Protein AF-0000000079719557 (afdb_homodimer)

InterPro domains:
  IPR002931 Transglutaminase-like [PF01841] (116-217)
  IPR002931 Transglutaminase-like [SM00460] (159-219)
  IPR038765 Papain-like cysteine peptidase superfamily [SSF54001] (45-245)

Foldseek 3Di:
DKKKKKKKWKWAAAAFWKKKAQAAFDDDDFKDWPDKDKDKVPDWDWDWDADPQRFIMIITTAHHGMIMIMMMTIMDGDFFFDADAPQAADDPVRADPSLQVQLAADDQQRLVVCLVVLVVQQPPHHHFRRSLVSQLVVLLVQAAADPPPDPDRHHLVVCVVVRYDHQQNSQSVSSSSCSSSVWRKKKWKFAAPPDVVGDIGIWMWTQGNNDIGTDTSVDPGRGDRTGTRDIGSGCVRRPRMDIDDDDMGTPDMDMDMDDDPDPVD/DKKKKKKKWKWAAAAFWKKKAQAAFDDDDFKDWPDKDKDKVPDWDWDWDADPQRFIMIITTAHHGMIMIMMMTIMDGDFFFDADPPQAADDPVRADPSLQVQLAADDQQRLVVCLVVLCVQQPPHHHFRRSLVSQLQVLLVQAAADPPPDDDRHHLVVCVVVRYDHQQNSQSVSSSSCSSSVWRKKKWWFAAPPDVPGDIGIWMWTQGNNDIGTDTSVDPGRGDRTGTRDIGSGCVRRPRMDIDDDDMGTPDMDMDMDDDPDPVD

Organism: NCBI:txid616991

Sequence (530 aa):
MWLNASCLLEFQIPVPTPFLLKLRPRSGRNQWIAREEYILSPSAPVNEFTDNFGNLCQRLVAPAGNFSVRTSAYVETADSSDTAPNAPFVEVQQLPDDTLPFLHPSRYCESDRFTEMAASLVRGYSSGYDQCTAIVDYVRNTIQYTPGAGQQIISATELNQLSSGVCRDMAHLGIACCRALSIPARMVVGYLEGLVPMDLHAWFEVYVGNRWYTLDPTQADLKGGRIAIAYGRDAADVAIFTQFGNPVELLNMKVTVEQMSGPNCMWLNASCLLEFQIPVPTPFLLKLRPRSGRNQWIAREEYILSPSAPVNEFTDNFGNLCQRLVAPAGNFSVRTSAYVETADSSDTAPNAPFVEVQQLPDDTLPFLHPSRYCESDRFTEMAASLVRGYSSGYDQCTAIVDYVRNTIQYTPGAGQQIISATELNQLSSGVCRDMAHLGIACCRALSIPARMVVGYLEGLVPMDLHAWFEVYVGNRWYTLDPTQADLKGGRIAIAYGRDAADVAIFTQFGNPVELLNMKVTVEQMSGPNC

Secondary structure (DSSP, 8-state):
-EEEEEEEEEEEESS-EEEEEEEE----SSEEEEEEEEEEES---EEEEE-TT--EEEEEEEPSEEEEEEEEEEEEE-SB----TTPBPPPGGGS-GGGGGGGS--SS--GGG-HHHHHHHTTTSPTBHHHHHHHHHHHHHHSEE-TT-------HHHHHHH-EE-HHHHHHHHHHHHHHTT--EEEEEEEETT-SS---EEEEEEEETTEEEEE-TT-SS-BS-EEEEEEESSGGG--SEEE-SS--EEEEEEEEEEEES-TT-/-EEEEEEEEEEEESS-EEEEEEEE----SSEEEEEEEEEEES---EEEEE-TTS-EEEEEEEPSEEEEEEEEEEEEE-SB----TTPBPPPGGGS-GGGGGGGS--SS--GGG-HHHHHHHTTTSPTBHHHHHHHHHHHHHHSEE-TT---S---HHHHHHH-EE-HHHHHHHHHHHHHHTT--EEEEEEEETT-SS---EEEEEEEETTEEEEE-TT-SS-BS-EEEEEEESSGGG--SEEE-SS--EEEEEEEEEEEES-TT-

Nearest PDB structures (foldseek):
  3isr-assembly1_B  TM=8.912E-01  e=7.434E-29  Cytophaga hutchinsonii ATCC 33406
  9crn-assembly1_A  TM=6.119E-01  e=6.981E-05  Streptococcus pyogenes NZ131
  3kd4-assembly1_A  TM=4.249E-01  e=6.475E-06  Parabacteroides distasonis ATCC 8503
  4d6h-assembly1_A  TM=3.544E-01  e=6.841E+00  Streptococcus pneumoniae SP3-BS71
  4oi2-assembly1_A  TM=2.011E-01  e=3.884E+00  Caenorhabditis elegans

Radius of gyration: 23.8 Å; Cα contacts (8 Å, |Δi|>4): 1310; chains: 2; bounding box: 60×69×57 Å

Solvent-accessible surface area (backbone atoms only — not comparable to full-atom values): 27715 Å² total; per-residue (Å²): 73,34,35,40,36,37,41,36,40,31,33,43,27,83,52,72,30,41,36,40,33,40,78,45,59,64,65,55,97,66,28,43,68,77,43,75,47,79,45,56,41,66,79,60,75,70,51,72,48,66,50,99,68,66,28,46,31,38,35,35,55,45,58,54,39,69,32,35,43,38,33,34,38,35,31,43,25,50,62,58,48,69,80,52,84,71,26,35,57,55,56,75,88,71,49,62,74,89,45,53,72,25,38,49,48,30,57,30,18,48,10,82,78,26,41,68,59,35,54,62,66,30,63,93,46,56,64,31,36,41,28,50,51,40,45,33,50,50,49,44,74,60,36,44,79,37,75,98,49,79,89,72,88,58,30,19,68,55,35,72,72,66,35,49,37,32,48,56,38,53,28,25,37,46,35,14,32,36,16,37,70,63,30,28,21,34,29,35,31,30,43,44,54,84,47,81,78,65,48,76,40,40,28,27,33,35,49,29,59,89,38,79,36,74,47,48,54,84,45,91,62,71,60,32,46,57,45,62,29,34,45,27,68,31,66,74,62,45,45,55,61,46,77,50,84,75,83,66,42,78,74,43,76,49,47,48,58,41,82,44,98,50,90,91,104,72,35,35,41,36,36,40,37,40,30,32,43,27,82,52,71,30,42,34,40,35,40,78,45,59,65,64,56,97,67,28,42,66,77,43,73,46,79,47,56,40,68,77,60,75,68,53,74,46,69,50,99,69,66,28,46,32,40,34,35,55,45,57,54,39,71,32,34,44,38,34,36,37,35,31,42,24,49,62,59,49,68,80,52,86,72,26,34,56,56,55,74,88,71,50,61,76,90,46,54,72,25,38,49,49,29,58,30,19,48,10,84,78,24,42,67,60,36,54,62,66,30,64,94,46,56,65,32,37,41,28,49,52,42,45,33,50,49,49,44,75,61,36,45,78,36,76,97,47,76,87,70,90,57,29,19,69,56,37,73,71,66,34,48,37,31,48,58,37,52,28,25,37,44,35,12,31,35,17,36,69,62,29,27,21,32,29,34,32,30,44,46,54,84,47,81,78,66,47,78,40,40,29,27,32,36,50,29,58,91,38,77,38,73,48,48,52,85,44,93,63,73,60,31,46,56,45,63,31,34,44,27,69,32,66,74,60,44,46,54,61,45,77,49,83,75,82,65,44,78,74,44,77,48,48,51,57,41,80,46,97,48,89,90,106

pLDDT: mean 94.85, std 7.22, range [48.81, 98.94]

Structure (mmCIF, N/CA/C/O backbone):
data_AF-0000000079719557-model_v1
#
loop_
_entity.id
_entity.type
_entity.pdbx_description
1 polymer 'Transglutaminase-like putative cysteine protease'
#
loop_
_atom_site.group_PDB
_atom_site.id
_atom_site.type_symbol
_atom_site.label_atom_id
_atom_site.label_alt_id
_atom_site.label_comp_id
_atom_site.label_asym_id
_atom_site.label_entity_id
_atom_site.label_seq_id
_atom_site.pdbx_PDB_ins_code
_atom_site.Cartn_x
_atom_site.Cartn_y
_atom_site.Cartn_z
_atom_site.occupancy
_atom_site.B_iso_or_equiv
_atom_site.auth_seq_id
_atom_site.auth_comp_id
_atom_site.auth_asym_id
_atom_site.auth_atom_id
_atom_site.pdbx_PDB_model_num
ATOM 1 N N . MET A 1 1 ? 5.773 23.203 22.328 1 90.88 1 MET A N 1
ATOM 2 C CA . MET A 1 1 ? 4.586 24.062 22.422 1 90.88 1 MET A CA 1
ATOM 3 C C . MET A 1 1 ? 3.342 23.219 22.703 1 90.88 1 MET A C 1
ATOM 5 O O . MET A 1 1 ? 3.346 22 22.484 1 90.88 1 MET A O 1
ATOM 9 N N . TRP A 1 2 ? 2.396 23.875 23.266 1 93.19 2 TRP A N 1
ATOM 10 C CA . TRP A 1 2 ? 1.142 23.188 23.578 1 93.19 2 TRP A CA 1
ATOM 11 C C . TRP A 1 2 ? 0.046 23.594 22.594 1 93.19 2 TRP A C 1
ATOM 13 O O . TRP A 1 2 ? -0.148 24.781 22.328 1 93.19 2 TRP A O 1
ATOM 23 N N . LEU A 1 3 ? -0.595 22.547 22.016 1 95.75 3 LEU A N 1
ATOM 24 C CA . LEU A 1 3 ? -1.671 22.766 21.062 1 95.75 3 LEU A CA 1
ATOM 25 C C . LEU A 1 3 ? -2.945 22.062 21.5 1 95.75 3 LEU A C 1
ATOM 27 O O . LEU A 1 3 ? -2.889 20.969 22.062 1 95.75 3 LEU A O 1
ATOM 31 N N . ASN A 1 4 ? -4.051 22.734 21.344 1 97.06 4 ASN A N 1
ATOM 32 C CA . ASN A 1 4 ? -5.355 22.078 21.391 1 97.06 4 ASN A CA 1
ATOM 33 C C . ASN A 1 4 ? -5.977 21.984 20 1 97.06 4 ASN A C 1
ATOM 35 O O . ASN A 1 4 ? -6.246 23 19.359 1 97.06 4 ASN A O 1
ATOM 39 N N . ALA A 1 5 ? -6.125 20.781 19.516 1 98.06 5 ALA A N 1
ATOM 40 C CA . ALA A 1 5 ? -6.699 20.547 18.188 1 98.06 5 ALA A CA 1
ATOM 41 C C . ALA A 1 5 ? -8.008 19.766 18.281 1 98.06 5 ALA A C 1
ATOM 43 O O . ALA A 1 5 ? -8.141 18.859 19.109 1 98.06 5 ALA A O 1
ATOM 44 N N . SER A 1 6 ? -9 20.125 17.469 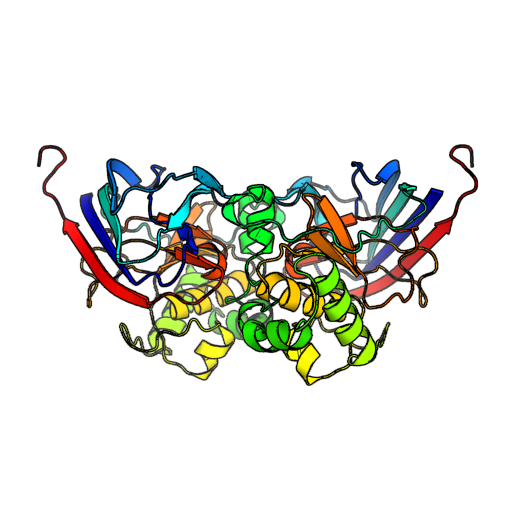1 98.25 6 SER A N 1
ATOM 45 C CA . SER A 1 6 ? -10.273 19.422 17.469 1 98.25 6 SER A CA 1
ATOM 46 C C . SER A 1 6 ? -10.773 19.203 16.047 1 98.25 6 SER A C 1
ATOM 48 O O . SER A 1 6 ? -10.391 19.938 15.125 1 98.25 6 SER A O 1
ATOM 50 N N . CYS A 1 7 ? -11.578 18.203 15.844 1 98.5 7 CYS A N 1
ATOM 51 C CA . CYS A 1 7 ? -12.234 17.875 14.586 1 98.5 7 CYS A CA 1
ATOM 52 C C . CYS A 1 7 ? -13.664 17.406 14.812 1 98.5 7 CYS A C 1
ATOM 54 O O . CYS A 1 7 ? -13.914 16.547 15.656 1 98.5 7 CYS A O 1
ATOM 56 N N . LEU A 1 8 ? -14.586 18 14.148 1 98.62 8 LEU A N 1
ATOM 57 C CA . LEU A 1 8 ? -15.984 17.609 14.141 1 98.62 8 LEU A CA 1
ATOM 58 C C . LEU A 1 8 ? -16.406 17.141 12.75 1 98.62 8 LEU A C 1
ATOM 60 O O . LEU A 1 8 ? -16.234 17.875 11.766 1 98.62 8 LEU A O 1
ATOM 64 N N . LEU A 1 9 ? -16.875 15.922 12.664 1 98.31 9 LEU A N 1
ATOM 65 C CA . LEU A 1 9 ? -17.469 15.383 11.445 1 98.31 9 LEU A CA 1
ATOM 66 C C . LEU A 1 9 ? -18.953 15.102 11.648 1 98.31 9 LEU A C 1
ATOM 68 O O . LEU A 1 9 ? -19.344 14.414 12.594 1 98.31 9 LEU A O 1
ATOM 72 N N . GLU A 1 10 ? -19.75 15.602 10.828 1 98.69 10 GLU A N 1
ATOM 73 C CA . GLU A 1 10 ? -21.188 15.344 10.852 1 98.69 10 GLU A CA 1
ATOM 74 C C . GLU A 1 10 ? -21.656 14.711 9.547 1 98.69 10 GLU A C 1
ATOM 76 O O . GLU A 1 10 ? -21.375 15.234 8.469 1 98.69 10 GLU A O 1
ATOM 81 N N . PHE A 1 11 ? -22.422 13.594 9.727 1 98.25 11 PHE A N 1
ATOM 82 C CA . PHE A 1 11 ? -22.859 12.828 8.562 1 98.25 11 PHE A CA 1
ATOM 83 C C . PHE A 1 11 ? -24.375 12.656 8.578 1 98.25 11 PHE A C 1
ATOM 85 O O . PHE A 1 11 ? -25 12.672 9.641 1 98.25 11 PHE A O 1
ATOM 92 N N . GLN A 1 12 ? -24.922 12.562 7.379 1 98.56 12 GLN A N 1
ATOM 93 C CA . GLN A 1 12 ? -26.219 11.922 7.188 1 98.56 12 GLN A CA 1
ATOM 94 C C . GLN A 1 12 ? -26.047 10.492 6.688 1 98.56 12 GLN A C 1
ATOM 96 O O . GLN A 1 12 ? -25.516 10.266 5.602 1 98.56 12 GLN A O 1
ATOM 101 N N . ILE A 1 13 ? -26.531 9.555 7.492 1 98.06 13 ILE A N 1
ATOM 102 C CA . ILE A 1 13 ? -26.359 8.133 7.234 1 98.06 13 ILE A CA 1
ATOM 103 C C . ILE A 1 13 ? -27.688 7.527 6.781 1 98.06 13 ILE A C 1
ATOM 105 O O . ILE A 1 13 ? -28.625 7.398 7.578 1 98.06 13 ILE A O 1
ATOM 109 N N . PRO A 1 14 ? -27.766 7.098 5.562 1 97.38 14 PRO A N 1
ATOM 110 C CA . PRO A 1 14 ? -29.047 6.574 5.074 1 97.38 14 PRO A CA 1
ATOM 111 C C . PRO A 1 14 ? -29.375 5.199 5.645 1 97.38 14 PRO A C 1
ATOM 113 O O . PRO A 1 14 ? -30.531 4.926 5.973 1 97.38 14 PRO A O 1
ATOM 116 N N . VAL A 1 15 ? -28.438 4.281 5.711 1 97.19 15 VAL A N 1
ATOM 117 C CA . VAL A 1 15 ? -28.547 2.949 6.301 1 97.19 15 VAL A CA 1
ATOM 118 C C . VAL A 1 15 ? -27.344 2.688 7.207 1 97.19 15 VAL A C 1
ATOM 120 O O . VAL A 1 15 ? -26.297 3.305 7.047 1 97.19 15 VAL A O 1
ATOM 123 N N . PRO A 1 16 ? -27.547 1.836 8.234 1 97.69 16 PRO A N 1
ATOM 124 C CA . PRO A 1 16 ? -26.359 1.539 9.047 1 97.69 16 PRO A CA 1
ATOM 125 C C . PRO A 1 16 ? -25.125 1.256 8.203 1 97.69 16 PRO A C 1
ATOM 127 O O . PRO A 1 16 ? -25.172 0.432 7.285 1 97.69 16 PRO A O 1
ATOM 130 N N . THR A 1 17 ? -24 2.018 8.445 1 98 17 THR A N 1
ATOM 131 C CA . THR A 1 17 ? -22.859 2.051 7.543 1 98 17 THR A CA 1
ATOM 132 C C . THR A 1 17 ? -21.562 1.796 8.305 1 98 17 THR A C 1
ATOM 134 O O . THR A 1 17 ? -21.266 2.473 9.289 1 98 17 THR A O 1
ATOM 137 N N . PRO A 1 18 ? -20.797 0.802 7.84 1 98 18 PRO A N 1
ATOM 138 C CA . PRO A 1 18 ? -19.484 0.572 8.461 1 98 18 PRO A CA 1
ATOM 139 C C . PRO A 1 18 ? -18.469 1.668 8.133 1 98 18 PRO A C 1
ATOM 141 O O . PRO A 1 18 ? -18.406 2.125 6.992 1 98 18 PRO A O 1
ATOM 144 N N . PHE A 1 19 ? -17.75 2.064 9.219 1 98 19 PHE A N 1
ATOM 145 C CA . PHE A 1 19 ? -16.703 3.072 9.086 1 98 19 PHE A CA 1
ATOM 146 C C . PHE A 1 19 ? -15.367 2.545 9.617 1 98 19 PHE A C 1
ATOM 148 O O . PHE A 1 19 ? -15.344 1.746 10.555 1 98 19 PHE A O 1
ATOM 155 N N . LEU A 1 20 ? -14.375 2.928 8.953 1 98 20 LEU A N 1
ATOM 156 C CA . LEU A 1 20 ? -13.031 2.955 9.523 1 98 20 LEU A CA 1
ATOM 157 C C . LEU A 1 20 ? -12.547 4.391 9.695 1 98 20 LEU A C 1
ATOM 159 O O . LEU A 1 20 ? -12.562 5.176 8.742 1 98 20 LEU A O 1
ATOM 163 N N . LEU A 1 21 ? -12.172 4.754 10.906 1 98.12 21 LEU A N 1
ATOM 164 C CA . LEU A 1 21 ? -11.75 6.117 11.211 1 98.12 21 LEU A CA 1
ATOM 165 C C . LEU A 1 21 ? -10.305 6.137 11.711 1 98.12 21 LEU A C 1
ATOM 167 O O . LEU A 1 21 ? -9.859 5.184 12.352 1 98.12 21 LEU A O 1
ATOM 171 N N . LYS A 1 22 ? -9.578 7.223 11.406 1 97.94 22 LYS A N 1
ATOM 172 C CA . LYS A 1 22 ? -8.266 7.566 11.953 1 97.94 22 LYS A CA 1
ATOM 173 C C . LYS A 1 22 ? -8.234 9.008 12.453 1 97.94 22 LYS A C 1
ATOM 175 O O . LYS A 1 22 ? -7.789 9.906 11.734 1 97.94 22 LYS A O 1
ATOM 180 N N . LEU A 1 23 ? -8.688 9.156 13.648 1 97.19 23 LEU A N 1
ATOM 181 C CA . LEU A 1 23 ? -8.836 10.508 14.18 1 97.19 23 LEU A CA 1
ATOM 182 C C . LEU A 1 23 ? -8.148 10.641 15.539 1 97.19 23 LEU A C 1
ATOM 184 O O . LEU A 1 23 ? -8.266 11.672 16.203 1 97.19 23 LEU A O 1
ATOM 188 N N . ARG A 1 24 ? -7.469 9.586 15.984 1 97.25 24 ARG A N 1
ATOM 189 C CA . ARG A 1 24 ? -6.832 9.586 17.297 1 97.25 24 ARG A CA 1
ATOM 190 C C . ARG A 1 24 ? -5.312 9.633 17.172 1 97.25 24 ARG A C 1
ATOM 192 O O . ARG A 1 24 ? -4.688 8.656 16.766 1 97.25 24 ARG A O 1
ATOM 199 N N . PRO A 1 25 ? -4.707 10.805 17.578 1 97.38 25 PRO A N 1
ATOM 200 C CA . PRO A 1 25 ? -3.242 10.844 17.578 1 97.38 25 PRO A CA 1
ATOM 201 C C . PRO A 1 25 ? -2.617 9.977 18.656 1 97.38 25 PRO A C 1
ATOM 203 O O . PRO A 1 25 ? -3.307 9.562 19.594 1 97.38 25 PRO A O 1
ATOM 206 N N . ARG A 1 26 ? -1.429 9.633 18.484 1 96.25 26 ARG A N 1
ATOM 207 C CA . ARG A 1 26 ? -0.713 8.82 19.469 1 96.25 26 ARG A CA 1
ATOM 208 C C . ARG A 1 26 ? 0.516 9.562 20 1 96.25 26 ARG A C 1
ATOM 210 O O . ARG A 1 26 ? 1.104 10.375 19.281 1 96.25 26 ARG A O 1
ATOM 217 N N . SER A 1 27 ? 0.872 9.219 21.234 1 95.31 27 SER A N 1
ATOM 218 C CA . SER A 1 27 ? 2.117 9.734 21.781 1 95.31 27 SER A CA 1
ATOM 219 C C . SER A 1 27 ? 3.33 9.086 21.125 1 95.31 27 SER A C 1
ATOM 221 O O . SER A 1 27 ? 3.254 7.941 20.672 1 95.31 27 SER A O 1
ATOM 223 N N . GLY A 1 28 ? 4.336 9.797 21.031 1 89.81 28 GLY A N 1
ATOM 224 C CA . GLY A 1 28 ? 5.598 9.328 20.484 1 89.81 28 GLY A CA 1
ATOM 225 C C . GLY A 1 28 ? 6.742 10.297 20.703 1 89.81 28 GLY A C 1
ATOM 226 O O . GLY A 1 28 ? 6.672 11.172 21.562 1 89.81 28 GLY A O 1
ATOM 227 N N . ARG A 1 29 ? 7.777 10.133 19.984 1 84.25 29 ARG A N 1
ATOM 228 C CA . ARG A 1 29 ? 9 10.898 20.156 1 84.25 29 ARG A CA 1
ATOM 229 C C . ARG A 1 29 ? 8.75 12.391 19.906 1 84.25 29 ARG A C 1
ATOM 231 O O . ARG A 1 29 ? 9.375 13.234 20.547 1 84.25 29 ARG A O 1
ATOM 238 N N . ASN A 1 30 ? 7.789 12.688 19.047 1 87.75 30 ASN A N 1
ATOM 239 C CA . ASN A 1 30 ? 7.668 14.07 18.609 1 87.75 30 ASN A CA 1
ATOM 240 C C . ASN A 1 30 ? 6.434 14.742 19.203 1 87.75 30 ASN A C 1
ATOM 242 O O . ASN A 1 30 ? 6.215 15.938 19 1 87.75 30 ASN A O 1
ATOM 246 N N . GLN A 1 31 ? 5.66 13.977 19.875 1 94.81 31 GLN A N 1
ATOM 247 C CA . GLN A 1 31 ? 4.461 14.555 20.469 1 94.81 31 GLN A CA 1
ATOM 248 C C . GLN A 1 31 ? 4.004 13.75 21.688 1 94.81 31 GLN A C 1
ATOM 250 O O . GLN A 1 31 ? 4.18 12.531 21.734 1 94.81 31 GLN A O 1
ATOM 255 N N . TRP A 1 32 ? 3.457 14.43 22.656 1 95.56 32 TRP A N 1
ATOM 256 C CA . TRP A 1 32 ? 2.889 13.836 23.859 1 95.56 32 TRP A CA 1
ATOM 257 C C . TRP A 1 32 ? 1.427 14.234 24.031 1 95.56 32 TRP A C 1
ATOM 259 O O . TRP A 1 32 ? 1.115 15.414 24.188 1 95.56 32 TRP A O 1
ATOM 269 N N . ILE A 1 33 ? 0.546 13.25 23.953 1 96.88 33 ILE A N 1
ATOM 270 C CA . ILE A 1 33 ? -0.882 13.5 24.109 1 96.88 33 ILE A CA 1
ATOM 271 C C . ILE A 1 33 ? -1.228 13.602 25.594 1 96.88 33 ILE A C 1
ATOM 273 O O . ILE A 1 33 ? -1.268 12.594 26.297 1 96.88 33 ILE A O 1
ATOM 277 N N . ALA A 1 34 ? -1.519 14.758 26.047 1 96.31 34 ALA A N 1
ATOM 278 C CA . ALA A 1 34 ? -1.791 14.984 27.469 1 96.31 34 ALA A CA 1
ATOM 279 C C . ALA A 1 34 ? -3.256 14.711 27.797 1 96.31 34 ALA A C 1
ATOM 281 O O . ALA A 1 34 ? -3.58 14.242 28.875 1 96.31 34 ALA A O 1
ATOM 282 N N . ARG A 1 35 ? -4.133 15.062 26.875 1 95.94 35 ARG A N 1
ATOM 283 C CA . ARG A 1 35 ? -5.57 14.867 27.016 1 95.94 35 ARG A CA 1
ATOM 284 C C . ARG A 1 35 ? -6.223 14.617 25.656 1 95.94 35 ARG A C 1
ATOM 286 O O . ARG A 1 35 ? -5.805 15.188 24.656 1 95.94 35 ARG A O 1
ATOM 293 N N . GLU A 1 36 ? -7.18 13.812 25.703 1 96.81 36 GLU A N 1
ATOM 294 C CA . GLU A 1 36 ? -7.902 13.531 24.469 1 96.81 36 GLU A CA 1
ATOM 295 C C . GLU A 1 36 ? -9.383 13.289 24.734 1 96.81 36 GLU A C 1
ATOM 297 O O . GLU A 1 36 ? -9.758 12.836 25.812 1 96.81 36 GLU A O 1
ATOM 302 N N . GLU A 1 37 ? -10.172 13.695 23.812 1 97.5 37 GLU A N 1
ATOM 303 C CA . GLU A 1 37 ? -11.602 13.391 23.781 1 97.5 37 GLU A CA 1
ATOM 304 C C . GLU A 1 37 ? -12 12.758 22.438 1 97.5 37 GLU A C 1
ATOM 306 O O . GLU A 1 37 ? -11.492 13.148 21.391 1 97.5 37 GLU A O 1
ATOM 311 N N . TYR A 1 38 ? -12.844 11.781 22.484 1 98 38 TYR A N 1
ATOM 312 C CA . TYR A 1 38 ? -13.406 11.086 21.328 1 98 38 TYR A CA 1
ATOM 313 C C . TYR A 1 38 ? -14.875 10.734 21.562 1 98 38 TYR A C 1
ATOM 315 O O . TYR A 1 38 ? -15.18 9.766 22.266 1 98 38 TYR A O 1
ATOM 323 N N . ILE A 1 39 ? -15.789 11.508 20.953 1 98.31 39 ILE A N 1
ATOM 324 C CA . ILE A 1 39 ? -17.219 11.375 21.266 1 98.31 39 ILE A CA 1
ATOM 325 C C . ILE A 1 39 ? -17.984 11.023 19.984 1 98.31 39 ILE A C 1
ATOM 327 O O . ILE A 1 39 ? -17.828 11.688 18.969 1 98.31 39 ILE A O 1
ATOM 331 N N . LEU A 1 40 ? -18.688 9.938 20.047 1 98.38 40 LEU A N 1
ATOM 332 C CA . LEU A 1 40 ? -19.609 9.555 18.984 1 98.38 40 LEU A CA 1
ATOM 333 C C . LEU A 1 40 ? -21.047 9.914 19.359 1 98.38 40 LEU A C 1
ATOM 335 O O . LEU A 1 40 ? -21.469 9.672 20.484 1 98.38 40 LEU A O 1
ATOM 339 N N . SER A 1 41 ? -21.781 10.492 18.453 1 98.38 41 SER A N 1
ATOM 340 C CA . SER A 1 41 ? -23.188 10.82 18.688 1 98.38 41 SER A CA 1
ATOM 341 C C . SER A 1 41 ? -24.047 10.453 17.469 1 98.38 41 SER A C 1
ATOM 343 O O . SER A 1 41 ? -23.875 11.023 16.391 1 98.38 41 SER A O 1
ATOM 345 N N . PRO A 1 42 ? -25.078 9.617 17.641 1 98.12 42 PRO A N 1
ATOM 346 C CA . PRO A 1 42 ? -25.297 8.812 18.844 1 98.12 42 PRO A CA 1
ATOM 347 C C . PRO A 1 42 ? -24.156 7.848 19.141 1 98.12 42 PRO A C 1
ATOM 349 O O . PRO A 1 42 ? -23.281 7.656 18.297 1 98.12 42 PRO A O 1
ATOM 352 N N . SER A 1 43 ? -24.219 7.336 20.344 1 96.94 43 SER A N 1
ATOM 353 C CA . SER A 1 43 ? -23.203 6.359 20.703 1 96.94 43 SER A CA 1
ATOM 354 C C . SER A 1 43 ? -23.312 5.105 19.844 1 96.94 43 SER A C 1
ATOM 356 O O . SER A 1 43 ? -24.406 4.734 19.406 1 96.94 43 SER A O 1
ATOM 358 N N . ALA A 1 44 ? -22.203 4.484 19.516 1 96.75 44 ALA A N 1
ATOM 359 C CA . ALA A 1 44 ? -22.078 3.225 18.797 1 96.75 44 ALA A CA 1
ATOM 360 C C . ALA A 1 44 ? -20.875 2.42 19.297 1 96.75 44 ALA A C 1
ATOM 362 O O . ALA A 1 44 ? -19.859 2.992 19.703 1 96.75 44 ALA A O 1
ATOM 363 N N . PRO A 1 45 ? -21.047 1.068 19.344 1 96.88 45 PRO A N 1
ATOM 364 C CA . PRO A 1 45 ? -19.875 0.267 19.703 1 96.88 45 PRO A CA 1
ATOM 365 C C . PRO A 1 45 ? -18.688 0.508 18.766 1 96.88 45 PRO A C 1
ATOM 367 O O . PRO A 1 45 ? -18.859 0.596 17.547 1 96.88 45 PRO A O 1
ATOM 370 N N . VAL A 1 46 ? -17.516 0.66 19.375 1 97.25 46 VAL A N 1
ATOM 371 C CA . VAL A 1 46 ? -16.297 0.912 18.609 1 97.25 46 VAL A CA 1
ATOM 372 C C . VAL A 1 46 ? -15.258 -0.15 18.938 1 97.25 46 VAL A C 1
ATOM 374 O O . VAL A 1 46 ? -15.062 -0.503 20.094 1 97.25 46 VAL A O 1
ATOM 377 N N . ASN A 1 47 ? -14.664 -0.708 17.906 1 97.12 47 ASN A N 1
ATOM 378 C CA . ASN A 1 47 ? -13.484 -1.547 18.062 1 97.12 47 ASN A CA 1
ATOM 379 C C . ASN A 1 47 ? -12.219 -0.808 17.641 1 97.12 47 ASN A C 1
ATOM 381 O O . ASN A 1 47 ? -12.047 -0.48 16.453 1 97.12 47 ASN A O 1
ATOM 385 N N . GLU A 1 48 ? -11.383 -0.518 18.578 1 97.12 48 GLU A N 1
ATOM 386 C CA . GLU A 1 48 ? -10.117 0.136 18.25 1 97.12 48 GLU A CA 1
ATOM 387 C C . GLU A 1 48 ? -8.992 -0.885 18.062 1 97.12 48 GLU A C 1
ATOM 389 O O . GLU A 1 48 ? -8.898 -1.849 18.828 1 97.12 48 GLU A O 1
ATOM 394 N N . PHE A 1 49 ? -8.195 -0.678 17.062 1 97.62 49 PHE A N 1
ATOM 395 C CA . PHE A 1 49 ? -7.035 -1.524 16.812 1 97.62 49 PHE A CA 1
ATOM 396 C C . PHE A 1 49 ? -5.887 -0.706 16.234 1 97.62 49 PHE A C 1
ATOM 398 O O . PHE A 1 49 ? -6.062 0.465 15.883 1 97.62 49 PHE A O 1
ATOM 405 N N . THR A 1 50 ? -4.711 -1.258 16.25 1 97.5 50 THR A N 1
ATOM 406 C CA . THR A 1 50 ? -3.529 -0.617 15.688 1 97.5 50 THR A CA 1
ATOM 407 C C . THR A 1 50 ? -3.166 -1.243 14.344 1 97.5 50 THR A C 1
ATOM 409 O O . THR A 1 50 ? -3.057 -2.465 14.227 1 97.5 50 THR A O 1
ATOM 412 N N . ASP A 1 51 ? -3.078 -0.405 13.312 1 96.88 51 ASP A N 1
ATOM 413 C CA . ASP A 1 51 ? -2.738 -0.962 12.008 1 96.88 51 ASP A CA 1
ATOM 414 C C . ASP A 1 51 ? -1.229 -1.143 11.867 1 96.88 51 ASP A C 1
ATOM 416 O O . ASP A 1 51 ? -0.48 -0.934 12.828 1 96.88 51 ASP A O 1
ATOM 420 N N . ASN A 1 52 ? -0.803 -1.551 10.68 1 94.62 52 ASN A N 1
ATOM 421 C CA . ASN A 1 52 ? 0.583 -1.938 10.438 1 94.62 52 ASN A CA 1
ATOM 422 C C . ASN A 1 52 ? 1.52 -0.735 10.5 1 94.62 52 ASN A C 1
ATOM 424 O O . ASN A 1 52 ? 2.74 -0.896 10.562 1 94.62 52 ASN A O 1
ATOM 428 N N . PHE A 1 53 ? 1 0.47 10.453 1 96.44 53 PHE A N 1
ATOM 429 C CA . PHE A 1 53 ? 1.812 1.679 10.523 1 96.44 53 PHE A CA 1
ATOM 430 C C . PHE A 1 53 ? 1.801 2.26 11.93 1 96.44 53 PHE A C 1
ATOM 432 O O . PHE A 1 53 ? 2.381 3.318 12.18 1 96.44 53 PHE A O 1
ATOM 439 N N . GLY A 1 54 ? 1.081 1.609 12.852 1 95.88 54 GLY A N 1
ATOM 440 C CA . GLY A 1 54 ? 1.015 2.029 14.242 1 95.88 54 GLY A CA 1
ATOM 441 C C . GLY A 1 54 ? -0.132 2.982 14.523 1 95.88 54 GLY A C 1
ATOM 442 O O . GLY A 1 54 ? -0.243 3.52 15.625 1 95.88 54 GLY A O 1
ATOM 443 N N . ASN A 1 55 ? -0.94 3.217 13.531 1 97.62 55 ASN A N 1
ATOM 444 C CA . ASN A 1 55 ? -2.053 4.145 13.711 1 97.62 55 ASN A CA 1
ATOM 445 C C . ASN A 1 55 ? -3.156 3.535 14.57 1 97.62 55 ASN A C 1
ATOM 447 O O . ASN A 1 55 ? -3.465 2.348 14.445 1 97.62 55 ASN A O 1
ATOM 451 N N . LEU A 1 56 ? -3.711 4.324 15.438 1 97.75 56 LEU A N 1
ATOM 452 C CA . LEU A 1 56 ? -4.906 3.92 16.172 1 97.75 56 LEU A CA 1
ATOM 453 C C . LEU A 1 56 ? -6.152 4.07 15.305 1 97.75 56 LEU A C 1
ATOM 455 O O . LEU A 1 56 ? -6.539 5.188 14.953 1 97.75 56 LEU A O 1
ATOM 459 N N . CYS A 1 57 ? -6.77 2.947 14.945 1 97.94 57 CYS A N 1
ATOM 460 C CA . CYS A 1 57 ? -7.918 2.922 14.047 1 97.94 57 CYS A CA 1
ATOM 461 C C . CYS A 1 57 ? -9.195 2.562 14.805 1 97.94 57 CYS A C 1
ATOM 463 O O . CYS A 1 57 ? -9.172 1.722 15.703 1 97.94 57 CYS A O 1
ATOM 465 N N . GLN A 1 58 ? -10.234 3.211 14.492 1 97.94 58 GLN A N 1
ATOM 466 C CA . GLN A 1 58 ? -11.547 2.914 15.07 1 97.94 58 GLN A CA 1
ATOM 467 C C . GLN A 1 58 ? -12.492 2.365 14.008 1 97.94 58 GLN A C 1
ATOM 469 O O . GLN A 1 58 ? -12.703 2.99 12.969 1 97.94 58 GLN A O 1
ATOM 474 N N . ARG A 1 59 ? -13 1.25 14.266 1 97.88 59 ARG A N 1
ATOM 475 C CA . ARG A 1 59 ? -14 0.627 13.398 1 97.88 59 ARG A CA 1
ATOM 476 C C . ARG A 1 59 ? -15.359 0.584 14.086 1 97.88 59 ARG A C 1
ATOM 478 O O . ARG A 1 59 ? -15.461 0.233 15.266 1 97.88 59 ARG A O 1
ATOM 485 N N . LEU A 1 60 ? -16.375 0.986 13.352 1 98 60 LEU A N 1
ATOM 486 C CA . LEU A 1 60 ? -17.734 1.009 13.906 1 98 60 LEU A CA 1
ATOM 487 C C . LEU A 1 60 ? -18.781 0.946 12.797 1 98 60 LEU A C 1
ATOM 489 O O . LEU A 1 60 ? -18.438 1.044 11.609 1 98 60 LEU A O 1
ATOM 493 N N . VAL A 1 61 ? -20.016 0.687 13.172 1 98.31 61 VAL A N 1
ATOM 494 C CA . VAL A 1 61 ? -21.156 0.845 12.289 1 98.31 61 VAL A CA 1
ATOM 495 C C . VAL A 1 61 ? -21.984 2.061 12.719 1 98.31 61 VAL A C 1
ATOM 497 O O . VAL A 1 61 ? -22.594 2.061 13.789 1 98.31 61 VAL A O 1
ATOM 500 N N . ALA A 1 62 ? -21.891 3.066 11.906 1 98.31 62 ALA A N 1
ATOM 501 C CA . ALA A 1 62 ? -22.703 4.246 12.195 1 98.31 62 ALA A CA 1
ATOM 502 C C . ALA A 1 62 ? -24.188 3.959 11.992 1 98.31 62 ALA A C 1
ATOM 504 O O . ALA A 1 62 ? -24.578 3.404 10.961 1 98.31 62 ALA A O 1
ATOM 505 N N . PRO A 1 63 ? -25.031 4.285 12.961 1 98 63 PRO A N 1
ATOM 506 C CA . PRO A 1 63 ? -26.469 4.078 12.781 1 98 63 PRO A CA 1
ATOM 507 C C . PRO A 1 63 ? -27.078 5.027 11.75 1 98 63 PRO A C 1
ATOM 509 O O . PRO A 1 63 ? -26.516 6.102 11.5 1 98 63 PRO A O 1
ATOM 512 N N . ALA A 1 64 ? -28.234 4.598 11.18 1 97.88 64 ALA A N 1
ATOM 513 C CA . ALA A 1 64 ? -28.953 5.465 10.25 1 97.88 64 ALA A CA 1
ATOM 514 C C . ALA A 1 64 ? -29.375 6.77 10.93 1 97.88 64 ALA A C 1
ATOM 516 O O . ALA A 1 64 ? -29.672 6.785 12.125 1 97.88 64 ALA A O 1
ATOM 517 N N . GLY A 1 65 ? -29.375 7.879 10.094 1 98.19 65 GLY A N 1
ATOM 518 C CA . GLY A 1 65 ? -29.703 9.195 10.617 1 98.19 65 GLY A CA 1
ATOM 519 C C . GLY A 1 65 ? -28.5 10.109 10.742 1 98.19 65 GLY A C 1
ATOM 520 O O . GLY A 1 65 ? -27.5 9.938 10.031 1 98.19 65 GLY A O 1
ATOM 521 N N . ASN A 1 66 ? -28.672 11.109 11.547 1 98.5 66 ASN A N 1
ATOM 522 C CA . ASN A 1 66 ? -27.531 12 11.82 1 98.5 66 ASN A CA 1
ATOM 523 C C . ASN A 1 66 ? -26.5 11.32 12.719 1 98.5 66 ASN A C 1
ATOM 525 O O . ASN A 1 66 ? -26.844 10.727 13.734 1 98.5 66 ASN A O 1
ATOM 529 N N . PHE A 1 67 ? -25.359 11.367 12.344 1 98.5 67 PHE A N 1
ATOM 530 C CA . PHE A 1 67 ? -24.234 10.781 13.07 1 98.5 67 PHE A CA 1
ATOM 531 C C . PHE A 1 67 ? -23.047 11.734 13.109 1 98.5 67 PHE A C 1
ATOM 533 O O . PHE A 1 67 ? -22.734 12.383 12.109 1 98.5 67 PHE A O 1
ATOM 540 N N . SER A 1 68 ? -22.391 11.898 14.281 1 98.69 68 SER A N 1
ATOM 541 C CA . SER A 1 68 ? -21.25 12.805 14.359 1 98.69 68 SER A CA 1
ATOM 542 C C . SER A 1 68 ? -20.109 12.18 15.156 1 98.69 68 SER A C 1
ATOM 544 O O . SER A 1 68 ? -20.344 11.328 16.016 1 98.69 68 SER A O 1
ATOM 546 N N . VAL A 1 69 ? -18.922 12.508 14.789 1 98.56 69 VAL A N 1
ATOM 547 C CA . VAL A 1 69 ? -17.688 12.195 15.492 1 98.56 69 VAL A CA 1
ATOM 548 C C . VAL A 1 69 ? -16.984 13.484 15.914 1 98.56 69 VAL A C 1
ATOM 550 O O . VAL A 1 69 ? -16.656 14.32 15.07 1 98.56 69 VAL A O 1
ATOM 553 N N . ARG A 1 70 ? -16.781 13.68 17.172 1 98.62 70 ARG A N 1
ATOM 554 C CA . ARG A 1 70 ? -16.062 14.836 17.703 1 98.62 70 ARG A CA 1
ATOM 555 C C . ARG A 1 70 ? -14.812 14.406 18.469 1 98.62 70 ARG A C 1
ATOM 557 O O . ARG A 1 70 ? -14.898 13.602 19.406 1 98.62 70 ARG A O 1
ATOM 564 N N . THR A 1 71 ? -13.742 14.898 18.016 1 98.38 71 THR A N 1
ATOM 565 C CA . THR A 1 71 ? -12.492 14.586 18.688 1 98.38 71 THR A CA 1
ATOM 566 C C . THR A 1 71 ? -11.773 15.859 19.109 1 98.38 71 THR A C 1
ATOM 568 O O . THR A 1 71 ? -11.961 16.922 18.516 1 98.38 71 THR A O 1
ATOM 571 N N . SER A 1 72 ? -11.008 15.805 20.172 1 97.81 72 SER A N 1
ATOM 572 C CA . SER A 1 72 ? -10.07 16.859 20.578 1 97.81 72 SER A CA 1
ATOM 573 C C . SER A 1 72 ? -8.836 16.266 21.234 1 97.81 72 SER A C 1
ATOM 575 O O . SER A 1 72 ? -8.898 15.188 21.844 1 97.81 72 SER A O 1
ATOM 577 N N . ALA A 1 73 ? -7.738 16.922 21.078 1 97.25 73 ALA A N 1
ATOM 578 C CA . ALA A 1 73 ? -6.477 16.5 21.688 1 97.25 73 ALA A CA 1
ATOM 579 C C . ALA A 1 73 ? -5.668 17.703 22.172 1 97.25 73 ALA A C 1
ATOM 581 O O . ALA A 1 73 ? -5.52 18.688 21.453 1 97.25 73 ALA A O 1
ATOM 582 N N . TYR A 1 74 ? -5.266 17.578 23.375 1 96.88 74 TYR A N 1
ATOM 583 C CA . TYR A 1 74 ? -4.293 18.5 23.969 1 96.88 74 TYR A CA 1
ATOM 584 C C . TYR A 1 74 ? -2.891 17.891 23.938 1 96.88 74 TYR A C 1
ATOM 586 O O . TYR A 1 74 ? -2.615 16.906 24.609 1 96.88 74 TYR A O 1
ATOM 594 N N . VAL A 1 75 ? -2.023 18.547 23.125 1 96.56 75 VAL A N 1
ATOM 595 C CA . VAL A 1 75 ? -0.798 17.859 22.734 1 96.56 75 VAL A CA 1
ATOM 596 C C . VAL A 1 75 ? 0.403 18.781 22.953 1 96.56 75 VAL A C 1
ATOM 598 O O . VAL A 1 75 ? 0.364 19.969 22.609 1 96.56 75 VAL A O 1
ATOM 601 N N . GLU A 1 76 ? 1.403 18.234 23.625 1 95 76 GLU A N 1
ATOM 602 C CA . GLU A 1 76 ? 2.713 18.875 23.625 1 95 76 GLU A CA 1
ATOM 603 C C . GLU A 1 76 ? 3.533 18.453 22.406 1 95 76 GLU A C 1
ATOM 605 O O . GLU A 1 76 ? 3.746 17.266 22.188 1 95 76 GLU A O 1
ATOM 610 N N . THR A 1 77 ? 3.859 19.406 21.609 1 91.69 77 THR A N 1
ATOM 611 C CA . THR A 1 77 ? 4.645 19.109 20.422 1 91.69 77 THR A CA 1
ATOM 612 C C . THR A 1 77 ? 5.863 20.016 20.328 1 91.69 77 THR A C 1
ATOM 614 O O . THR A 1 77 ? 6.027 20.922 21.156 1 91.69 77 THR A O 1
ATOM 617 N N . ALA A 1 78 ? 6.75 19.656 19.453 1 81.19 78 ALA A N 1
ATOM 618 C CA . ALA A 1 78 ? 7.945 20.469 19.266 1 81.19 78 ALA A CA 1
ATOM 619 C C . ALA A 1 78 ? 7.59 21.844 18.703 1 81.19 78 ALA A C 1
ATOM 621 O O . ALA A 1 78 ? 6.648 21.969 17.906 1 81.19 78 ALA A O 1
ATOM 622 N N . ASP A 1 79 ? 8.305 22.828 19.094 1 75.75 79 ASP A N 1
ATOM 623 C CA . ASP A 1 79 ? 8.062 24.188 18.656 1 75.75 79 ASP A CA 1
ATOM 624 C C . ASP A 1 79 ? 8.602 24.422 17.25 1 75.75 79 ASP A C 1
ATOM 626 O O . ASP A 1 79 ? 8.148 25.328 16.547 1 75.75 79 ASP A O 1
ATOM 630 N N . SER A 1 80 ? 9.625 23.75 16.938 1 73.5 80 SER A N 1
ATOM 631 C CA . SER A 1 80 ? 10.211 23.953 15.617 1 73.5 80 SER A CA 1
ATOM 632 C C . SER A 1 80 ? 10.422 22.625 14.898 1 73.5 80 SER A C 1
ATOM 634 O O . SER A 1 80 ? 10.539 21.578 15.547 1 73.5 80 SER A O 1
ATOM 636 N N . SER A 1 81 ? 10.188 22.859 13.57 1 70.56 81 SER A N 1
ATOM 637 C CA . SER A 1 81 ? 10.562 21.672 12.812 1 70.56 81 SER A CA 1
ATOM 638 C C . SER A 1 81 ? 12.078 21.531 12.711 1 70.56 81 SER A C 1
ATOM 640 O O . SER A 1 81 ? 12.797 22.531 12.68 1 70.56 81 SER A O 1
ATOM 642 N N . ASP A 1 82 ? 12.492 20.297 12.758 1 80.31 82 ASP A N 1
ATOM 643 C CA . ASP A 1 82 ? 13.906 19.953 12.68 1 80.31 82 ASP A CA 1
ATOM 644 C C . ASP A 1 82 ? 14.367 19.844 11.227 1 80.31 82 ASP A C 1
ATOM 646 O O . ASP A 1 82 ? 13.734 19.156 10.414 1 80.31 82 ASP A O 1
ATOM 650 N N . THR A 1 83 ? 15.18 20.812 10.734 1 86.88 83 THR A N 1
ATOM 651 C CA . THR A 1 83 ? 15.82 20.703 9.43 1 86.88 83 THR A CA 1
ATOM 652 C C . THR A 1 83 ? 17.203 20.078 9.562 1 86.88 83 THR A C 1
ATOM 654 O O . THR A 1 83 ? 17.797 20.094 10.641 1 86.88 83 THR A O 1
ATOM 657 N N . ALA A 1 84 ? 17.609 19.438 8.43 1 92 84 ALA A N 1
ATOM 658 C CA . ALA A 1 84 ? 18.906 18.781 8.477 1 92 84 ALA A CA 1
ATOM 659 C C . ALA A 1 84 ? 19.641 18.906 7.141 1 92 84 ALA A C 1
ATOM 661 O O . ALA A 1 84 ? 19.938 17.906 6.5 1 92 84 ALA A O 1
ATOM 662 N N . PRO A 1 85 ? 20 20.156 6.828 1 93.75 85 PRO A N 1
ATOM 663 C CA . PRO A 1 85 ? 20.828 20.281 5.625 1 93.75 85 PRO A CA 1
ATOM 664 C C . PRO A 1 85 ? 22.062 19.359 5.648 1 93.75 85 PRO A C 1
ATOM 666 O O . PRO A 1 85 ? 22.703 19.219 6.691 1 93.75 85 PRO A O 1
ATOM 669 N N . ASN A 1 86 ? 22.281 18.641 4.641 1 95.88 86 ASN A N 1
ATOM 670 C CA . ASN A 1 86 ? 23.438 17.766 4.414 1 95.88 86 ASN A CA 1
ATOM 671 C C . ASN A 1 86 ? 23.25 16.406 5.074 1 95.88 86 ASN A C 1
ATOM 673 O O . ASN A 1 86 ? 24.141 15.562 5.031 1 95.88 86 ASN A O 1
ATOM 677 N N . ALA A 1 87 ? 22.125 16.219 5.746 1 97.5 87 ALA A N 1
ATOM 678 C CA . ALA A 1 87 ? 21.891 14.867 6.215 1 97.5 87 ALA A CA 1
ATOM 679 C C . ALA A 1 87 ? 22.016 13.859 5.074 1 97.5 87 ALA A C 1
ATOM 681 O O . ALA A 1 87 ? 21.359 14.016 4.035 1 97.5 87 ALA A O 1
ATOM 682 N N . PRO A 1 88 ? 22.797 12.875 5.25 1 98.38 88 PRO A N 1
ATOM 683 C CA . PRO A 1 88 ? 23.172 12.016 4.121 1 98.38 88 PRO A CA 1
ATOM 684 C C . PRO A 1 88 ? 22.094 11.008 3.754 1 98.38 88 PRO A C 1
ATOM 686 O O . PRO A 1 88 ? 21.266 10.648 4.598 1 98.38 88 PRO A O 1
ATOM 689 N N . PHE A 1 89 ? 22.156 10.625 2.545 1 98.31 89 PHE A N 1
ATOM 690 C CA . PHE A 1 89 ? 21.438 9.445 2.061 1 98.31 89 PHE A CA 1
ATOM 691 C C . PHE A 1 89 ? 21.812 8.211 2.879 1 98.31 89 PHE A C 1
ATOM 693 O O . PHE A 1 89 ? 22.984 8.031 3.234 1 98.31 89 PHE A O 1
ATOM 700 N N . VAL A 1 90 ? 20.844 7.402 3.236 1 98.38 90 VAL A N 1
ATOM 701 C CA . VAL A 1 90 ? 21.109 6.125 3.895 1 98.38 90 VAL A CA 1
ATOM 702 C C . VAL A 1 90 ? 21.031 4.992 2.875 1 98.38 90 VAL A C 1
ATOM 704 O O . VAL A 1 90 ? 20.016 4.809 2.213 1 98.38 90 VAL A O 1
ATOM 707 N N . GLU A 1 91 ? 22.062 4.262 2.777 1 97 91 GLU A N 1
ATOM 708 C CA . GLU A 1 91 ? 22.094 3.139 1.845 1 97 91 GLU A CA 1
ATOM 709 C C . GLU A 1 91 ? 20.984 2.135 2.16 1 97 91 GLU A C 1
ATOM 711 O O . GLU A 1 91 ? 20.719 1.849 3.328 1 97 91 GLU A O 1
ATOM 716 N N . VAL A 1 92 ? 20.422 1.578 1.114 1 96.38 92 VAL A N 1
ATOM 717 C CA . VAL A 1 92 ? 19.234 0.74 1.249 1 96.38 92 VAL A CA 1
ATOM 718 C C . VAL A 1 92 ? 19.531 -0.434 2.178 1 96.38 92 VAL A C 1
ATOM 720 O O . VAL A 1 92 ? 18.688 -0.816 2.996 1 96.38 92 VAL A O 1
ATOM 723 N N . GLN A 1 93 ? 20.688 -0.999 2.072 1 94.94 93 GLN A N 1
ATOM 724 C CA . GLN A 1 93 ? 21.062 -2.156 2.881 1 94.94 93 GLN A CA 1
A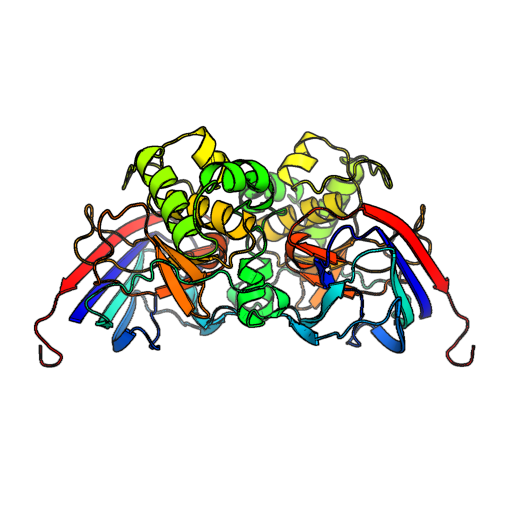TOM 725 C C . GLN A 1 93 ? 21.219 -1.775 4.352 1 94.94 93 GLN A C 1
ATOM 727 O O . GLN A 1 93 ? 21.281 -2.648 5.219 1 94.94 93 GLN A O 1
ATOM 732 N N . GLN A 1 94 ? 21.266 -0.562 4.66 1 96.69 94 GLN A N 1
ATOM 733 C CA . GLN A 1 94 ? 21.469 -0.101 6.031 1 96.69 94 GLN A CA 1
ATOM 734 C C . GLN A 1 94 ? 20.172 0.446 6.629 1 96.69 94 GLN A C 1
ATOM 736 O O . GLN A 1 94 ? 20.125 0.781 7.812 1 96.69 94 GLN A O 1
ATOM 741 N N . LEU A 1 95 ? 19.141 0.559 5.785 1 98.31 95 LEU A N 1
ATOM 742 C CA . LEU A 1 95 ? 17.875 1.09 6.258 1 98.31 95 LEU A CA 1
ATOM 743 C C . LEU A 1 95 ? 17.25 0.164 7.293 1 98.31 95 LEU A C 1
ATOM 745 O O . LEU A 1 95 ? 17.297 -1.061 7.152 1 98.31 95 LEU A O 1
ATOM 749 N N . PRO A 1 96 ? 16.656 0.736 8.367 1 97.94 96 PRO A N 1
ATOM 750 C CA . PRO A 1 96 ? 15.805 -0.129 9.195 1 97.94 96 PRO A CA 1
ATOM 751 C C . PRO A 1 96 ? 14.711 -0.818 8.391 1 97.94 96 PRO A C 1
ATOM 753 O O . PRO A 1 96 ? 14.141 -0.218 7.473 1 97.94 96 PRO A O 1
ATOM 756 N N . ASP A 1 97 ? 14.344 -2.039 8.773 1 96.88 97 ASP A N 1
ATOM 757 C CA . ASP A 1 97 ? 13.391 -2.846 8.016 1 96.88 97 ASP A CA 1
ATOM 758 C C . ASP A 1 97 ? 12.039 -2.141 7.906 1 96.88 97 ASP A C 1
ATOM 760 O O . ASP A 1 97 ? 11.375 -2.227 6.871 1 96.88 97 ASP A O 1
ATOM 764 N N . ASP A 1 98 ? 11.664 -1.43 8.922 1 96.5 98 ASP A N 1
ATOM 765 C CA . ASP A 1 98 ? 10.328 -0.846 8.984 1 96.5 98 ASP A CA 1
ATOM 766 C C . ASP A 1 98 ? 10.219 0.376 8.07 1 96.5 98 ASP A C 1
ATOM 768 O O . ASP A 1 98 ? 9.141 0.946 7.914 1 96.5 98 ASP A O 1
ATOM 772 N N . THR A 1 99 ? 11.367 0.801 7.375 1 98.06 99 THR A N 1
ATOM 773 C CA . THR A 1 99 ? 11.32 1.916 6.438 1 98.06 99 THR A CA 1
ATOM 774 C C . THR A 1 99 ? 11.125 1.414 5.008 1 98.06 99 THR A C 1
ATOM 776 O O . THR A 1 99 ? 10.789 2.189 4.113 1 98.06 99 THR A O 1
ATOM 779 N N . LEU A 1 100 ? 11.32 0.176 4.789 1 97.62 100 LEU A N 1
ATOM 780 C CA . LEU A 1 100 ? 11.414 -0.379 3.443 1 97.62 100 LEU A CA 1
ATOM 781 C C . LEU A 1 100 ? 10.086 -0.251 2.711 1 97.62 100 LEU A C 1
ATOM 783 O O . LEU A 1 100 ? 10.055 0.032 1.511 1 97.62 100 LEU A O 1
ATOM 787 N N . PRO A 1 101 ? 8.922 -0.38 3.455 1 97.38 101 PRO A N 1
ATOM 788 C CA . PRO A 1 101 ? 7.652 -0.208 2.752 1 97.38 101 PRO A CA 1
ATOM 789 C C . PRO A 1 101 ? 7.5 1.181 2.135 1 97.38 101 PRO A C 1
ATOM 791 O O . PRO A 1 101 ? 6.758 1.352 1.165 1 97.38 101 PRO A O 1
ATOM 794 N N . PHE A 1 102 ? 8.242 2.115 2.584 1 98.75 102 PHE A N 1
ATOM 795 C CA . PHE A 1 102 ? 8.109 3.5 2.146 1 98.75 102 PHE A CA 1
ATOM 796 C C . PHE A 1 102 ? 9.062 3.799 1 1 98.75 102 PHE A C 1
ATOM 798 O O . PHE A 1 102 ? 9.297 4.965 0.665 1 98.75 102 PHE A O 1
ATOM 805 N N . LEU A 1 103 ? 9.664 2.768 0.445 1 98.5 103 LEU A N 1
ATOM 806 C CA . LEU A 1 103 ? 10.445 2.873 -0.781 1 98.5 103 LEU A CA 1
ATOM 807 C C . LEU A 1 103 ? 9.586 2.57 -2.004 1 98.5 103 LEU A C 1
ATOM 809 O O . LEU A 1 103 ? 9.898 3.002 -3.113 1 98.5 103 LEU A O 1
ATOM 813 N N . HIS A 1 104 ? 8.484 1.799 -1.801 1 97.69 104 HIS A N 1
ATOM 814 C CA . HIS A 1 104 ? 7.727 1.238 -2.912 1 97.69 104 HIS A CA 1
ATOM 815 C C . HIS A 1 104 ? 6.711 2.244 -3.445 1 97.69 104 HIS A C 1
ATOM 817 O O . HIS A 1 104 ? 6.227 3.1 -2.701 1 97.69 104 HIS A O 1
ATOM 823 N N . PRO A 1 105 ? 6.426 2.121 -4.82 1 98.44 105 PRO A N 1
ATOM 824 C CA . PRO A 1 105 ? 5.277 2.902 -5.289 1 98.44 105 PRO A CA 1
ATOM 825 C C . PRO A 1 105 ? 3.971 2.49 -4.613 1 98.44 105 PRO A C 1
ATOM 827 O O . PRO A 1 105 ? 3.854 1.364 -4.125 1 98.44 105 PRO A O 1
ATOM 830 N N . SER A 1 106 ? 3.064 3.396 -4.531 1 98.69 106 SER A N 1
ATOM 831 C CA . SER A 1 106 ? 1.766 3.148 -3.914 1 98.69 106 SER A CA 1
ATOM 832 C C . SER A 1 106 ? 0.645 3.836 -4.688 1 98.69 106 SER A C 1
ATOM 834 O O . SER A 1 106 ? 0.892 4.469 -5.715 1 98.69 106 SER A O 1
ATOM 836 N N . ARG A 1 107 ? -0.572 3.752 -4.297 1 98.69 107 ARG A N 1
ATOM 837 C CA . ARG A 1 107 ? -1.767 4.094 -5.059 1 98.69 107 ARG A CA 1
ATOM 838 C C . ARG A 1 107 ? -1.665 5.504 -5.633 1 98.69 107 ARG A C 1
ATOM 840 O O . ARG A 1 107 ? -1.974 5.73 -6.805 1 98.69 107 ARG A O 1
ATOM 847 N N . TYR A 1 108 ? -1.262 6.465 -4.766 1 98.69 108 TYR A N 1
ATOM 848 C CA . TYR A 1 108 ? -1.272 7.859 -5.188 1 98.69 108 TYR A CA 1
ATOM 849 C C . TYR A 1 108 ? 0.147 8.391 -5.363 1 98.69 108 TYR A C 1
ATOM 851 O O . TYR A 1 108 ? 0.343 9.547 -5.738 1 98.69 108 TYR A O 1
ATOM 859 N N . CYS A 1 109 ? 1.097 7.559 -5.031 1 98.88 109 CYS A N 1
ATOM 860 C CA . CYS A 1 109 ? 2.508 7.902 -5.164 1 98.88 109 CYS A CA 1
ATOM 861 C C . CYS A 1 109 ? 3.219 6.934 -6.105 1 98.88 109 CYS A C 1
ATOM 863 O O . CYS A 1 109 ? 4.023 6.113 -5.664 1 98.88 109 CYS A O 1
ATOM 865 N N . GLU A 1 110 ? 3.039 7.16 -7.375 1 98.5 110 GLU A N 1
ATOM 866 C CA . GLU A 1 110 ? 3.588 6.273 -8.391 1 98.5 110 GLU A CA 1
ATOM 867 C C . GLU A 1 110 ? 5.062 6.57 -8.648 1 98.5 110 GLU A C 1
ATOM 869 O O . GLU A 1 110 ? 5.441 6.965 -9.75 1 98.5 110 GLU A O 1
ATOM 874 N N . SER A 1 111 ? 5.867 6.305 -7.711 1 98.5 111 SER A N 1
ATOM 875 C CA . SER A 1 111 ? 7.285 6.648 -7.777 1 98.5 111 SER A CA 1
ATOM 876 C C . SER A 1 111 ? 7.953 6 -8.984 1 98.5 111 SER A C 1
ATOM 878 O O . SER A 1 111 ? 8.922 6.535 -9.523 1 98.5 111 SER A O 1
ATOM 880 N N . ASP A 1 112 ? 7.395 4.832 -9.43 1 96.69 112 ASP A N 1
ATOM 881 C CA . ASP A 1 112 ? 7.941 4.105 -10.57 1 96.69 112 ASP A CA 1
ATOM 882 C C . ASP A 1 112 ? 7.785 4.91 -11.859 1 96.69 112 ASP A C 1
ATOM 884 O O . ASP A 1 112 ? 8.414 4.602 -12.867 1 96.69 112 ASP A O 1
ATOM 888 N N . ARG A 1 113 ? 7.027 5.922 -11.82 1 97.44 113 ARG A N 1
ATOM 889 C CA . ARG A 1 113 ? 6.812 6.754 -13 1 97.44 113 ARG A CA 1
ATOM 890 C C . ARG A 1 113 ? 7.621 8.047 -12.914 1 97.44 113 ARG A C 1
ATOM 892 O O . ARG A 1 113 ? 7.566 8.875 -13.82 1 97.44 113 ARG A O 1
ATOM 899 N N . PHE A 1 114 ? 8.414 8.258 -11.875 1 98.06 114 PHE A N 1
ATOM 900 C CA . PHE A 1 114 ? 9.055 9.547 -11.641 1 98.06 114 PHE A CA 1
ATOM 901 C C . PHE A 1 114 ? 10.57 9.406 -11.594 1 98.06 114 PHE A C 1
ATOM 903 O O . PHE A 1 114 ? 11.273 10.336 -11.195 1 98.06 114 PHE A O 1
ATOM 910 N N . THR A 1 115 ? 11.109 8.281 -11.969 1 96.75 115 THR A N 1
ATOM 911 C CA . THR A 1 115 ? 12.531 7.992 -11.82 1 96.75 115 THR A CA 1
ATOM 912 C C . THR A 1 115 ? 13.375 9.023 -12.57 1 96.75 115 THR A C 1
ATOM 914 O O . THR A 1 115 ? 14.266 9.641 -11.984 1 96.75 115 THR A O 1
ATOM 917 N N . GLU A 1 116 ? 13.078 9.273 -13.836 1 96.69 116 GLU A N 1
ATOM 918 C CA . GLU A 1 116 ? 13.852 10.195 -14.648 1 96.69 116 GLU A CA 1
ATOM 919 C C . GLU A 1 116 ? 13.672 11.633 -14.188 1 96.69 116 GLU A C 1
ATOM 921 O O . GLU A 1 116 ? 14.648 12.383 -14.062 1 96.69 116 GLU A O 1
ATOM 926 N N . MET A 1 117 ? 12.461 11.984 -13.961 1 97.38 117 MET A N 1
ATOM 927 C CA . MET A 1 117 ? 12.172 13.352 -13.531 1 97.38 117 MET A CA 1
ATOM 928 C C . MET A 1 117 ? 12.859 13.664 -12.211 1 97.38 117 MET A C 1
ATOM 930 O O . MET A 1 117 ? 13.5 14.711 -12.07 1 97.38 117 MET A O 1
ATOM 934 N N . ALA A 1 118 ? 12.734 12.766 -11.219 1 98.31 118 ALA A N 1
ATOM 935 C CA . ALA A 1 118 ? 13.328 12.992 -9.906 1 98.31 118 ALA A CA 1
ATOM 936 C C . ALA A 1 118 ? 14.844 13.148 -10.008 1 98.31 118 ALA A C 1
ATOM 938 O O . ALA A 1 118 ? 15.43 14.039 -9.391 1 98.31 118 ALA A O 1
ATOM 939 N N . ALA A 1 119 ? 15.445 12.336 -10.82 1 97.25 119 ALA A N 1
ATOM 940 C CA . ALA A 1 119 ? 16.891 12.406 -11.016 1 97.25 119 ALA A CA 1
ATOM 941 C C . ALA A 1 119 ? 17.297 13.75 -11.586 1 97.25 119 ALA A C 1
ATOM 943 O O . ALA A 1 119 ? 18.297 14.336 -11.156 1 97.25 119 ALA A O 1
ATOM 944 N N . SER A 1 120 ? 16.562 14.188 -12.547 1 97.94 120 SER A N 1
ATOM 945 C CA . SER A 1 120 ? 16.859 15.461 -13.188 1 97.94 120 SER A CA 1
ATOM 946 C C . SER A 1 120 ? 16.688 16.625 -12.219 1 97.94 120 SER A C 1
ATOM 948 O O . SER A 1 120 ? 17.484 17.562 -12.227 1 97.94 120 SER A O 1
ATOM 950 N N . LEU A 1 121 ? 15.719 16.578 -11.359 1 97.88 121 LEU A N 1
ATOM 951 C CA . LEU A 1 121 ? 15.383 17.656 -10.438 1 97.88 121 LEU A CA 1
ATOM 952 C C . LEU A 1 121 ? 16.5 17.875 -9.414 1 97.88 121 LEU A C 1
ATOM 954 O O . LEU A 1 121 ? 16.688 18.984 -8.922 1 97.88 121 LEU A O 1
ATOM 958 N N . VAL A 1 122 ? 17.219 16.797 -9.117 1 98.25 122 VAL A N 1
ATOM 959 C CA . VAL A 1 122 ? 18.078 16.875 -7.945 1 98.25 122 VAL A CA 1
ATOM 960 C C . VAL A 1 122 ? 19.547 16.922 -8.383 1 98.25 122 VAL A C 1
ATOM 962 O O . VAL A 1 122 ? 20.453 16.766 -7.555 1 98.25 122 VAL A O 1
ATOM 965 N N . ARG A 1 123 ? 19.797 17.047 -9.656 1 97.38 123 ARG A N 1
ATOM 966 C CA . ARG A 1 123 ? 21.156 17.172 -10.148 1 97.38 123 ARG A CA 1
ATOM 967 C C . ARG A 1 123 ? 21.906 18.297 -9.438 1 97.38 123 ARG A C 1
ATOM 969 O O . ARG A 1 123 ? 21.375 19.406 -9.305 1 97.38 123 ARG A O 1
ATOM 976 N N . GLY A 1 124 ? 23.078 18.016 -8.961 1 97.31 124 GLY A N 1
ATOM 977 C CA . GLY A 1 124 ? 23.906 19.031 -8.336 1 97.31 124 GLY A CA 1
ATOM 978 C C . GLY A 1 124 ? 23.688 19.125 -6.836 1 97.31 124 GLY A C 1
ATOM 979 O O . GLY A 1 124 ? 24.391 19.875 -6.152 1 97.31 124 GLY A O 1
ATOM 980 N N . TYR A 1 125 ? 22.734 18.438 -6.305 1 98.12 125 TYR A N 1
ATOM 981 C CA . TYR A 1 125 ? 22.484 18.469 -4.871 1 98.12 125 TYR A CA 1
ATOM 982 C C . TYR A 1 125 ? 23.156 17.281 -4.176 1 98.12 125 TYR A C 1
ATOM 984 O O . TYR A 1 125 ? 23.328 16.219 -4.773 1 98.12 125 TYR A O 1
ATOM 992 N N . SER A 1 126 ? 23.5 17.547 -2.953 1 97.62 126 SER A N 1
ATOM 993 C CA . SER A 1 126 ? 24.016 16.438 -2.154 1 97.62 126 SER A CA 1
ATOM 994 C C . SER A 1 126 ? 22.938 15.391 -1.897 1 97.62 126 SER A C 1
ATOM 996 O O . SER A 1 126 ? 21.781 15.734 -1.626 1 97.62 126 SER A O 1
ATOM 998 N N . SER A 1 127 ? 23.406 14.094 -1.938 1 97.62 127 SER A N 1
ATOM 999 C CA . SER A 1 127 ? 22.453 13.008 -1.753 1 97.62 127 SER A CA 1
ATOM 1000 C C . SER A 1 127 ? 21.859 13.023 -0.348 1 97.62 127 SER A C 1
ATOM 1002 O O . SER A 1 127 ? 22.578 13.164 0.636 1 97.62 127 SER A O 1
ATOM 1004 N N . GLY A 1 128 ? 20.578 12.812 -0.256 1 98.12 128 GLY A N 1
ATOM 1005 C CA . GLY A 1 128 ? 19.922 12.797 1.036 1 98.12 128 GLY A CA 1
ATOM 1006 C C . GLY A 1 128 ? 18.953 13.961 1.227 1 98.12 128 GLY A C 1
ATOM 1007 O O . GLY A 1 128 ? 18.062 14.164 0.414 1 98.12 128 GLY A O 1
ATOM 1008 N N . TYR A 1 129 ? 19.125 14.703 2.277 1 98.25 129 TYR A N 1
ATOM 1009 C CA . TYR A 1 129 ? 18.188 15.75 2.693 1 98.25 129 TYR A CA 1
ATOM 1010 C C . TYR A 1 129 ? 18.094 16.844 1.644 1 98.25 129 TYR A C 1
ATOM 1012 O O . TYR A 1 129 ? 17 17.344 1.347 1 98.25 129 TYR A O 1
ATOM 1020 N N . ASP A 1 130 ? 19.203 17.234 1.063 1 98.56 130 ASP A N 1
ATOM 1021 C CA . ASP A 1 130 ? 19.234 18.344 0.117 1 98.56 130 ASP A CA 1
ATOM 1022 C C . ASP A 1 130 ? 18.469 18 -1.156 1 98.56 130 ASP A C 1
ATOM 1024 O O . ASP A 1 130 ? 17.844 18.875 -1.76 1 98.56 130 ASP A O 1
ATOM 1028 N N . GLN A 1 131 ? 18.516 16.766 -1.571 1 98.69 131 GLN A N 1
ATOM 1029 C CA . GLN A 1 131 ? 17.703 16.328 -2.703 1 98.69 131 GLN A CA 1
ATOM 1030 C C . GLN A 1 131 ? 16.219 16.469 -2.391 1 98.69 131 GLN A C 1
ATOM 1032 O O . GLN A 1 131 ? 15.438 16.906 -3.238 1 98.69 131 GLN A O 1
ATOM 1037 N N . CYS A 1 132 ? 15.852 16.109 -1.174 1 98.38 132 CYS A N 1
ATOM 1038 C CA . CYS A 1 132 ? 14.453 16.172 -0.767 1 98.38 132 CYS A CA 1
ATOM 1039 C C . CYS A 1 132 ? 13.961 17.609 -0.749 1 98.38 132 CYS A C 1
ATOM 1041 O O . CYS A 1 132 ? 12.836 17.891 -1.163 1 98.38 132 CYS A O 1
ATOM 1043 N N . THR A 1 133 ? 14.805 18.516 -0.307 1 97 133 THR A N 1
ATOM 1044 C CA . THR A 1 133 ? 14.406 19.922 -0.273 1 97 133 THR A CA 1
ATOM 1045 C C . THR A 1 133 ? 14.289 20.484 -1.686 1 97 133 THR A C 1
ATOM 1047 O O . THR A 1 133 ? 13.438 21.328 -1.953 1 97 133 THR A O 1
ATOM 1050 N N . ALA A 1 134 ? 15.148 20.031 -2.58 1 98.25 134 ALA A N 1
ATOM 1051 C CA . ALA A 1 134 ? 15.031 20.422 -3.98 1 98.25 134 ALA A CA 1
ATOM 1052 C C . ALA A 1 134 ? 13.688 19.984 -4.562 1 98.25 134 ALA A C 1
ATOM 1054 O O . ALA A 1 134 ? 13.062 20.734 -5.316 1 98.25 134 ALA A O 1
ATOM 1055 N N . ILE A 1 135 ? 13.273 18.828 -4.207 1 98.44 135 ILE A N 1
ATOM 1056 C CA . ILE A 1 135 ? 11.992 18.312 -4.664 1 98.44 135 ILE A CA 1
ATOM 1057 C C . ILE A 1 135 ? 10.859 19.156 -4.105 1 98.44 135 ILE A C 1
ATOM 1059 O O . ILE A 1 135 ? 9.922 19.516 -4.828 1 98.44 135 ILE A O 1
ATOM 1063 N N . VAL A 1 136 ? 10.914 19.5 -2.848 1 97.69 136 VAL A N 1
ATOM 1064 C CA . VAL A 1 136 ? 9.891 20.328 -2.213 1 97.69 136 VAL A CA 1
ATOM 1065 C C . VAL A 1 136 ? 9.812 21.672 -2.918 1 97.69 136 VAL A C 1
ATOM 1067 O O . VAL A 1 136 ? 8.727 22.172 -3.195 1 97.69 136 VAL A O 1
ATOM 1070 N N . ASP A 1 137 ? 10.953 22.203 -3.215 1 96.75 137 ASP A N 1
ATOM 1071 C CA . ASP A 1 137 ? 11.008 23.484 -3.92 1 96.75 137 ASP A CA 1
ATOM 1072 C C . ASP A 1 137 ? 10.352 23.375 -5.297 1 96.75 137 ASP A C 1
ATOM 1074 O O . ASP A 1 137 ? 9.594 24.266 -5.699 1 96.75 137 ASP A O 1
ATOM 1078 N N . TYR A 1 138 ? 10.648 22.359 -5.988 1 97.62 138 TYR A N 1
ATOM 1079 C CA . TYR A 1 138 ? 10.039 22.125 -7.289 1 97.62 138 TYR A CA 1
ATOM 1080 C C . TYR A 1 138 ? 8.516 22.094 -7.176 1 97.62 138 TYR A C 1
ATOM 1082 O O . TYR A 1 138 ? 7.812 22.75 -7.941 1 97.62 138 TYR A O 1
ATOM 1090 N N . VAL A 1 139 ? 7.988 21.266 -6.207 1 98 139 VAL A N 1
ATOM 1091 C CA . VAL A 1 139 ? 6.547 21.094 -6.035 1 98 139 VAL A CA 1
ATOM 1092 C C . VAL A 1 139 ? 5.914 22.453 -5.703 1 98 139 VAL A C 1
ATOM 1094 O O . VAL A 1 139 ? 4.906 22.828 -6.301 1 98 139 VAL A O 1
ATOM 1097 N N . ARG A 1 140 ? 6.52 23.156 -4.797 1 96.19 140 ARG A N 1
ATOM 1098 C CA . ARG A 1 140 ? 6.012 24.438 -4.348 1 96.19 140 ARG A CA 1
ATOM 1099 C C . ARG A 1 140 ? 5.953 25.438 -5.504 1 96.19 140 ARG A C 1
ATOM 1101 O O . ARG A 1 140 ? 4.996 26.203 -5.625 1 96.19 140 ARG A O 1
ATOM 1108 N N . ASN A 1 141 ? 6.906 25.375 -6.387 1 96 141 ASN A N 1
ATOM 1109 C CA . ASN A 1 141 ? 7.031 26.359 -7.449 1 96 141 ASN A CA 1
ATOM 1110 C C . ASN A 1 141 ? 6.195 25.984 -8.672 1 96 141 ASN A C 1
ATOM 1112 O O . ASN A 1 141 ? 5.891 26.844 -9.508 1 96 141 ASN A O 1
ATOM 1116 N N . THR A 1 142 ? 5.824 24.766 -8.812 1 96.38 142 THR A N 1
ATOM 1117 C CA . THR A 1 142 ? 5.188 24.312 -10.047 1 96.38 142 THR A CA 1
ATOM 1118 C C . THR A 1 142 ? 3.699 24.062 -9.828 1 96.38 142 THR A C 1
ATOM 1120 O O . THR A 1 142 ? 2.902 24.172 -10.766 1 96.38 142 THR A O 1
ATOM 1123 N N . ILE A 1 143 ? 3.318 23.719 -8.586 1 96.69 143 ILE A N 1
ATOM 1124 C CA . ILE A 1 143 ? 1.93 23.359 -8.312 1 96.69 143 ILE A CA 1
ATOM 1125 C C . ILE A 1 143 ? 1.212 24.547 -7.668 1 96.69 143 ILE A C 1
ATOM 1127 O O . ILE A 1 143 ? 1.677 25.094 -6.664 1 96.69 143 ILE A O 1
ATOM 1131 N N . GLN A 1 144 ? 0.157 24.922 -8.289 1 95.88 144 GLN A N 1
ATOM 1132 C CA . GLN A 1 144 ? -0.715 25.891 -7.637 1 95.88 144 GLN A CA 1
ATOM 1133 C C . GLN A 1 144 ? -1.49 25.25 -6.488 1 95.88 144 GLN A C 1
ATOM 1135 O O . GLN A 1 144 ? -2.271 24.328 -6.699 1 95.88 144 GLN A O 1
ATOM 1140 N N . TYR A 1 145 ? -1.18 25.766 -5.312 1 94.62 145 TYR A N 1
ATOM 1141 C CA . TYR A 1 145 ? -1.871 25.281 -4.121 1 94.62 145 TYR A CA 1
ATOM 1142 C C . TYR A 1 145 ? -3.277 25.859 -4.039 1 94.62 145 TYR A C 1
ATOM 1144 O O . TYR A 1 145 ? -3.449 27.078 -3.932 1 94.62 145 TYR A O 1
ATOM 1152 N N . THR A 1 146 ? -4.328 24.969 -4.102 1 93 146 THR A N 1
ATOM 1153 C CA . THR A 1 146 ? -5.723 25.406 -4.145 1 93 146 THR A CA 1
ATOM 1154 C C . THR A 1 146 ? -6.52 24.766 -3.008 1 93 146 THR A C 1
ATOM 1156 O O . THR A 1 146 ? -7.402 23.938 -3.25 1 93 146 THR A O 1
ATOM 1159 N N . PRO A 1 147 ? -6.227 25.203 -1.771 1 89 147 PRO A N 1
ATOM 1160 C CA . PRO A 1 147 ? -6.953 24.625 -0.641 1 89 147 PRO A CA 1
ATOM 1161 C C . PRO A 1 147 ? -8.461 24.844 -0.739 1 89 147 PRO A C 1
ATOM 1163 O O . PRO A 1 147 ? -8.914 25.891 -1.184 1 89 147 PRO A O 1
ATOM 1166 N N . GLY A 1 148 ? -9.219 23.844 -0.335 1 78.12 148 GLY A N 1
ATOM 1167 C CA . GLY A 1 148 ? -10.672 23.938 -0.365 1 78.12 148 GLY A CA 1
ATOM 1168 C C . GLY A 1 148 ? -11.266 23.625 -1.728 1 78.12 148 GLY A C 1
ATOM 1169 O O . GLY A 1 148 ? -12.477 23.453 -1.858 1 78.12 148 GLY A O 1
ATOM 1170 N N . ALA A 1 149 ? -10.336 23.656 -2.703 1 68.19 149 ALA A N 1
ATOM 1171 C CA . ALA A 1 149 ? -10.789 23.391 -4.066 1 68.19 149 ALA A CA 1
ATOM 1172 C C . ALA A 1 149 ? -10.562 21.922 -4.438 1 68.19 149 ALA A C 1
ATOM 1174 O O . ALA A 1 149 ? -9.547 21.344 -4.066 1 68.19 149 ALA A O 1
ATOM 1175 N N . GLY A 1 150 ? -11.602 21.281 -5.121 1 60.78 150 GLY A N 1
ATOM 1176 C CA . GLY A 1 150 ? -11.414 20 -5.766 1 60.78 150 GLY A CA 1
ATOM 1177 C C . GLY A 1 150 ? -11.328 18.844 -4.781 1 60.78 150 GLY A C 1
ATOM 1178 O O . GLY A 1 150 ? -10.391 18.75 -3.992 1 60.78 150 GLY A O 1
ATOM 1179 N N . GLN A 1 151 ? -12.25 18.094 -4.57 1 65.88 151 GLN A N 1
ATOM 1180 C CA . GLN A 1 151 ? -12.492 17.109 -3.529 1 65.88 151 GLN A CA 1
ATOM 1181 C C . GLN A 1 151 ? -11.977 15.734 -3.945 1 65.88 151 GLN A C 1
ATOM 1183 O O . GLN A 1 151 ? -11.742 14.867 -3.098 1 65.88 151 GLN A O 1
ATOM 1188 N N . GLN A 1 152 ? -11.445 15.688 -5.16 1 83.88 152 GLN A N 1
ATOM 1189 C CA . GLN A 1 152 ? -11.086 14.328 -5.555 1 83.88 152 GLN A CA 1
ATOM 1190 C C . GLN A 1 152 ? -9.625 14.031 -5.223 1 83.88 152 GLN A C 1
ATOM 1192 O O . GLN A 1 152 ? -8.758 14.883 -5.398 1 83.88 152 GLN A O 1
ATOM 1197 N N . ILE A 1 153 ? -9.414 12.93 -4.637 1 91.44 153 ILE A N 1
ATOM 1198 C CA . ILE A 1 153 ? -8.055 12.469 -4.387 1 91.44 153 ILE A CA 1
ATOM 1199 C C . ILE A 1 153 ? -7.402 12.055 -5.707 1 91.44 153 ILE A C 1
ATOM 1201 O O . ILE A 1 153 ? -7.949 11.227 -6.441 1 91.44 153 ILE A O 1
ATOM 1205 N N . ILE A 1 154 ? -6.246 12.688 -6.027 1 94.44 154 ILE A N 1
ATOM 1206 C CA . ILE A 1 154 ? -5.59 12.391 -7.297 1 94.44 154 ILE A CA 1
ATOM 1207 C C . ILE A 1 154 ? -4.168 11.891 -7.031 1 94.44 154 ILE A C 1
ATOM 1209 O O . ILE A 1 154 ? -3.604 12.141 -5.965 1 94.44 154 ILE A O 1
ATOM 1213 N N . SER A 1 155 ? -3.656 11.195 -7.988 1 97.44 155 SER A N 1
ATOM 1214 C CA . SER A 1 155 ? -2.316 10.625 -7.883 1 97.44 155 SER A CA 1
ATOM 1215 C C . SER A 1 155 ? -1.249 11.672 -8.195 1 97.44 155 SER A C 1
ATOM 1217 O O . SER A 1 155 ? -1.549 12.719 -8.758 1 97.44 155 SER A O 1
ATOM 1219 N N . ALA A 1 156 ? -0.023 11.352 -7.848 1 98.44 156 ALA A N 1
ATOM 1220 C CA . ALA A 1 156 ? 1.116 12.211 -8.164 1 98.44 156 ALA A CA 1
ATOM 1221 C C . ALA A 1 156 ? 1.217 12.453 -9.672 1 98.44 156 ALA A C 1
ATOM 1223 O O . ALA A 1 156 ? 1.493 13.57 -10.109 1 98.44 156 ALA A O 1
ATOM 1224 N N . THR A 1 157 ? 1.016 11.391 -10.484 1 97.88 157 THR A N 1
ATOM 1225 C CA . THR A 1 157 ? 1.061 11.516 -11.938 1 97.88 157 THR A CA 1
ATOM 1226 C C . THR A 1 157 ? -0.008 12.484 -12.43 1 97.88 157 THR A C 1
ATOM 1228 O O . THR A 1 157 ? 0.267 13.352 -13.266 1 97.88 157 THR A O 1
ATOM 1231 N N . GLU A 1 158 ? -1.223 12.328 -11.891 1 96.94 158 GLU A N 1
ATOM 1232 C CA . GLU A 1 158 ? -2.311 13.219 -12.281 1 96.94 158 GLU A CA 1
ATOM 1233 C C . GLU A 1 158 ? -2.014 14.656 -11.867 1 96.94 158 GLU A C 1
ATOM 1235 O O . GLU A 1 158 ? -2.271 15.594 -12.633 1 96.94 158 GLU A O 1
ATOM 1240 N N . LEU A 1 159 ? -1.506 14.867 -10.672 1 96.94 159 LEU A N 1
ATOM 1241 C CA . LEU A 1 159 ? -1.163 16.203 -10.203 1 96.94 159 LEU A CA 1
ATOM 1242 C C . LEU A 1 159 ? -0.105 16.844 -11.094 1 96.94 159 LEU A C 1
ATOM 1244 O O . LEU A 1 159 ? -0.185 18.031 -11.414 1 96.94 159 LEU A O 1
ATOM 1248 N N . ASN A 1 160 ? 0.905 16.047 -11.406 1 95.38 160 ASN A N 1
ATOM 1249 C CA . ASN A 1 160 ? 1.996 16.547 -12.242 1 95.38 160 ASN A CA 1
ATOM 1250 C C . ASN A 1 160 ? 1.489 17.031 -13.594 1 95.38 160 ASN A C 1
ATOM 1252 O O . ASN A 1 160 ? 2.094 17.922 -14.211 1 95.38 160 ASN A O 1
ATOM 1256 N N . GLN A 1 161 ? 0.378 16.531 -14.031 1 94.5 161 GLN A N 1
ATOM 1257 C CA . GLN A 1 161 ? -0.243 16.938 -15.289 1 94.5 161 GLN A CA 1
ATOM 1258 C C . GLN A 1 161 ? -1.147 18.156 -15.078 1 94.5 161 GLN A C 1
ATOM 1260 O O . GLN A 1 161 ? -1.175 19.062 -15.914 1 94.5 161 GLN A O 1
ATOM 1265 N N . LEU A 1 162 ? -1.879 18.234 -14.008 1 91.94 162 LEU A N 1
ATOM 1266 C CA . LEU A 1 162 ? -2.867 19.281 -13.734 1 91.94 162 LEU A CA 1
ATOM 1267 C C . LEU A 1 162 ? -2.191 20.547 -13.227 1 91.94 162 LEU A C 1
ATOM 1269 O O . LEU A 1 162 ? -2.709 21.656 -13.422 1 91.94 162 LEU A O 1
ATOM 1273 N N . SER A 1 163 ? -1.177 20.453 -12.406 1 93 163 SER A N 1
ATOM 1274 C CA . SER A 1 163 ? -0.352 21.516 -11.836 1 93 163 SER A CA 1
ATOM 1275 C C . SER A 1 163 ? -1.137 22.344 -10.828 1 93 163 SER A C 1
ATOM 1277 O O . SER A 1 163 ? -0.875 23.547 -10.656 1 93 163 SER A O 1
ATOM 1279 N N . SER A 1 164 ? -2.199 21.859 -10.367 1 95.44 164 SER A N 1
ATOM 1280 C CA . SER A 1 164 ? -2.93 22.438 -9.242 1 95.44 164 SER A CA 1
ATOM 1281 C C . SER A 1 164 ? -3.492 21.359 -8.328 1 95.44 164 SER A C 1
ATOM 1283 O O . SER A 1 164 ? -3.949 20.312 -8.797 1 95.44 164 SER A O 1
ATOM 1285 N N . GLY A 1 165 ? -3.451 21.578 -7.074 1 95.5 165 GLY A N 1
ATOM 1286 C CA . GLY A 1 165 ? -3.934 20.609 -6.105 1 95.5 165 GLY A CA 1
ATOM 1287 C C . GLY A 1 165 ? -3.85 21.109 -4.676 1 95.5 165 GLY A C 1
ATOM 1288 O O . GLY A 1 165 ? -3.502 22.266 -4.43 1 95.5 165 GLY A O 1
ATOM 1289 N N . VAL A 1 166 ? -4.242 20.281 -3.73 1 96.12 166 VAL A N 1
ATOM 1290 C CA . VAL A 1 166 ? -4.266 20.625 -2.314 1 96.12 166 VAL A CA 1
ATOM 1291 C C . VAL A 1 166 ? -3.072 19.984 -1.605 1 96.12 166 VAL A C 1
ATOM 1293 O O . VAL A 1 166 ? -2.213 19.391 -2.248 1 96.12 166 VAL A O 1
ATOM 1296 N N . CYS A 1 167 ? -2.965 20.125 -0.264 1 96.62 167 CYS A N 1
ATOM 1297 C CA . CYS A 1 167 ? -1.834 19.672 0.532 1 96.62 167 CYS A CA 1
ATOM 1298 C C . CYS A 1 167 ? -1.578 18.188 0.305 1 96.62 167 CYS A C 1
ATOM 1300 O O . CYS A 1 167 ? -0.433 17.766 0.122 1 96.62 167 CYS A O 1
ATOM 1302 N N . ARG A 1 168 ? -2.664 17.422 0.295 1 96.81 168 ARG A N 1
ATOM 1303 C CA . ARG A 1 168 ? -2.574 15.977 0.071 1 96.81 168 ARG A CA 1
ATOM 1304 C C . ARG A 1 168 ? -1.89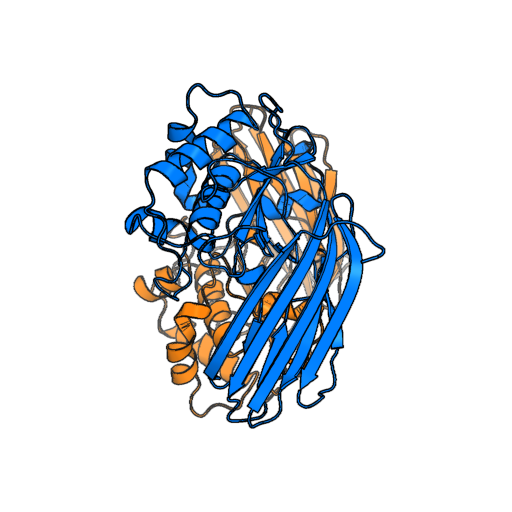7 15.672 -1.26 1 96.81 168 ARG A C 1
ATOM 1306 O O . ARG A 1 168 ? -0.998 14.836 -1.326 1 96.81 168 ARG A O 1
ATOM 1313 N N . ASP A 1 169 ? -2.279 16.312 -2.307 1 97.62 169 ASP A N 1
ATOM 1314 C CA . ASP A 1 169 ? -1.766 16.078 -3.652 1 97.62 169 ASP A CA 1
ATOM 1315 C C . ASP A 1 169 ? -0.297 16.484 -3.76 1 97.62 169 ASP A C 1
ATOM 1317 O O . ASP A 1 169 ? 0.511 15.766 -4.348 1 97.62 169 ASP A O 1
ATOM 1321 N N . MET A 1 170 ? 0.02 17.578 -3.186 1 97.75 170 MET A N 1
ATOM 1322 C CA . MET A 1 170 ? 1.398 18.062 -3.213 1 97.75 170 MET A CA 1
ATOM 1323 C C . MET A 1 170 ? 2.316 17.125 -2.43 1 97.75 170 MET A C 1
ATOM 1325 O O . MET A 1 170 ? 3.451 16.875 -2.84 1 97.75 170 MET A O 1
ATOM 1329 N N . ALA A 1 171 ? 1.798 16.625 -1.29 1 98.19 171 ALA A N 1
ATOM 1330 C CA . ALA A 1 171 ? 2.559 15.633 -0.539 1 98.19 171 ALA A CA 1
ATOM 1331 C C . ALA A 1 171 ? 2.803 14.383 -1.377 1 98.19 171 ALA A C 1
ATOM 1333 O O . ALA A 1 171 ? 3.906 13.828 -1.376 1 98.19 171 ALA A O 1
ATOM 1334 N N . HIS A 1 172 ? 1.788 13.938 -2.098 1 98.75 172 HIS A N 1
ATOM 1335 C CA . HIS A 1 172 ? 1.919 12.758 -2.951 1 98.75 172 HIS A CA 1
ATOM 1336 C C . HIS A 1 172 ? 3.059 12.93 -3.949 1 98.75 172 HIS A C 1
ATOM 1338 O O . HIS A 1 172 ? 3.869 12.016 -4.133 1 98.75 172 HIS A O 1
ATOM 1344 N N . LEU A 1 173 ? 3.1 14.047 -4.598 1 98.75 173 LEU A N 1
ATOM 1345 C CA . LEU A 1 173 ? 4.129 14.281 -5.605 1 98.75 173 LEU A CA 1
ATOM 1346 C C . LEU A 1 173 ? 5.516 14.297 -4.969 1 98.75 173 LEU A C 1
ATOM 1348 O O . LEU A 1 173 ? 6.457 13.703 -5.5 1 98.75 173 LEU A O 1
ATOM 1352 N N . GLY A 1 174 ? 5.672 14.969 -3.816 1 98.81 174 GLY A N 1
ATOM 1353 C CA . GLY A 1 174 ? 6.93 14.945 -3.09 1 98.81 174 GLY A CA 1
ATOM 1354 C C . GLY A 1 174 ? 7.371 13.539 -2.715 1 98.81 174 GLY A C 1
ATOM 1355 O O . GLY A 1 174 ? 8.531 13.172 -2.934 1 98.81 174 GLY A O 1
ATOM 1356 N N . ILE A 1 175 ? 6.449 12.789 -2.176 1 98.94 175 ILE A N 1
ATOM 1357 C CA . ILE A 1 175 ? 6.715 11.414 -1.761 1 98.94 175 ILE A CA 1
ATOM 1358 C C . ILE A 1 175 ? 7.156 10.586 -2.965 1 98.94 175 ILE A C 1
ATOM 1360 O O . ILE A 1 175 ? 8.164 9.875 -2.902 1 98.94 175 ILE A O 1
ATOM 1364 N N . ALA A 1 176 ? 6.391 10.672 -4.043 1 98.94 176 ALA A N 1
ATOM 1365 C CA . ALA A 1 176 ? 6.703 9.891 -5.238 1 98.94 176 ALA A CA 1
ATOM 1366 C C . ALA A 1 176 ? 8.117 10.18 -5.73 1 98.94 176 ALA A C 1
ATOM 1368 O O . ALA A 1 176 ? 8.867 9.258 -6.059 1 98.94 176 ALA A O 1
ATOM 1369 N N . CYS A 1 177 ? 8.5 11.422 -5.758 1 98.88 177 CYS A N 1
ATOM 1370 C CA . CYS A 1 177 ? 9.82 11.812 -6.246 1 98.88 177 CYS A CA 1
ATOM 1371 C C . CYS A 1 177 ? 10.914 11.336 -5.297 1 98.88 177 CYS A C 1
ATOM 1373 O O . CYS A 1 177 ? 11.961 10.859 -5.738 1 98.88 177 CYS A O 1
ATOM 1375 N N . CYS A 1 178 ? 10.711 11.461 -3.998 1 98.94 178 CYS A N 1
ATOM 1376 C CA . CYS A 1 178 ? 11.703 11.008 -3.033 1 98.94 178 CYS A CA 1
ATOM 1377 C C . CYS A 1 178 ? 11.914 9.508 -3.129 1 98.94 178 CYS A C 1
ATOM 1379 O O . CYS A 1 178 ? 13.055 9.031 -3.152 1 98.94 178 CYS A O 1
ATOM 1381 N N . ARG A 1 179 ? 10.82 8.742 -3.188 1 98.81 179 ARG A N 1
ATOM 1382 C CA . ARG A 1 179 ? 10.922 7.289 -3.303 1 98.81 179 ARG A CA 1
ATOM 1383 C C . ARG A 1 179 ? 11.625 6.891 -4.594 1 98.81 179 ARG A C 1
ATOM 1385 O O . ARG A 1 179 ? 12.352 5.895 -4.629 1 98.81 179 ARG A O 1
ATOM 1392 N N . ALA A 1 180 ? 11.406 7.699 -5.668 1 98.5 180 ALA A N 1
ATOM 1393 C CA . ALA A 1 180 ? 12.07 7.438 -6.941 1 98.5 180 ALA A CA 1
ATOM 1394 C C . ALA A 1 180 ? 13.586 7.535 -6.801 1 98.5 180 ALA A C 1
ATOM 1396 O O . ALA A 1 180 ? 14.328 6.996 -7.621 1 98.5 180 ALA A O 1
ATOM 1397 N N . LEU A 1 181 ? 14.055 8.219 -5.789 1 98.38 181 LEU A N 1
ATOM 1398 C CA . LEU A 1 181 ? 15.477 8.367 -5.5 1 98.38 181 LEU A CA 1
ATOM 1399 C C . LEU A 1 181 ? 15.93 7.359 -4.445 1 98.38 181 LEU A C 1
ATOM 1401 O O . LEU A 1 181 ? 17.016 7.484 -3.883 1 98.38 181 LEU A O 1
ATOM 1405 N N . SER A 1 182 ? 15.094 6.398 -4.102 1 98.25 182 SER A N 1
ATOM 1406 C CA . SER A 1 182 ? 15.359 5.379 -3.094 1 98.25 182 SER A CA 1
ATOM 1407 C C . SER A 1 182 ? 15.492 5.992 -1.703 1 98.25 182 SER A C 1
ATOM 1409 O O . SER A 1 182 ? 16.266 5.516 -0.878 1 98.25 182 SER A O 1
ATOM 1411 N N . ILE A 1 183 ? 14.844 7.066 -1.46 1 98.81 183 ILE A N 1
ATO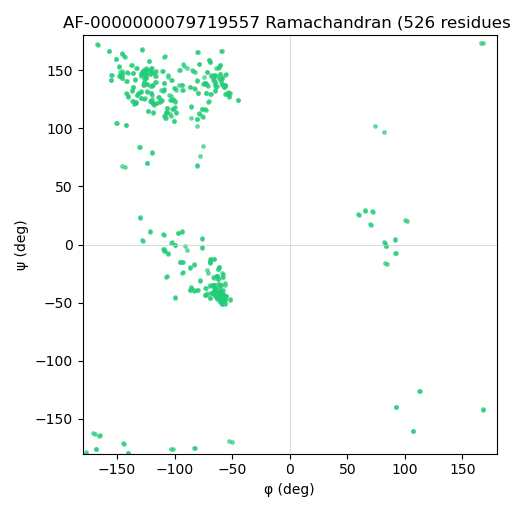M 1412 C CA . ILE A 1 183 ? 14.727 7.66 -0.132 1 98.81 183 ILE A CA 1
ATOM 1413 C C . ILE A 1 183 ? 13.359 7.328 0.46 1 98.81 183 ILE A C 1
ATOM 1415 O O . ILE A 1 183 ? 12.328 7.73 -0.085 1 98.81 183 ILE A O 1
ATOM 1419 N N . PRO A 1 184 ? 13.336 6.574 1.584 1 98.88 184 PRO A N 1
ATOM 1420 C CA . PRO A 1 184 ? 12.023 6.297 2.178 1 98.88 184 PRO A CA 1
ATOM 1421 C C . PRO A 1 184 ? 11.242 7.566 2.494 1 98.88 184 PRO A C 1
ATOM 1423 O O . PRO A 1 184 ? 11.773 8.492 3.109 1 98.88 184 PRO A O 1
ATOM 1426 N N . ALA A 1 185 ? 10 7.586 2.031 1 98.94 185 ALA A N 1
ATOM 1427 C CA . ALA A 1 185 ? 9.117 8.727 2.27 1 98.94 185 ALA A CA 1
ATOM 1428 C C . ALA A 1 185 ? 7.711 8.258 2.645 1 98.94 185 ALA A C 1
ATOM 1430 O O . ALA A 1 185 ? 7.137 7.398 1.97 1 98.94 185 ALA A O 1
ATOM 1431 N N . ARG A 1 186 ? 7.133 8.836 3.713 1 98.88 186 ARG A N 1
ATOM 1432 C CA . ARG A 1 186 ? 5.812 8.43 4.176 1 98.88 186 ARG A CA 1
ATOM 1433 C C . ARG A 1 186 ? 4.891 9.641 4.328 1 98.88 186 ARG A C 1
ATOM 1435 O O . ARG A 1 186 ? 5.355 10.742 4.613 1 98.88 186 ARG A O 1
ATOM 1442 N N . MET A 1 187 ? 3.635 9.383 4.098 1 98.75 187 MET A N 1
ATOM 1443 C CA . MET A 1 187 ? 2.613 10.414 4.266 1 98.75 187 MET A CA 1
ATOM 1444 C C . MET A 1 187 ? 2.23 10.57 5.734 1 98.75 187 MET A C 1
ATOM 1446 O O . MET A 1 187 ? 2.109 9.578 6.457 1 98.75 187 MET A O 1
ATOM 1450 N N . VAL A 1 188 ? 2.023 11.766 6.133 1 97.88 188 VAL A N 1
ATOM 1451 C CA . VAL A 1 188 ? 1.53 12.094 7.469 1 97.88 188 VAL A CA 1
ATOM 1452 C C . VAL A 1 188 ? 0.297 12.984 7.359 1 97.88 188 VAL A C 1
ATOM 1454 O O . VAL A 1 188 ? 0.25 13.891 6.527 1 97.88 188 VAL A O 1
ATOM 1457 N N . VAL A 1 189 ? -0.675 12.695 8.148 1 98.25 189 VAL A N 1
ATOM 1458 C CA . VAL A 1 189 ? -1.854 13.555 8.195 1 98.25 189 VAL A CA 1
ATOM 1459 C C . VAL A 1 189 ? -2.135 13.969 9.641 1 98.25 189 VAL A C 1
ATOM 1461 O O . VAL A 1 189 ? -1.822 13.227 10.578 1 98.25 189 VAL A O 1
ATOM 1464 N N . GLY A 1 190 ? -2.703 15.156 9.766 1 97.81 190 GLY A N 1
ATOM 1465 C CA . GLY A 1 190 ? -3.035 15.656 11.094 1 97.81 190 GLY A CA 1
ATOM 1466 C C . GLY A 1 190 ? -3.408 17.125 11.094 1 97.81 190 GLY A C 1
ATOM 1467 O O . GLY A 1 190 ? -4.184 17.578 10.25 1 97.81 190 GLY A O 1
ATOM 1468 N N . TYR A 1 191 ? -2.961 17.781 12.156 1 97.19 191 TYR A N 1
ATOM 1469 C CA . TYR A 1 191 ? -3.299 19.188 12.367 1 97.19 191 TYR A CA 1
ATOM 1470 C C . TYR A 1 191 ? -2.076 20.078 12.172 1 97.19 191 TYR A C 1
ATOM 1472 O O . TYR A 1 191 ? -0.947 19.656 12.43 1 97.19 191 TYR A O 1
ATOM 1480 N N . LEU A 1 192 ? -2.299 21.25 11.727 1 95.19 192 LEU A N 1
ATOM 1481 C CA . LEU A 1 192 ? -1.275 22.281 11.625 1 95.19 192 LEU A CA 1
ATOM 1482 C C . LEU A 1 192 ? -1.795 23.625 12.148 1 95.19 192 LEU A C 1
ATOM 1484 O O . LEU A 1 192 ? -2.795 24.141 11.648 1 95.19 192 LEU A O 1
ATOM 1488 N N . GLU A 1 193 ? -1.125 24.094 13.094 1 93.94 193 GLU A N 1
ATOM 1489 C CA . GLU A 1 193 ? -1.491 25.391 13.641 1 93.94 193 GLU A CA 1
ATOM 1490 C C . GLU A 1 193 ? -1.335 26.5 12.602 1 93.94 193 GLU A C 1
ATOM 1492 O O . GLU A 1 193 ? -0.347 26.516 11.859 1 93.94 193 GLU A O 1
ATOM 1497 N N . GLY A 1 194 ? -2.316 27.406 12.531 1 91.31 194 GLY A N 1
ATOM 1498 C CA . GLY A 1 194 ? -2.221 28.594 11.688 1 91.31 194 GLY A CA 1
ATOM 1499 C C . GLY A 1 194 ? -2.582 28.312 10.234 1 91.31 194 GLY A C 1
ATOM 1500 O O . GLY A 1 194 ? -2.459 29.203 9.383 1 91.31 194 GLY A O 1
ATOM 1501 N N . LEU A 1 195 ? -2.953 27.094 9.953 1 93 195 LEU A N 1
ATOM 1502 C CA . LEU A 1 195 ? -3.346 26.766 8.586 1 93 195 LEU A CA 1
ATOM 1503 C C . LEU A 1 195 ? -4.52 27.625 8.133 1 93 195 LEU A C 1
ATOM 1505 O O . LEU A 1 195 ? -5.473 27.828 8.883 1 93 195 LEU A O 1
ATOM 1509 N N . VAL A 1 196 ? -4.461 28.141 6.836 1 91.25 196 VAL A N 1
ATOM 1510 C CA . VAL A 1 196 ? -5.527 28.953 6.258 1 91.25 196 VAL A CA 1
ATOM 1511 C C . VAL A 1 196 ? -5.867 28.438 4.859 1 91.25 196 VAL A C 1
ATOM 1513 O O . VAL A 1 196 ? -5.027 28.469 3.957 1 91.25 196 VAL A O 1
ATOM 1516 N N . PRO A 1 197 ? -7.09 28.172 4.535 1 94.12 197 PRO A N 1
ATOM 1517 C CA . PRO A 1 197 ? -8.148 27.984 5.531 1 94.12 197 PRO A CA 1
ATOM 1518 C C . PRO A 1 197 ? -7.875 26.828 6.488 1 94.12 197 PRO A C 1
ATOM 1520 O O . PRO A 1 197 ? -7.086 25.938 6.168 1 94.12 197 PRO A O 1
ATOM 1523 N N . MET A 1 198 ? -8.484 26.938 7.684 1 95.25 198 MET A N 1
ATOM 1524 C CA . MET A 1 198 ? -8.312 25.859 8.656 1 95.25 198 MET A CA 1
ATOM 1525 C C . MET A 1 198 ? -8.945 24.562 8.148 1 95.25 198 MET A C 1
ATOM 1527 O O . MET A 1 198 ? -10.086 24.578 7.672 1 95.25 198 MET A O 1
ATOM 1531 N N . ASP A 1 199 ? -8.172 23.484 8.266 1 95.38 199 ASP A N 1
ATOM 1532 C CA . ASP A 1 199 ? -8.555 22.141 7.848 1 95.38 199 ASP A CA 1
ATOM 1533 C C . ASP A 1 199 ? -7.59 21.094 8.406 1 95.38 199 ASP A C 1
ATOM 1535 O O . ASP A 1 199 ? -6.598 21.453 9.047 1 95.38 199 ASP A O 1
ATOM 1539 N N . LEU A 1 200 ? -7.949 19.875 8.211 1 96.38 200 LEU A N 1
ATOM 1540 C CA . LEU A 1 200 ? -6.906 18.875 8.375 1 96.38 200 LEU A CA 1
ATOM 1541 C C . LEU A 1 200 ? -5.801 19.062 7.336 1 96.38 200 LEU A C 1
ATOM 1543 O O . LEU A 1 200 ? -6.039 19.625 6.27 1 96.38 200 LEU A O 1
ATOM 1547 N N . HIS A 1 201 ? -4.625 18.656 7.688 1 96.12 201 HIS A N 1
ATOM 1548 C CA . HIS A 1 201 ? -3.475 18.906 6.828 1 96.12 201 HIS A CA 1
ATOM 1549 C C . HIS A 1 201 ? -2.727 17.609 6.512 1 96.12 201 HIS A C 1
ATOM 1551 O O . HIS A 1 201 ? -2.789 16.656 7.277 1 96.12 201 HIS A O 1
ATOM 1557 N N . ALA A 1 202 ? -2.188 17.547 5.371 1 97.06 202 ALA A N 1
ATOM 1558 C CA . ALA A 1 202 ? -1.311 16.469 4.953 1 97.06 202 ALA A CA 1
ATOM 1559 C C . ALA A 1 202 ? 0.082 16.984 4.605 1 97.06 202 ALA A C 1
ATOM 1561 O O . ALA A 1 202 ? 0.222 18.031 3.986 1 97.06 202 ALA A O 1
ATOM 1562 N N . TRP A 1 203 ? 1.094 16.312 5.02 1 96.94 203 TRP A N 1
ATOM 1563 C CA . TRP A 1 203 ? 2.496 16.516 4.68 1 96.94 203 TRP A CA 1
ATOM 1564 C C . TRP A 1 203 ? 3.238 15.195 4.578 1 96.94 203 TRP A C 1
ATOM 1566 O O . TRP A 1 203 ? 2.617 14.141 4.406 1 96.94 203 TRP A O 1
ATOM 1576 N N . PHE A 1 204 ? 4.582 15.273 4.445 1 97.94 204 PHE A N 1
ATOM 1577 C CA . PHE A 1 204 ? 5.273 13.992 4.383 1 97.94 204 PHE A CA 1
ATOM 1578 C C . PHE A 1 204 ? 6.613 14.062 5.113 1 97.94 204 PHE A C 1
ATOM 1580 O O . PHE A 1 204 ? 7.043 15.141 5.52 1 97.94 204 PHE A O 1
ATOM 1587 N N . GLU A 1 205 ? 7.086 12.867 5.426 1 97.44 205 GLU A N 1
ATOM 1588 C CA . GLU A 1 205 ? 8.391 12.727 6.059 1 97.44 205 GLU A CA 1
ATOM 1589 C C . GLU A 1 205 ? 9.32 11.859 5.223 1 97.44 205 GLU A C 1
ATOM 1591 O O . GLU A 1 205 ? 8.867 10.969 4.5 1 97.44 205 GLU A O 1
ATOM 1596 N N . VAL A 1 206 ? 10.617 12.172 5.359 1 98.5 206 VAL A N 1
ATOM 1597 C CA . VAL A 1 206 ? 11.633 11.414 4.645 1 98.5 206 VAL A CA 1
ATOM 1598 C C . VAL A 1 206 ? 12.664 10.875 5.637 1 98.5 206 VAL A C 1
ATOM 1600 O O . VAL A 1 206 ? 12.922 11.5 6.668 1 98.5 206 VAL A O 1
ATOM 1603 N N . TYR A 1 207 ? 13.188 9.719 5.316 1 98.75 207 TYR A N 1
ATOM 1604 C CA . TYR A 1 207 ? 14.211 9.109 6.16 1 98.75 207 TYR A CA 1
ATOM 1605 C C . TYR A 1 207 ? 15.602 9.328 5.582 1 98.75 207 TYR A C 1
ATOM 1607 O O . TYR A 1 207 ? 15.977 8.695 4.594 1 98.75 207 TYR A O 1
ATOM 1615 N N . VAL A 1 208 ? 16.344 10.203 6.199 1 98.5 208 VAL A N 1
ATOM 1616 C CA . VAL A 1 208 ? 17.719 10.531 5.84 1 98.5 208 VAL A CA 1
ATOM 1617 C C . VAL A 1 208 ? 18.547 10.742 7.109 1 98.5 208 VAL A C 1
ATOM 1619 O O . VAL A 1 208 ? 18.016 11.078 8.164 1 98.5 208 VAL A O 1
ATOM 1622 N N . GLY A 1 209 ? 19.828 10.406 7.035 1 97.88 209 GLY A N 1
ATOM 1623 C CA . GLY A 1 209 ? 20.672 10.555 8.219 1 97.88 209 GLY A CA 1
ATOM 1624 C C . GLY A 1 209 ? 20.172 9.75 9.398 1 97.88 209 GLY A C 1
ATOM 1625 O O . GLY A 1 209 ? 20.25 10.203 10.547 1 97.88 209 GLY A O 1
ATOM 1626 N N . ASN A 1 210 ? 19.484 8.711 9.117 1 97.44 210 ASN A N 1
ATOM 1627 C CA . ASN A 1 210 ? 19.031 7.719 10.086 1 97.44 210 ASN A CA 1
ATOM 1628 C C . ASN A 1 210 ? 17.922 8.273 10.977 1 97.44 210 ASN A C 1
ATOM 1630 O O . ASN A 1 210 ? 17.781 7.871 12.133 1 97.44 210 ASN A O 1
ATOM 1634 N N . ARG A 1 211 ? 17.219 9.203 10.359 1 95.25 211 ARG A N 1
ATOM 1635 C CA . ARG A 1 211 ? 16.078 9.766 11.062 1 95.25 211 ARG A CA 1
ATOM 1636 C C . ARG A 1 211 ? 15.008 10.234 10.078 1 95.25 211 ARG A C 1
ATOM 1638 O O . ARG A 1 211 ? 15.289 10.461 8.898 1 95.25 211 ARG A O 1
ATOM 1645 N N . TRP A 1 212 ? 13.773 10.367 10.625 1 96.19 212 TRP A N 1
ATOM 1646 C CA . TRP A 1 212 ? 12.688 10.953 9.844 1 96.19 212 TRP A CA 1
ATOM 1647 C C . TRP A 1 212 ? 12.688 12.477 9.977 1 96.19 212 TRP A C 1
ATOM 1649 O O . TRP A 1 212 ? 12.805 13.016 11.078 1 96.19 212 TRP A O 1
ATOM 1659 N N . TYR A 1 213 ? 12.516 13.148 8.844 1 95.06 213 TYR A N 1
ATOM 1660 C CA . TYR A 1 213 ? 12.383 14.602 8.836 1 95.06 213 TYR A CA 1
ATOM 1661 C C . TYR A 1 213 ? 11.109 15.023 8.117 1 95.06 213 TYR A C 1
ATOM 1663 O O . TYR A 1 213 ? 10.758 14.461 7.082 1 95.06 213 TYR A O 1
ATOM 1671 N N . THR A 1 214 ? 10.453 16.062 8.602 1 95.44 214 THR A N 1
ATOM 1672 C CA . THR A 1 214 ? 9.211 16.578 8.055 1 95.44 214 THR A CA 1
ATOM 1673 C C . THR A 1 214 ? 9.484 17.5 6.871 1 95.44 214 THR A C 1
ATOM 1675 O O . THR A 1 214 ? 10.367 18.359 6.938 1 95.44 214 THR A O 1
ATOM 1678 N N . LEU A 1 215 ? 8.766 17.328 5.824 1 96 215 LEU A N 1
ATOM 1679 C CA . LEU A 1 215 ? 8.719 18.234 4.68 1 96 215 LEU A CA 1
ATOM 1680 C C . LEU A 1 215 ? 7.277 18.594 4.332 1 96 215 LEU A C 1
ATOM 1682 O O . LEU A 1 215 ? 6.367 17.781 4.508 1 96 215 LEU A O 1
ATOM 1686 N N . ASP A 1 216 ? 7.082 19.812 3.854 1 95.88 216 ASP A N 1
ATOM 1687 C CA . ASP A 1 216 ? 5.75 20.312 3.531 1 95.88 216 ASP A CA 1
ATOM 1688 C C . ASP A 1 216 ? 5.805 21.344 2.406 1 95.88 216 ASP A C 1
ATOM 1690 O O . ASP A 1 216 ? 6.117 22.516 2.643 1 95.88 216 ASP A O 1
ATOM 1694 N N . PRO A 1 217 ? 5.41 20.922 1.229 1 95.81 217 PRO A N 1
ATOM 1695 C CA . PRO A 1 217 ? 5.508 21.859 0.1 1 95.81 217 PRO A CA 1
ATOM 1696 C C . PRO A 1 217 ? 4.52 23.016 0.196 1 95.81 217 PRO A C 1
ATOM 1698 O O . PRO A 1 217 ? 4.641 24 -0.534 1 95.81 217 PRO A O 1
ATOM 1701 N N . THR A 1 218 ? 3.553 22.891 1.03 1 94.25 218 THR A N 1
ATOM 1702 C CA . THR A 1 218 ? 2.545 23.938 1.129 1 94.25 218 THR A CA 1
ATOM 1703 C C . THR A 1 218 ? 3.02 25.062 2.047 1 94.25 218 THR A C 1
ATOM 1705 O O . THR A 1 218 ? 2.432 26.141 2.068 1 94.25 218 THR A O 1
ATOM 1708 N N . GLN A 1 219 ? 4.02 24.734 2.836 1 90.38 219 GLN A N 1
ATOM 1709 C CA . GLN A 1 219 ? 4.48 25.688 3.838 1 90.38 219 GLN A CA 1
ATOM 1710 C C . GLN A 1 219 ? 5.852 26.25 3.473 1 90.38 219 GLN A C 1
ATOM 1712 O O . GLN A 1 219 ? 6.77 25.5 3.141 1 90.38 219 GLN A O 1
ATOM 1717 N N . ALA A 1 220 ? 6.043 27.5 3.557 1 81.06 220 ALA A N 1
ATOM 1718 C CA . ALA A 1 220 ? 7.32 28.156 3.266 1 81.06 220 ALA A CA 1
ATOM 1719 C C . ALA A 1 220 ? 8.344 27.859 4.367 1 81.06 220 ALA A C 1
ATOM 1721 O O . ALA A 1 220 ? 9.523 27.672 4.086 1 81.06 220 ALA A O 1
ATOM 1722 N N . ASP A 1 221 ? 7.793 27.953 5.562 1 75.19 221 ASP A N 1
ATOM 1723 C CA . ASP A 1 221 ? 8.656 27.656 6.703 1 75.19 221 ASP A CA 1
ATOM 1724 C C . ASP A 1 221 ? 8.125 26.484 7.512 1 75.19 221 ASP A C 1
ATOM 1726 O O . ASP A 1 221 ? 6.914 26.297 7.641 1 75.19 221 ASP A O 1
ATOM 1730 N N . LEU A 1 222 ? 9.117 25.594 7.668 1 69.69 222 LEU A N 1
ATOM 1731 C CA . LEU A 1 222 ? 8.719 24.453 8.5 1 69.69 222 LEU A CA 1
ATOM 1732 C C . LEU A 1 222 ? 8.734 24.844 9.977 1 69.69 222 LEU A C 1
ATOM 1734 O O . LEU A 1 222 ? 9.742 24.641 10.664 1 69.69 222 LEU A O 1
ATOM 1738 N N . LYS A 1 223 ? 7.668 25.594 10.273 1 73.88 223 LYS A N 1
ATOM 1739 C CA . LYS A 1 223 ? 7.504 25.891 11.688 1 73.88 223 LYS A CA 1
ATOM 1740 C C . LYS A 1 223 ? 6.82 24.75 12.422 1 73.88 223 LYS A C 1
ATOM 1742 O O . LYS A 1 223 ? 6.176 23.906 11.805 1 73.88 223 LYS A O 1
ATOM 1747 N N . GLY A 1 224 ? 7.129 24.547 13.672 1 80.06 224 GLY A N 1
ATOM 1748 C CA . GLY A 1 224 ? 6.402 23.594 14.492 1 80.06 224 GLY A CA 1
ATOM 1749 C C . GLY A 1 224 ? 4.895 23.781 14.422 1 80.06 224 GLY A C 1
ATOM 1750 O O . GLY A 1 224 ? 4.367 24.25 13.414 1 80.06 224 GLY A O 1
ATOM 1751 N N . GLY A 1 225 ? 4.172 23.125 15.266 1 90.38 225 GLY A N 1
ATOM 1752 C CA . GLY A 1 225 ? 2.734 23.297 15.383 1 90.38 225 GLY A CA 1
ATOM 1753 C C . GLY A 1 225 ? 1.945 22.188 14.711 1 90.38 225 GLY A C 1
ATOM 1754 O O . GLY A 1 225 ? 0.824 22.406 14.25 1 90.38 225 GLY A O 1
ATOM 1755 N N . ARG A 1 226 ? 2.605 21.125 14.531 1 94.12 226 ARG A N 1
ATOM 1756 C CA . ARG A 1 226 ? 1.939 19.984 13.898 1 94.12 226 ARG A CA 1
ATOM 1757 C C . ARG A 1 226 ? 1.554 18.938 14.93 1 94.12 226 ARG A C 1
ATOM 1759 O O . ARG A 1 226 ? 2.303 18.672 15.875 1 94.12 226 ARG A O 1
ATOM 1766 N N . ILE A 1 227 ? 0.459 18.359 14.781 1 96.19 227 ILE A N 1
ATOM 1767 C CA . ILE A 1 227 ? 0.048 17.141 15.484 1 96.19 227 ILE A CA 1
ATOM 1768 C C . ILE A 1 227 ? -0.215 16.031 14.477 1 96.19 227 ILE A C 1
ATOM 1770 O O . ILE A 1 227 ? -1.142 16.125 13.664 1 96.19 227 ILE A O 1
ATOM 1774 N N . ALA A 1 228 ? 0.596 15 14.508 1 96.75 228 ALA A N 1
ATOM 1775 C CA . ALA A 1 228 ? 0.395 13.867 13.609 1 96.75 228 ALA A CA 1
ATOM 1776 C C . ALA A 1 228 ? -0.698 12.938 14.133 1 96.75 228 ALA A C 1
ATOM 1778 O O . ALA A 1 228 ? -0.676 12.539 15.297 1 96.75 228 ALA A O 1
ATOM 1779 N N . ILE A 1 229 ? -1.599 12.625 13.273 1 98.12 229 ILE A N 1
ATOM 1780 C CA . ILE A 1 229 ? -2.652 11.672 13.617 1 98.12 229 ILE A CA 1
ATOM 1781 C C . ILE A 1 229 ? -2.305 10.297 13.062 1 98.12 229 ILE A C 1
ATOM 1783 O O . ILE A 1 229 ? -2.441 9.289 13.75 1 98.12 229 ILE A O 1
ATOM 1787 N N . ALA A 1 230 ? -1.871 10.227 11.812 1 98.44 230 ALA A N 1
ATOM 1788 C CA . ALA A 1 230 ? -1.644 8.93 11.172 1 98.44 230 ALA A CA 1
ATOM 1789 C C . ALA A 1 230 ? -0.496 9.016 10.172 1 98.44 230 ALA A C 1
ATOM 1791 O O . ALA A 1 230 ? -0.228 10.078 9.609 1 98.44 230 ALA A O 1
ATOM 1792 N N . TYR A 1 231 ? 0.147 7.891 9.953 1 98.31 231 TYR A N 1
ATOM 1793 C CA . TYR A 1 231 ? 1.206 7.68 8.969 1 98.31 231 TYR A CA 1
ATOM 1794 C C . TYR A 1 231 ? 0.829 6.574 7.992 1 98.31 231 TYR A C 1
ATOM 1796 O O . TYR A 1 231 ? 0.167 5.605 8.367 1 98.31 231 TYR A O 1
ATOM 1804 N N . GLY A 1 232 ? 1.221 6.656 6.824 1 98.56 232 GLY A N 1
ATOM 1805 C CA . GLY A 1 232 ? 1.006 5.617 5.832 1 98.56 232 GLY A CA 1
ATOM 1806 C C . GLY A 1 232 ? 1.817 5.82 4.57 1 98.56 232 GLY A C 1
ATOM 1807 O O . GLY A 1 232 ? 2.668 6.711 4.508 1 98.56 232 GLY A O 1
ATOM 1808 N N . ARG A 1 233 ? 1.644 4.98 3.578 1 98.75 233 ARG A N 1
ATOM 1809 C CA . ARG A 1 233 ? 2.357 5.078 2.311 1 98.75 233 ARG A CA 1
ATOM 1810 C C . ARG A 1 233 ? 1.834 6.246 1.477 1 98.75 233 ARG A C 1
ATOM 1812 O O . ARG A 1 233 ? 2.588 6.863 0.722 1 98.75 233 ARG A O 1
ATOM 1819 N N . ASP A 1 234 ? 0.56 6.453 1.545 1 98.75 234 ASP A N 1
ATOM 1820 C CA . ASP A 1 234 ? -0.13 7.551 0.873 1 98.75 234 ASP A CA 1
ATOM 1821 C C . ASP A 1 234 ? -1.541 7.734 1.427 1 98.75 234 ASP A C 1
ATOM 1823 O O . ASP A 1 234 ? -1.862 7.227 2.504 1 98.75 234 ASP A O 1
ATOM 1827 N N . ALA A 1 235 ? -2.385 8.477 0.697 1 98.06 235 ALA A N 1
ATOM 1828 C CA . ALA A 1 235 ? -3.707 8.844 1.193 1 98.06 235 ALA A CA 1
ATOM 1829 C C . ALA A 1 235 ? -4.578 7.613 1.412 1 98.06 235 ALA A C 1
ATOM 1831 O O . ALA A 1 235 ? -5.473 7.617 2.262 1 98.06 235 ALA A O 1
ATOM 1832 N N . ALA A 1 236 ? -4.352 6.516 0.687 1 97.94 236 ALA A N 1
ATOM 1833 C CA . ALA A 1 236 ? -5.145 5.301 0.843 1 97.94 236 ALA A CA 1
ATOM 1834 C C . ALA A 1 236 ? -4.98 4.715 2.244 1 97.94 236 ALA A C 1
ATOM 1836 O O . ALA A 1 236 ? -5.902 4.086 2.77 1 97.94 236 ALA A O 1
ATOM 1837 N N . ASP A 1 237 ? -3.855 4.969 2.871 1 98.19 237 ASP A N 1
ATOM 1838 C CA . ASP A 1 237 ? -3.543 4.363 4.164 1 98.19 237 ASP A CA 1
ATOM 1839 C C . ASP A 1 237 ? -3.975 5.27 5.312 1 98.19 237 ASP A C 1
ATOM 1841 O O . ASP A 1 237 ? -4.043 4.828 6.465 1 98.19 237 ASP A O 1
ATOM 1845 N N . VAL A 1 238 ? -4.258 6.566 5.016 1 98.06 238 VAL A N 1
ATOM 1846 C CA . VAL A 1 238 ? -4.367 7.48 6.148 1 98.06 238 VAL A CA 1
ATOM 1847 C C . VAL A 1 238 ? -5.66 8.289 6.035 1 98.06 238 VAL A C 1
ATOM 1849 O O . VAL A 1 238 ? -5.762 9.391 6.59 1 98.06 238 VAL A O 1
ATOM 1852 N N . ALA A 1 239 ? -6.641 7.812 5.34 1 95.94 239 ALA A N 1
ATOM 1853 C CA . ALA A 1 239 ? -7.926 8.5 5.27 1 95.94 239 ALA A CA 1
ATOM 1854 C C . ALA A 1 239 ? -8.508 8.727 6.66 1 95.94 239 ALA A C 1
ATOM 1856 O O . ALA A 1 239 ? -8.5 7.82 7.496 1 95.94 239 ALA A O 1
ATOM 1857 N N . ILE A 1 240 ? -9.031 9.891 6.914 1 94.69 240 ILE A N 1
ATOM 1858 C CA . ILE A 1 240 ? -9.594 10.227 8.219 1 94.69 240 ILE A CA 1
ATOM 1859 C C . ILE A 1 240 ? -10.812 9.352 8.492 1 94.69 240 ILE A C 1
ATOM 1861 O O . ILE A 1 240 ? -11.094 9.008 9.648 1 94.69 240 ILE A O 1
ATOM 1865 N N . PHE A 1 241 ? -11.555 9.102 7.43 1 95.94 241 PHE A N 1
ATOM 1866 C CA . PHE A 1 241 ? -12.578 8.07 7.516 1 95.94 241 PHE A CA 1
ATOM 1867 C C . PHE A 1 241 ? -12.758 7.367 6.176 1 95.94 241 PHE A C 1
ATOM 1869 O O . PHE A 1 241 ? -12.57 7.977 5.121 1 95.94 241 PHE A O 1
ATOM 1876 N N . THR A 1 242 ? -13.031 6.133 6.215 1 96.56 242 THR A N 1
ATOM 1877 C CA . THR A 1 242 ? -13.477 5.305 5.102 1 96.56 242 THR A CA 1
ATOM 1878 C C . THR A 1 242 ? -14.844 4.699 5.395 1 96.56 242 THR A C 1
ATOM 1880 O O . THR A 1 242 ? -15.062 4.109 6.453 1 96.56 242 THR A O 1
ATOM 1883 N N . GLN A 1 243 ? -15.719 4.992 4.523 1 96.06 243 GLN A N 1
ATOM 1884 C CA . GLN A 1 243 ? -17.047 4.383 4.66 1 96.06 243 GLN A CA 1
ATOM 1885 C C . GLN A 1 243 ? -17.25 3.277 3.627 1 96.06 243 GLN A C 1
ATOM 1887 O O . GLN A 1 243 ? -16.766 3.387 2.494 1 96.06 243 GLN A O 1
ATOM 1892 N N . PHE A 1 244 ? -17.938 2.225 3.982 1 95.88 244 PHE A N 1
ATOM 1893 C CA . PHE A 1 244 ? -18.188 1.079 3.117 1 95.88 244 PHE A CA 1
ATOM 1894 C C . PHE A 1 244 ? -19.688 0.931 2.838 1 95.88 244 PHE A C 1
ATOM 1896 O O . PHE A 1 244 ? -20.516 1.164 3.721 1 95.88 244 PHE A O 1
ATOM 1903 N N . GLY A 1 245 ? -20.031 0.482 1.618 1 90.75 245 GLY A N 1
ATOM 1904 C CA . GLY A 1 245 ? -21.422 0.326 1.245 1 90.75 245 GLY A CA 1
ATOM 1905 C C . GLY A 1 245 ? -22 1.554 0.566 1 90.75 245 GLY A C 1
ATOM 1906 O O . GLY A 1 245 ? -21.344 2.178 -0.267 1 90.75 245 GLY A O 1
ATOM 1907 N N . ASN A 1 246 ? -23.172 1.883 0.873 1 88.19 246 ASN A N 1
ATOM 1908 C CA . ASN A 1 246 ? -23.859 3.012 0.257 1 88.19 246 ASN A CA 1
ATOM 1909 C C . ASN A 1 246 ? -23.234 4.34 0.655 1 88.19 246 ASN A C 1
ATOM 1911 O O . ASN A 1 246 ? -22.797 4.512 1.798 1 88.19 246 ASN A O 1
ATOM 1915 N N . PRO A 1 247 ? -23.234 5.238 -0.234 1 90.88 247 PRO A N 1
ATOM 1916 C CA . PRO A 1 247 ? -22.641 6.539 0.068 1 90.88 247 PRO A CA 1
ATOM 1917 C C . PRO A 1 247 ? -23.328 7.258 1.225 1 90.88 247 PRO A C 1
ATOM 1919 O O . PRO A 1 247 ? -24.547 7.156 1.377 1 90.88 247 PRO A O 1
ATOM 1922 N N . VAL A 1 248 ? -22.578 7.895 1.983 1 95.62 248 VAL A N 1
ATOM 1923 C CA . VAL A 1 248 ? -23.078 8.766 3.045 1 95.62 248 VAL A CA 1
ATOM 1924 C C . VAL A 1 248 ? -22.844 10.227 2.672 1 95.62 248 VAL A C 1
ATOM 1926 O O . VAL A 1 248 ? -22.094 10.516 1.734 1 95.62 248 VAL A O 1
ATOM 1929 N N . GLU A 1 249 ? -23.547 11.094 3.33 1 96.5 249 GLU A N 1
ATOM 1930 C CA . GLU A 1 249 ? -23.359 12.516 3.086 1 96.5 249 GLU A CA 1
ATOM 1931 C C . GLU A 1 249 ? -22.609 13.18 4.242 1 96.5 249 GLU A C 1
ATOM 1933 O O . GLU A 1 249 ? -23.062 13.141 5.387 1 96.5 249 GLU A O 1
ATOM 1938 N N . LEU A 1 250 ? -21.469 13.711 4.016 1 96.19 250 LEU A N 1
ATOM 1939 C CA . LEU A 1 250 ? -20.781 14.555 4.988 1 96.19 250 LEU A CA 1
ATOM 1940 C C . LEU A 1 250 ? -21.422 15.938 5.047 1 96.19 250 LEU A C 1
ATOM 1942 O O . LEU A 1 250 ? -21.297 16.719 4.102 1 96.19 250 LEU A O 1
ATOM 1946 N N . LEU A 1 251 ? -22.047 16.219 6.07 1 97.56 251 LEU A N 1
ATOM 1947 C CA . LEU A 1 251 ? -22.797 17.469 6.227 1 97.56 251 LEU A CA 1
ATOM 1948 C C . LEU A 1 251 ? -21.875 18.609 6.656 1 97.56 251 LEU A C 1
ATOM 1950 O O . LEU A 1 251 ? -22.078 19.75 6.25 1 97.56 251 LEU A O 1
ATOM 1954 N N . ASN A 1 252 ? -20.969 18.281 7.512 1 96.75 252 ASN A N 1
ATOM 1955 C CA . ASN A 1 252 ? -20.109 19.312 8.078 1 96.75 252 ASN A CA 1
ATOM 1956 C C . ASN A 1 252 ? -18.781 18.719 8.562 1 96.75 252 ASN A C 1
ATOM 1958 O O . ASN A 1 252 ? -18.75 17.594 9.055 1 96.75 252 ASN A O 1
ATOM 1962 N N . MET A 1 253 ? -17.766 19.484 8.336 1 96.5 253 MET A N 1
ATOM 1963 C CA . MET A 1 253 ? -16.453 19.234 8.93 1 96.5 253 MET A CA 1
ATOM 1964 C C . MET A 1 253 ? -15.859 20.516 9.492 1 96.5 253 MET A C 1
ATOM 1966 O O . MET A 1 253 ? -15.727 21.516 8.781 1 96.5 253 MET A O 1
ATOM 1970 N N . LYS A 1 254 ? -15.562 20.516 10.742 1 97.88 254 LYS A N 1
ATOM 1971 C CA . LYS A 1 254 ? -14.961 21.672 11.398 1 97.88 254 LYS A CA 1
ATOM 1972 C C . LYS A 1 254 ? -13.68 21.281 12.125 1 97.88 254 LYS A C 1
ATOM 1974 O O . LYS A 1 254 ? -13.672 20.359 12.938 1 97.88 254 LYS A O 1
ATOM 1979 N N . VAL A 1 255 ? -12.625 21.953 11.805 1 98.12 255 VAL A N 1
ATOM 1980 C CA . VAL A 1 255 ? -11.32 21.719 12.406 1 98.12 255 VAL A CA 1
ATOM 1981 C C . VAL A 1 255 ? -10.836 22.984 13.102 1 98.12 255 VAL A C 1
ATOM 1983 O O . VAL A 1 255 ? -11 24.094 12.578 1 98.12 255 VAL A O 1
ATOM 1986 N N . THR A 1 256 ? -10.289 22.844 14.281 1 98.06 256 THR A N 1
ATOM 1987 C CA . THR A 1 256 ? -9.672 23.969 14.984 1 98.06 256 THR A CA 1
ATOM 1988 C C . THR A 1 256 ? -8.32 23.578 15.562 1 98.06 256 THR A C 1
ATOM 1990 O O . THR A 1 256 ? -8.133 22.422 15.984 1 98.06 256 THR A O 1
ATOM 1993 N N . VAL A 1 257 ? -7.406 24.406 15.523 1 97.62 257 VAL A N 1
ATOM 1994 C CA . VAL A 1 257 ? -6.109 24.281 16.172 1 97.62 257 VAL A CA 1
ATOM 1995 C C . VAL A 1 257 ? -5.758 25.578 16.906 1 97.62 257 VAL A C 1
ATOM 1997 O O . VAL A 1 257 ? -5.699 26.641 16.297 1 97.62 257 VAL A O 1
ATOM 2000 N N . GLU A 1 258 ? -5.531 25.453 18.172 1 95.5 258 GLU A N 1
ATOM 2001 C CA . GLU A 1 258 ? -5.219 26.625 19 1 95.5 258 GLU A CA 1
ATOM 2002 C C . GLU A 1 258 ? -3.959 26.391 19.828 1 95.5 258 GLU A C 1
ATOM 2004 O O . GLU A 1 258 ? -3.791 25.328 20.422 1 95.5 258 GLU A O 1
ATOM 2009 N N . GLN A 1 259 ? -3.107 27.328 19.781 1 93.31 259 GLN A N 1
ATOM 2010 C CA . GLN A 1 259 ? -1.966 27.281 20.688 1 93.31 259 GLN A CA 1
ATOM 2011 C C . GLN A 1 259 ? -2.387 27.609 22.109 1 93.31 259 GLN A C 1
ATOM 2013 O O . GLN A 1 259 ? -3.184 28.531 22.328 1 93.31 259 GLN A O 1
ATOM 2018 N N . MET A 1 260 ? -1.806 26.812 22.953 1 90.12 260 MET A N 1
ATOM 2019 C CA . MET A 1 260 ? -2.17 26.984 24.359 1 90.12 260 MET A CA 1
ATOM 2020 C C . MET A 1 260 ? -0.966 27.422 25.188 1 90.12 260 MET A C 1
ATOM 2022 O O . MET A 1 260 ? 0.179 27.188 24.797 1 90.12 260 MET A O 1
ATOM 2026 N N . SER A 1 261 ? -1.069 28.234 26.344 1 82.75 261 SER A N 1
ATOM 2027 C CA . SER A 1 261 ? 0.003 28.75 27.188 1 82.75 261 SER A CA 1
ATOM 2028 C C . SER A 1 261 ? 0.642 27.641 28.016 1 82.75 261 SER A C 1
ATOM 2030 O O . SER A 1 261 ? 1.816 27.734 28.375 1 82.75 261 SER A O 1
ATOM 2032 N N . GLY A 1 262 ? 0.106 26.547 28.312 1 74.69 262 GLY A N 1
ATOM 2033 C CA . GLY A 1 262 ? 0.665 25.484 29.141 1 74.69 262 GLY A CA 1
ATOM 2034 C C . GLY A 1 262 ? -0.366 24.453 29.562 1 74.69 262 GLY A C 1
ATOM 2035 O O . GLY A 1 262 ? -1.506 24.484 29.094 1 74.69 262 GLY A O 1
ATOM 2036 N N . PRO A 1 263 ? 0.133 23.297 30.25 1 66.44 263 PRO A N 1
ATOM 2037 C CA . PRO A 1 263 ? -0.756 22.203 30.641 1 66.44 263 PRO A CA 1
ATOM 2038 C C . PRO A 1 263 ? -1.918 22.672 31.516 1 66.44 263 PRO A C 1
ATOM 2040 O O . PRO A 1 263 ? -2.92 21.969 31.656 1 66.44 263 PRO A O 1
ATOM 2043 N N . ASN A 1 264 ? -1.689 23.641 32.312 1 60.72 264 ASN A N 1
ATOM 2044 C CA . ASN A 1 264 ? -2.668 24.047 33.344 1 60.72 264 ASN A CA 1
ATOM 2045 C C . ASN A 1 264 ? -3.822 24.828 32.719 1 60.72 264 ASN A C 1
ATOM 2047 O O . ASN A 1 264 ? -4.621 25.438 33.438 1 60.72 264 ASN A O 1
ATOM 2051 N N . CYS A 1 2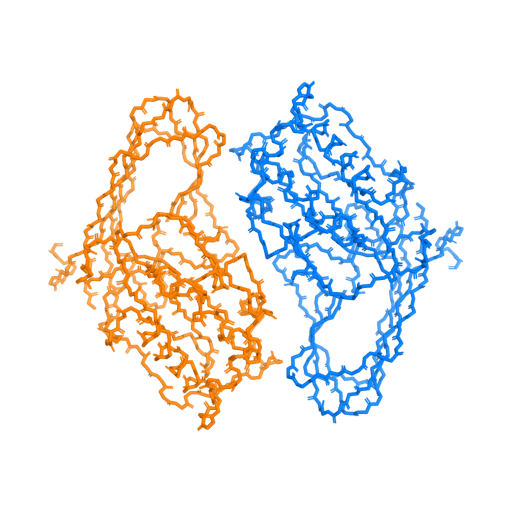65 ? -3.777 24.891 31.438 1 48.81 265 CYS A N 1
ATOM 2052 C CA . CYS A 1 265 ? -4.875 25.719 30.953 1 48.81 265 CYS A CA 1
ATOM 2053 C C . CYS A 1 265 ? -5.996 24.859 30.391 1 48.81 265 CYS A C 1
ATOM 2055 O O . CYS A 1 265 ? -5.742 23.797 29.812 1 48.81 265 CYS A O 1
ATOM 2057 N N . MET B 1 1 ? -0.297 -33.031 -2.4 1 90.69 1 MET B N 1
ATOM 2058 C CA . MET B 1 1 ? 0.659 -33.469 -3.422 1 90.69 1 MET B CA 1
ATOM 2059 C C . MET B 1 1 ? 2.043 -32.875 -3.139 1 90.69 1 MET B C 1
ATOM 2061 O O . MET B 1 1 ? 2.178 -31.922 -2.373 1 90.69 1 MET B O 1
ATOM 2065 N N . TRP B 1 2 ? 3.008 -33.562 -3.654 1 93.06 2 TRP B N 1
ATOM 2066 C CA . TRP B 1 2 ? 4.387 -33.125 -3.469 1 93.06 2 TRP B CA 1
ATOM 2067 C C . TRP B 1 2 ? 4.93 -32.469 -4.738 1 93.06 2 TRP B C 1
ATOM 2069 O O . TRP B 1 2 ? 4.785 -33.031 -5.832 1 93.06 2 TRP B O 1
ATOM 2079 N N . LEU B 1 3 ? 5.488 -31.234 -4.551 1 95.69 3 LEU B N 1
ATOM 2080 C CA . LEU B 1 3 ? 6.055 -30.5 -5.668 1 95.69 3 LEU B CA 1
ATOM 2081 C C . LEU B 1 3 ? 7.508 -30.125 -5.395 1 95.69 3 LEU B C 1
ATOM 2083 O O . LEU B 1 3 ? 7.871 -29.828 -4.254 1 95.69 3 LEU B O 1
ATOM 2087 N N . ASN B 1 4 ? 8.336 -30.266 -6.398 1 97.06 4 ASN B N 1
ATOM 2088 C CA . ASN B 1 4 ? 9.648 -29.625 -6.402 1 97.06 4 ASN B CA 1
ATOM 2089 C C . ASN B 1 4 ? 9.703 -28.438 -7.352 1 97.06 4 ASN B C 1
ATOM 2091 O O . ASN B 1 4 ? 9.516 -28.594 -8.562 1 97.06 4 ASN B O 1
ATOM 2095 N N . ALA B 1 5 ? 9.867 -27.266 -6.805 1 98.06 5 ALA B N 1
ATOM 2096 C CA . ALA B 1 5 ? 9.914 -26.047 -7.605 1 98.06 5 ALA B CA 1
ATOM 2097 C C . ALA B 1 5 ? 11.281 -25.375 -7.484 1 98.06 5 ALA B C 1
ATOM 2099 O O . ALA B 1 5 ? 11.875 -25.359 -6.406 1 98.06 5 ALA B O 1
ATOM 2100 N N . SER B 1 6 ? 11.805 -24.844 -8.586 1 98.25 6 SER B N 1
ATOM 2101 C CA . SER B 1 6 ? 13.086 -24.141 -8.57 1 98.25 6 SER B CA 1
ATOM 2102 C C . SER B 1 6 ? 13.031 -22.859 -9.414 1 98.25 6 SER B C 1
ATOM 2104 O O . SER B 1 6 ? 12.203 -22.75 -10.32 1 98.25 6 SER B O 1
ATOM 2106 N N . CYS B 1 7 ? 13.859 -21.922 -9.094 1 98.5 7 CYS B N 1
ATOM 2107 C CA . CYS B 1 7 ? 14.023 -20.672 -9.82 1 98.5 7 CYS B CA 1
ATOM 2108 C C . CYS B 1 7 ? 15.492 -20.266 -9.906 1 98.5 7 CYS B C 1
ATOM 2110 O O . CYS B 1 7 ? 16.203 -20.266 -8.891 1 98.5 7 CYS B O 1
ATOM 2112 N N . LEU B 1 8 ? 15.969 -20 -11.055 1 98.62 8 LEU B N 1
ATOM 2113 C CA . LEU B 1 8 ? 17.312 -19.484 -11.312 1 98.62 8 LEU B CA 1
ATOM 2114 C C . LEU B 1 8 ? 17.234 -18.094 -11.922 1 98.62 8 LEU B C 1
ATOM 2116 O O . LEU B 1 8 ? 16.578 -17.891 -12.938 1 98.62 8 LEU B O 1
ATOM 2120 N N . LEU B 1 9 ? 17.844 -17.141 -11.266 1 98.31 9 LEU B N 1
ATOM 2121 C CA . LEU B 1 9 ? 18.016 -15.789 -11.789 1 98.31 9 LEU B CA 1
ATOM 2122 C C . LEU B 1 9 ? 19.484 -15.484 -12.039 1 98.31 9 LEU B C 1
ATOM 2124 O O . LEU B 1 9 ? 20.328 -15.656 -11.141 1 98.31 9 LEU B O 1
ATOM 2128 N N . GLU B 1 10 ? 19.812 -15.07 -13.164 1 98.69 10 GLU B N 1
ATOM 2129 C CA . GLU B 1 10 ? 21.172 -14.656 -13.516 1 98.69 10 GLU B CA 1
ATOM 2130 C C . GLU B 1 10 ? 21.203 -13.195 -13.969 1 98.69 10 GLU B C 1
ATOM 2132 O O . GLU B 1 10 ? 20.438 -12.797 -14.852 1 98.69 10 GLU B O 1
ATOM 2137 N N . PHE B 1 11 ? 22.156 -12.461 -13.344 1 98.25 11 PHE B N 1
ATOM 2138 C CA . PHE B 1 11 ? 22.25 -11.031 -13.609 1 98.25 11 PHE B CA 1
ATOM 2139 C C . PHE B 1 11 ? 23.656 -10.656 -14.062 1 98.25 11 PHE B C 1
ATOM 2141 O O . PHE B 1 11 ? 24.625 -11.328 -13.711 1 98.25 11 PHE B O 1
ATOM 2148 N N . GLN B 1 12 ? 23.703 -9.617 -14.867 1 98.56 12 GLN B N 1
ATOM 2149 C CA . GLN B 1 12 ? 24.922 -8.828 -15.008 1 98.56 12 GLN B CA 1
ATOM 2150 C C . GLN B 1 12 ? 24.844 -7.543 -14.18 1 98.56 12 GLN B C 1
ATOM 2152 O O . GLN B 1 12 ? 23.984 -6.695 -14.422 1 98.56 12 GLN B O 1
ATOM 2157 N N . ILE B 1 13 ? 25.75 -7.434 -13.219 1 98.06 13 ILE B N 1
ATOM 2158 C CA . ILE B 1 13 ? 25.75 -6.332 -12.266 1 98.06 13 ILE B CA 1
ATOM 2159 C C . ILE B 1 13 ? 26.891 -5.363 -12.586 1 98.06 13 ILE B C 1
ATOM 2161 O O . ILE B 1 13 ? 28.062 -5.691 -12.406 1 98.06 13 ILE B O 1
ATOM 2165 N N . PRO B 1 14 ? 26.547 -4.164 -12.984 1 97.38 14 PRO B N 1
ATOM 2166 C CA . PRO B 1 14 ? 27.609 -3.232 -13.367 1 97.38 14 PRO B CA 1
ATOM 2167 C C . PRO B 1 14 ? 28.391 -2.688 -12.172 1 97.38 14 PRO B C 1
ATOM 2169 O O . PRO B 1 14 ? 29.609 -2.537 -12.234 1 97.38 14 PRO B O 1
ATOM 2172 N N . VAL B 1 15 ? 27.75 -2.307 -11.094 1 97.19 15 VAL B N 1
ATOM 2173 C CA . VAL B 1 15 ? 28.312 -1.843 -9.828 1 97.19 15 VAL B CA 1
ATOM 2174 C C . VAL B 1 15 ? 27.609 -2.551 -8.664 1 97.19 15 VAL B C 1
ATOM 2176 O O . VAL B 1 15 ? 26.484 -3.023 -8.805 1 97.19 15 VAL B O 1
ATOM 2179 N N . PRO B 1 16 ? 28.344 -2.697 -7.547 1 97.69 16 PRO B N 1
ATOM 2180 C CA . PRO B 1 16 ? 27.641 -3.305 -6.418 1 97.69 16 PRO B CA 1
ATOM 2181 C C . PRO B 1 16 ? 26.25 -2.721 -6.211 1 97.69 16 PRO B C 1
ATOM 2183 O O . PRO B 1 16 ? 26.078 -1.499 -6.148 1 97.69 16 PRO B O 1
ATOM 2186 N N . THR B 1 17 ? 25.172 -3.604 -6.199 1 98 17 THR B N 1
ATOM 2187 C CA . THR B 1 17 ? 23.781 -3.166 -6.297 1 98 17 THR B CA 1
ATOM 2188 C C . THR B 1 17 ? 22.953 -3.787 -5.184 1 98 17 THR B C 1
ATOM 2190 O O . THR B 1 17 ? 22.938 -5.008 -5.008 1 98 17 THR B O 1
ATOM 2193 N N . PRO B 1 18 ? 22.25 -2.932 -4.426 1 98 18 PRO B N 1
ATOM 2194 C CA . PRO B 1 18 ? 21.359 -3.469 -3.406 1 98 18 PRO B CA 1
ATOM 2195 C C . PRO B 1 18 ? 20.109 -4.133 -4.008 1 98 18 PRO B C 1
ATOM 2197 O O . PRO B 1 18 ? 19.531 -3.611 -4.957 1 98 18 PRO B O 1
ATOM 2200 N N . PHE B 1 19 ? 19.797 -5.309 -3.406 1 98 19 PHE B N 1
ATOM 2201 C CA . PHE B 1 19 ? 18.625 -6.066 -3.816 1 98 19 PHE B CA 1
ATOM 2202 C C . PHE B 1 19 ? 17.719 -6.344 -2.623 1 98 19 PHE B C 1
ATOM 2204 O O . PHE B 1 19 ? 18.188 -6.512 -1.499 1 98 19 PHE B O 1
ATOM 2211 N N . LEU B 1 20 ? 16.5 -6.293 -2.896 1 98 20 LEU B N 1
ATOM 2212 C CA . LEU B 1 20 ? 15.492 -6.969 -2.086 1 98 20 LEU B CA 1
ATOM 2213 C C . LEU B 1 20 ? 14.867 -8.133 -2.852 1 98 20 LEU B C 1
ATOM 2215 O O . LEU B 1 20 ? 14.375 -7.953 -3.969 1 98 20 LEU B O 1
ATOM 2219 N N . LEU B 1 21 ? 14.922 -9.312 -2.285 1 98.12 21 LEU B N 1
ATOM 2220 C CA . LEU B 1 21 ? 14.414 -10.508 -2.945 1 98.12 21 LEU B CA 1
ATOM 2221 C C . LEU B 1 21 ? 13.297 -11.148 -2.123 1 98.12 21 LEU B C 1
ATOM 2223 O O . LEU B 1 21 ? 13.305 -11.078 -0.892 1 98.12 21 LEU B O 1
ATOM 2227 N N . LYS B 1 22 ? 12.328 -11.781 -2.812 1 97.94 22 LYS B N 1
ATOM 2228 C CA . LYS B 1 22 ? 11.281 -12.633 -2.25 1 97.94 22 LYS B CA 1
ATOM 2229 C C . LYS B 1 22 ? 11.18 -13.953 -3.008 1 97.94 22 LYS B C 1
ATOM 2231 O O . LYS B 1 22 ? 10.336 -14.109 -3.891 1 97.94 22 LYS B O 1
ATOM 2236 N N . LEU B 1 23 ? 12.031 -14.844 -2.607 1 97.12 23 LEU B N 1
ATOM 2237 C CA . LEU B 1 23 ? 12.117 -16.094 -3.352 1 97.12 23 LEU B CA 1
ATOM 2238 C C . LEU B 1 23 ? 11.984 -17.297 -2.416 1 97.12 23 LEU B C 1
ATOM 2240 O O . LEU B 1 23 ? 12.125 -18.438 -2.848 1 97.12 23 LEU B O 1
ATOM 2244 N N . ARG B 1 24 ? 11.758 -17.047 -1.134 1 97.25 24 ARG B N 1
ATOM 2245 C CA . ARG B 1 24 ? 11.68 -18.125 -0.147 1 97.25 24 ARG B CA 1
ATOM 2246 C C . ARG B 1 24 ? 10.25 -18.328 0.327 1 97.25 24 ARG B C 1
ATOM 2248 O O . ARG B 1 24 ? 9.695 -17.5 1.047 1 97.25 24 ARG B O 1
ATOM 2255 N N . PRO B 1 25 ? 9.633 -19.516 -0.065 1 97.31 25 PRO B N 1
ATOM 2256 C CA . PRO B 1 25 ? 8.297 -19.797 0.458 1 97.31 25 PRO B CA 1
ATOM 2257 C C . PRO B 1 25 ? 8.305 -20.125 1.949 1 97.31 25 PRO B C 1
ATOM 2259 O O . PRO B 1 25 ? 9.359 -20.391 2.523 1 97.31 25 PRO B O 1
ATOM 2262 N N . ARG B 1 26 ? 7.227 -19.984 2.562 1 96.19 26 ARG B N 1
ATOM 2263 C CA . ARG B 1 26 ? 7.098 -20.297 3.984 1 96.19 26 ARG B CA 1
ATOM 2264 C C . ARG B 1 26 ? 6.055 -21.375 4.219 1 96.19 26 ARG B C 1
ATOM 2266 O O . ARG B 1 26 ? 5.102 -21.516 3.445 1 96.19 26 ARG B O 1
ATOM 2273 N N . SER B 1 27 ? 6.262 -22.125 5.305 1 95.25 27 SER B N 1
ATOM 2274 C CA . SER B 1 27 ? 5.25 -23.094 5.719 1 95.25 27 SER B CA 1
ATOM 2275 C C . SER B 1 27 ? 4.023 -22.391 6.293 1 95.25 27 SER B C 1
ATOM 2277 O O . SER B 1 27 ? 4.125 -21.297 6.844 1 95.25 27 SER B O 1
ATOM 2279 N N . GLY B 1 28 ? 2.943 -22.984 6.113 1 89.75 28 GLY B N 1
ATOM 2280 C CA . GLY B 1 28 ? 1.677 -22.5 6.633 1 89.75 28 GLY B CA 1
ATOM 2281 C C . GLY B 1 28 ? 0.542 -23.484 6.48 1 89.75 28 GLY B C 1
ATOM 2282 O O . GLY B 1 28 ? 0.778 -24.688 6.332 1 89.75 28 GLY B O 1
ATOM 2283 N N . ARG B 1 29 ? -0.635 -23.047 6.582 1 84.12 29 ARG B N 1
ATOM 2284 C CA . ARG B 1 29 ? -1.826 -23.891 6.582 1 84.12 29 ARG B CA 1
ATOM 2285 C C . ARG B 1 29 ? -1.959 -24.641 5.27 1 84.12 29 ARG B C 1
ATOM 2287 O O . ARG B 1 29 ? -2.436 -25.781 5.25 1 84.12 29 ARG B O 1
ATOM 2294 N N . ASN B 1 30 ? -1.465 -24.062 4.188 1 87.69 30 ASN B N 1
ATOM 2295 C CA . ASN B 1 30 ? -1.771 -24.625 2.879 1 87.69 30 ASN B CA 1
ATOM 2296 C C . ASN B 1 30 ? -0.545 -25.281 2.254 1 87.69 30 ASN B C 1
ATOM 2298 O O . ASN B 1 30 ? -0.64 -25.891 1.188 1 87.69 30 ASN B O 1
ATOM 2302 N N . GLN B 1 31 ? 0.551 -25.141 2.91 1 94.75 31 GLN B N 1
ATOM 2303 C CA . GLN B 1 31 ? 1.76 -25.734 2.357 1 94.75 31 GLN B CA 1
ATOM 2304 C C . GLN B 1 31 ? 2.785 -26.016 3.453 1 94.75 31 GLN B C 1
ATOM 2306 O O . GLN B 1 31 ? 2.867 -25.281 4.438 1 94.75 31 GLN B O 1
ATOM 2311 N N . TRP B 1 32 ? 3.521 -27.062 3.297 1 95.5 32 TRP B N 1
ATOM 2312 C CA . TRP B 1 32 ? 4.605 -27.453 4.195 1 95.5 32 TRP B CA 1
ATOM 2313 C C . TRP B 1 32 ? 5.922 -27.578 3.434 1 95.5 32 TRP B C 1
ATOM 2315 O O . TRP B 1 32 ? 6.051 -28.422 2.537 1 95.5 32 TRP B O 1
ATOM 2325 N N . ILE B 1 33 ? 6.867 -26.719 3.771 1 96.88 33 ILE B N 1
ATOM 2326 C CA . ILE B 1 33 ? 8.18 -26.734 3.129 1 96.88 33 ILE B CA 1
ATOM 2327 C C . ILE B 1 33 ? 9.039 -27.828 3.764 1 96.88 33 ILE B C 1
ATOM 2329 O O . ILE B 1 33 ? 9.531 -27.672 4.887 1 96.88 33 ILE B O 1
ATOM 2333 N N . ALA B 1 34 ? 9.273 -28.875 3.072 1 96.25 34 ALA B N 1
ATOM 2334 C CA . ALA B 1 34 ? 10.023 -30 3.609 1 96.25 34 ALA B CA 1
ATOM 2335 C C . ALA B 1 34 ? 11.523 -29.797 3.424 1 96.25 34 ALA B C 1
ATOM 2337 O O . ALA B 1 34 ? 12.328 -30.234 4.258 1 96.25 34 ALA B O 1
ATOM 2338 N N . ARG B 1 35 ? 11.906 -29.219 2.311 1 96 35 ARG B N 1
ATOM 2339 C CA . ARG B 1 35 ? 13.297 -28.938 1.977 1 96 35 ARG B CA 1
ATOM 2340 C C . ARG B 1 35 ? 13.406 -27.656 1.141 1 96 35 ARG B C 1
ATOM 2342 O O . ARG B 1 35 ? 12.539 -27.375 0.312 1 96 35 ARG B O 1
ATOM 2349 N N . GLU B 1 36 ? 14.43 -26.984 1.385 1 96.81 36 GLU B N 1
ATOM 2350 C CA . GLU B 1 36 ? 14.664 -25.781 0.61 1 96.81 36 GLU B CA 1
ATOM 2351 C C . GLU B 1 36 ? 16.156 -25.562 0.363 1 96.81 36 GLU B C 1
ATOM 2353 O O . GLU B 1 36 ? 16.984 -25.984 1.165 1 96.81 36 GLU B O 1
ATOM 2358 N N . GLU B 1 37 ? 16.438 -25 -0.765 1 97.5 37 GLU B N 1
ATOM 2359 C CA . GLU B 1 37 ? 17.781 -24.531 -1.109 1 97.5 37 GLU B CA 1
ATOM 2360 C C . GLU B 1 37 ? 17.734 -23.062 -1.553 1 97.5 37 GLU B C 1
ATOM 2362 O O . GLU B 1 37 ? 16.797 -22.641 -2.236 1 97.5 37 GLU B O 1
ATOM 2367 N N . TYR B 1 38 ? 18.703 -22.297 -1.139 1 98 38 TYR B N 1
ATOM 2368 C CA . TYR B 1 38 ? 18.891 -20.906 -1.5 1 98 38 TYR B CA 1
ATOM 2369 C C . TYR B 1 38 ? 20.375 -20.578 -1.673 1 98 38 TYR B C 1
ATOM 2371 O O . TYR B 1 38 ? 21.094 -20.406 -0.689 1 98 38 TYR B O 1
ATOM 2379 N N . ILE B 1 39 ? 20.844 -20.484 -2.93 1 98.31 39 ILE B N 1
ATOM 2380 C CA . ILE B 1 39 ? 22.266 -20.359 -3.209 1 98.31 39 ILE B CA 1
ATOM 2381 C C . ILE B 1 39 ? 22.531 -19.062 -3.963 1 98.31 39 ILE B C 1
ATOM 2383 O O . ILE B 1 39 ? 21.891 -18.781 -4.973 1 98.31 39 ILE B O 1
ATOM 2387 N N . LEU B 1 40 ? 23.391 -18.266 -3.406 1 98.38 40 LEU B N 1
ATOM 2388 C CA . LEU B 1 40 ? 23.891 -17.078 -4.074 1 98.38 40 LEU B CA 1
ATOM 2389 C C . LEU B 1 40 ? 25.266 -17.328 -4.68 1 98.38 40 LEU B C 1
ATOM 2391 O O . LEU B 1 40 ? 26.125 -17.922 -4.035 1 98.38 40 LEU B O 1
ATOM 2395 N N . SER B 1 41 ? 25.484 -16.906 -5.891 1 98.38 41 SER B N 1
ATOM 2396 C CA . SER B 1 41 ? 26.781 -17.031 -6.539 1 98.38 41 SER B CA 1
ATOM 2397 C C . SER B 1 41 ? 27.156 -15.758 -7.285 1 98.38 41 SER B C 1
ATOM 2399 O O . SER B 1 41 ? 26.484 -15.375 -8.242 1 98.38 41 SER B O 1
ATOM 2401 N N . PRO B 1 42 ? 28.328 -15.148 -6.977 1 98.12 42 PRO B N 1
ATOM 2402 C CA . PRO B 1 42 ? 29.141 -15.453 -5.797 1 98.12 42 PRO B CA 1
ATOM 2403 C C . PRO B 1 42 ? 28.375 -15.234 -4.488 1 98.12 42 PRO B C 1
ATOM 2405 O O . PRO B 1 42 ? 27.297 -14.648 -4.492 1 98.12 42 PRO B O 1
ATOM 2408 N N . SER B 1 43 ? 28.984 -15.773 -3.457 1 97 43 SER B N 1
ATOM 2409 C CA . SER B 1 43 ? 28.359 -15.578 -2.15 1 97 43 SER B CA 1
ATOM 2410 C C . SER B 1 43 ? 28.359 -14.109 -1.754 1 97 43 SER B C 1
ATOM 2412 O O . SER B 1 43 ? 29.25 -13.352 -2.15 1 97 43 SER B O 1
ATOM 2414 N N . ALA B 1 44 ? 27.344 -13.648 -1.055 1 96.81 44 ALA B N 1
ATOM 2415 C CA . ALA B 1 44 ? 27.188 -12.312 -0.495 1 96.81 44 ALA B CA 1
ATOM 2416 C C . ALA B 1 44 ? 26.438 -12.359 0.833 1 96.81 44 ALA B C 1
ATOM 2418 O O . ALA B 1 44 ? 25.578 -13.227 1.042 1 96.81 44 ALA B O 1
ATOM 2419 N N . PRO B 1 45 ? 26.844 -11.484 1.789 1 96.94 45 PRO B N 1
ATOM 2420 C CA . PRO B 1 45 ? 26.062 -11.43 3.025 1 96.94 45 PRO B CA 1
ATOM 2421 C C . PRO B 1 45 ? 24.578 -11.117 2.775 1 96.94 45 PRO B C 1
ATOM 2423 O O . PRO B 1 45 ? 24.266 -10.258 1.951 1 96.94 45 PRO B O 1
ATOM 2426 N N . VAL B 1 46 ? 23.734 -11.859 3.461 1 97.38 46 VAL B N 1
ATOM 2427 C CA . VAL B 1 46 ? 22.297 -11.68 3.305 1 97.38 46 VAL B CA 1
ATOM 2428 C C . VAL B 1 46 ? 21.656 -11.398 4.664 1 97.38 46 VAL B C 1
ATOM 2430 O O . VAL B 1 46 ? 21.969 -12.055 5.656 1 97.38 46 VAL B O 1
ATOM 2433 N N . ASN B 1 47 ? 20.844 -10.375 4.715 1 97.12 47 ASN B N 1
ATOM 2434 C CA . ASN B 1 47 ? 19.969 -10.133 5.863 1 97.12 47 ASN B CA 1
ATOM 2435 C C . ASN B 1 47 ? 18.531 -10.539 5.566 1 97.12 47 ASN B C 1
ATOM 2437 O O . ASN B 1 47 ? 17.875 -9.93 4.734 1 97.12 47 ASN B O 1
ATOM 2441 N N . GLU B 1 48 ? 18.078 -11.578 6.203 1 97.12 48 GLU B N 1
ATOM 2442 C CA . GLU B 1 48 ? 16.688 -12.008 6.031 1 97.12 48 GLU B CA 1
ATOM 2443 C C . GLU B 1 48 ? 15.789 -11.398 7.105 1 97.12 48 GLU B C 1
ATOM 2445 O O . GLU B 1 48 ? 16.172 -11.336 8.273 1 97.12 48 GLU B O 1
ATOM 2450 N N . PHE B 1 49 ? 14.648 -10.945 6.691 1 97.62 49 PHE B N 1
ATOM 2451 C CA . PHE B 1 49 ? 13.648 -10.398 7.605 1 97.62 49 PHE B CA 1
ATOM 2452 C C . PHE B 1 49 ? 12.242 -10.727 7.121 1 97.62 49 PHE B C 1
ATOM 2454 O O . PHE B 1 49 ? 12.055 -11.219 6.004 1 97.62 49 PHE B O 1
ATOM 2461 N N . THR B 1 50 ? 11.273 -10.594 7.988 1 97.5 50 THR B N 1
ATOM 2462 C CA . THR B 1 50 ? 9.875 -10.82 7.652 1 97.5 50 THR B CA 1
ATOM 2463 C C . THR B 1 50 ? 9.141 -9.484 7.488 1 97.5 50 THR B C 1
ATOM 2465 O O . THR B 1 50 ? 9.219 -8.617 8.359 1 97.5 50 THR B O 1
ATOM 2468 N N . ASP B 1 51 ? 8.516 -9.312 6.324 1 96.88 51 ASP B N 1
ATOM 2469 C CA . ASP B 1 51 ? 7.809 -8.047 6.125 1 96.88 51 ASP B CA 1
ATOM 2470 C C . ASP B 1 51 ? 6.418 -8.094 6.754 1 96.88 51 ASP B C 1
ATOM 2472 O O . ASP B 1 51 ? 6.07 -9.062 7.43 1 96.88 51 ASP B O 1
ATOM 2476 N N . ASN B 1 52 ? 5.656 -7.023 6.539 1 94.62 52 ASN B N 1
ATOM 2477 C CA . ASN B 1 52 ? 4.379 -6.844 7.219 1 94.62 52 ASN B CA 1
ATOM 2478 C C . ASN B 1 52 ? 3.338 -7.848 6.734 1 94.62 52 ASN B C 1
ATOM 2480 O O . ASN B 1 52 ? 2.283 -8 7.352 1 94.62 52 ASN B O 1
ATOM 2484 N N . PHE B 1 53 ? 3.576 -8.523 5.625 1 96.44 53 PHE B N 1
ATOM 2485 C CA . PHE B 1 53 ? 2.65 -9.516 5.094 1 96.44 53 PHE B CA 1
ATOM 2486 C C . PHE B 1 53 ? 3.094 -10.922 5.469 1 96.44 53 PHE B C 1
ATOM 2488 O O . PHE B 1 53 ? 2.469 -11.906 5.062 1 96.44 53 PHE B O 1
ATOM 2495 N N . GLY B 1 54 ? 4.219 -11.031 6.191 1 95.94 54 GLY B N 1
ATOM 2496 C CA . GLY B 1 54 ? 4.738 -12.312 6.641 1 95.94 54 GLY B CA 1
ATOM 2497 C C . GLY B 1 54 ? 5.715 -12.938 5.664 1 95.94 54 GLY B C 1
ATOM 2498 O O . GLY B 1 54 ? 6.152 -14.078 5.855 1 95.94 54 GLY B O 1
ATOM 2499 N N . ASN B 1 55 ? 6.016 -12.227 4.621 1 97.62 55 ASN B N 1
ATOM 2500 C CA . ASN B 1 55 ? 6.93 -12.766 3.619 1 97.62 55 ASN B CA 1
ATOM 2501 C C . ASN B 1 55 ? 8.367 -12.797 4.129 1 97.62 55 ASN B C 1
ATOM 2503 O O . ASN B 1 55 ? 8.805 -11.867 4.809 1 97.62 55 ASN B O 1
ATOM 2507 N N . LEU B 1 56 ? 9.07 -13.844 3.834 1 97.75 56 LEU B N 1
ATOM 2508 C CA . LEU B 1 56 ? 10.5 -13.898 4.086 1 97.75 56 LEU B CA 1
ATOM 2509 C C . LEU B 1 56 ? 11.273 -13.141 3.006 1 97.75 56 LEU B C 1
ATOM 2511 O O . LEU B 1 56 ? 11.281 -13.555 1.843 1 97.75 56 LEU B O 1
ATOM 2515 N N . CYS B 1 57 ? 11.898 -12.039 3.389 1 97.94 57 CYS B N 1
ATOM 2516 C CA . CYS B 1 57 ? 12.594 -11.164 2.461 1 97.94 57 CYS B CA 1
ATOM 2517 C C . CYS B 1 57 ? 14.102 -11.25 2.658 1 97.94 57 CYS B C 1
ATOM 2519 O O . CYS B 1 57 ? 14.578 -11.352 3.791 1 97.94 57 CYS B O 1
ATOM 2521 N N . GLN B 1 58 ? 14.82 -11.258 1.616 1 97.94 58 GLN B N 1
ATOM 2522 C CA . GLN B 1 58 ? 16.281 -11.25 1.653 1 97.94 58 GLN B CA 1
ATOM 2523 C C . GLN B 1 58 ? 16.844 -9.945 1.094 1 97.94 58 GLN B C 1
ATOM 2525 O O . GLN B 1 58 ? 16.516 -9.562 -0.034 1 97.94 58 GLN B O 1
ATOM 2530 N N . ARG B 1 59 ? 17.578 -9.312 1.863 1 97.94 59 ARG B N 1
ATOM 2531 C CA . ARG B 1 59 ? 18.266 -8.094 1.459 1 97.94 59 ARG B CA 1
ATOM 2532 C C . ARG B 1 59 ? 19.766 -8.32 1.349 1 97.94 59 ARG B C 1
ATOM 2534 O O . ARG B 1 59 ? 20.375 -8.938 2.23 1 97.94 59 ARG B O 1
ATOM 2541 N N . LEU B 1 60 ? 20.344 -7.867 0.24 1 98 60 LEU B N 1
ATOM 2542 C CA . LEU B 1 60 ? 21.766 -8.047 0.017 1 98 60 LEU B CA 1
ATOM 2543 C C . LEU B 1 60 ? 22.297 -7.012 -0.964 1 98 60 LEU B C 1
ATOM 2545 O O . LEU B 1 60 ? 21.531 -6.273 -1.577 1 98 60 LEU B O 1
ATOM 2549 N N . VAL B 1 61 ? 23.609 -6.895 -1.029 1 98.31 61 VAL B N 1
ATOM 2550 C CA . VAL B 1 61 ? 24.281 -6.148 -2.086 1 98.31 61 VAL B CA 1
ATOM 2551 C C . VAL B 1 61 ? 24.969 -7.117 -3.049 1 98.31 61 VAL B C 1
ATOM 2553 O O . VAL B 1 61 ? 25.938 -7.785 -2.68 1 98.31 61 VAL B O 1
ATOM 2556 N N . ALA B 1 62 ? 24.406 -7.199 -4.211 1 98.31 62 ALA B N 1
ATOM 2557 C CA . ALA B 1 62 ? 25.031 -8.047 -5.223 1 98.31 62 ALA B CA 1
ATOM 2558 C C . ALA B 1 62 ? 26.344 -7.445 -5.695 1 98.31 62 ALA B C 1
ATOM 2560 O O . ALA B 1 62 ? 26.406 -6.258 -6.027 1 98.31 62 ALA B O 1
ATOM 2561 N N . PRO B 1 63 ? 27.422 -8.227 -5.707 1 98 63 PRO B N 1
ATOM 2562 C CA . PRO B 1 63 ? 28.688 -7.699 -6.207 1 98 63 PRO B CA 1
ATOM 2563 C C . PRO B 1 63 ? 28.672 -7.465 -7.715 1 98 63 PRO B C 1
ATOM 2565 O O . PRO B 1 63 ? 27.891 -8.078 -8.438 1 98 63 PRO B O 1
ATOM 2568 N N . ALA B 1 64 ? 29.594 -6.547 -8.156 1 97.81 64 ALA B N 1
ATOM 2569 C CA . ALA B 1 64 ? 29.734 -6.312 -9.594 1 97.81 64 ALA B CA 1
ATOM 2570 C C . ALA B 1 64 ? 30.141 -7.59 -10.32 1 97.81 64 ALA B C 1
ATOM 2572 O O . ALA B 1 64 ? 30.875 -8.414 -9.781 1 97.81 64 ALA B O 1
ATOM 2573 N N . GLY B 1 65 ? 29.625 -7.711 -11.602 1 98.12 65 GLY B N 1
ATOM 2574 C CA . GLY B 1 65 ? 29.891 -8.898 -12.406 1 98.12 65 GLY B CA 1
ATOM 2575 C C . GLY B 1 65 ? 28.672 -9.805 -12.539 1 98.12 65 GLY B C 1
ATOM 2576 O O . GLY B 1 65 ? 27.531 -9.352 -12.43 1 98.12 65 GLY B O 1
ATOM 2577 N N . ASN B 1 66 ? 28.969 -11.016 -12.891 1 98.44 66 ASN B N 1
ATOM 2578 C CA . ASN B 1 66 ? 27.891 -12.008 -12.953 1 98.44 66 ASN B CA 1
ATOM 2579 C C . ASN B 1 66 ? 27.422 -12.406 -11.555 1 98.44 66 ASN B C 1
ATOM 2581 O O . ASN B 1 66 ? 28.234 -12.68 -10.672 1 98.44 66 ASN B O 1
ATOM 2585 N N . PHE B 1 67 ? 26.219 -12.375 -11.359 1 98.5 67 PHE B N 1
ATOM 2586 C CA . PHE B 1 67 ? 25.594 -12.727 -10.086 1 98.5 67 PHE B CA 1
ATOM 2587 C C . PHE B 1 67 ? 24.359 -13.594 -10.312 1 98.5 67 PHE B C 1
ATOM 2589 O O . PHE B 1 67 ? 23.578 -13.344 -11.227 1 98.5 67 PHE B O 1
ATOM 2596 N N . SER B 1 68 ? 24.203 -14.672 -9.516 1 98.69 68 SER B N 1
ATOM 2597 C CA . SER B 1 68 ? 23.031 -15.539 -9.695 1 98.69 68 SER B CA 1
ATOM 2598 C C . SER B 1 68 ? 22.406 -15.914 -8.359 1 98.69 68 SER B C 1
ATOM 2600 O O . SER B 1 68 ? 23.094 -15.938 -7.332 1 98.69 68 SER B O 1
ATOM 2602 N N . VAL B 1 69 ? 21.141 -16.078 -8.352 1 98.62 69 VAL B N 1
ATOM 2603 C CA . VAL B 1 69 ? 20.344 -16.609 -7.25 1 98.62 69 VAL B CA 1
ATOM 2604 C C . VAL B 1 69 ? 19.641 -17.891 -7.691 1 98.62 69 VAL B C 1
ATOM 2606 O O . VAL B 1 69 ? 18.875 -17.891 -8.656 1 98.62 69 VAL B O 1
ATOM 2609 N N . ARG B 1 70 ? 19.891 -18.969 -7.039 1 98.62 70 ARG B N 1
ATOM 2610 C CA . ARG B 1 70 ? 19.234 -20.25 -7.305 1 98.62 70 ARG B CA 1
ATOM 2611 C C . ARG B 1 70 ? 18.484 -20.734 -6.078 1 98.62 70 ARG B C 1
ATOM 2613 O O . ARG B 1 70 ? 19.047 -20.875 -5 1 98.62 70 ARG B O 1
ATOM 2620 N N . THR B 1 71 ? 17.266 -20.938 -6.281 1 98.38 71 THR B N 1
ATOM 2621 C CA . THR B 1 71 ? 16.438 -21.453 -5.188 1 98.38 71 THR B CA 1
ATOM 2622 C C . THR B 1 71 ? 15.719 -22.734 -5.605 1 98.38 71 THR B C 1
ATOM 2624 O O . THR B 1 71 ? 15.477 -22.953 -6.793 1 98.38 71 THR B O 1
ATOM 2627 N N . SER B 1 72 ? 15.43 -23.594 -4.672 1 97.75 72 SER B N 1
ATOM 2628 C CA . SER B 1 72 ? 14.555 -24.75 -4.848 1 97.75 72 SER B CA 1
ATOM 2629 C C . SER B 1 72 ? 13.789 -25.062 -3.566 1 97.75 72 SER B C 1
ATOM 2631 O O . SER B 1 72 ? 14.273 -24.766 -2.467 1 97.75 72 SER B O 1
ATOM 2633 N N . ALA B 1 73 ? 12.617 -25.578 -3.727 1 97.12 73 ALA B N 1
ATOM 2634 C CA . ALA B 1 73 ? 11.773 -25.953 -2.594 1 97.12 73 ALA B CA 1
ATOM 2635 C C . ALA B 1 73 ? 11.016 -27.25 -2.875 1 97.12 73 ALA B C 1
ATOM 2637 O O . ALA B 1 73 ? 10.438 -27.406 -3.951 1 97.12 73 ALA B O 1
ATOM 2638 N N . TYR B 1 74 ? 11.125 -28.109 -1.945 1 96.88 74 TYR B N 1
ATOM 2639 C CA . TYR B 1 74 ? 10.312 -29.328 -1.905 1 96.88 74 TYR B CA 1
ATOM 2640 C C . TYR B 1 74 ? 9.133 -29.156 -0.951 1 96.88 74 TYR B C 1
ATOM 2642 O O . TYR B 1 74 ? 9.32 -29.047 0.262 1 96.88 74 TYR B O 1
ATOM 2650 N N . VAL B 1 75 ? 7.918 -29.156 -1.558 1 96.5 75 VAL B N 1
ATOM 2651 C CA . VAL B 1 75 ? 6.785 -28.641 -0.807 1 96.5 75 VAL B CA 1
ATOM 2652 C C . VAL B 1 75 ? 5.613 -29.609 -0.886 1 96.5 75 VAL B C 1
ATOM 2654 O O . VAL B 1 75 ? 5.305 -30.141 -1.96 1 96.5 75 VAL B O 1
ATOM 2657 N N . GLU B 1 76 ? 5.051 -29.922 0.277 1 94.88 76 GLU B N 1
ATOM 2658 C CA . GLU B 1 76 ? 3.746 -30.578 0.302 1 94.88 76 GLU B CA 1
ATOM 2659 C C . GLU B 1 76 ? 2.613 -29.547 0.244 1 94.88 76 GLU B C 1
ATOM 2661 O O . GLU B 1 76 ? 2.551 -28.641 1.07 1 94.88 76 GLU B O 1
ATOM 2666 N N . THR B 1 77 ? 1.838 -29.656 -0.77 1 91.44 77 THR B N 1
ATOM 2667 C CA . THR B 1 77 ? 0.726 -28.734 -0.925 1 91.44 77 THR B CA 1
ATOM 2668 C C . THR B 1 77 ? -0.581 -29.484 -1.162 1 91.44 77 THR B C 1
ATOM 2670 O O . THR B 1 77 ? -0.583 -30.703 -1.278 1 91.44 77 THR B O 1
ATOM 2673 N N . ALA B 1 78 ? -1.642 -28.734 -1.059 1 80.5 78 ALA B N 1
ATOM 2674 C CA .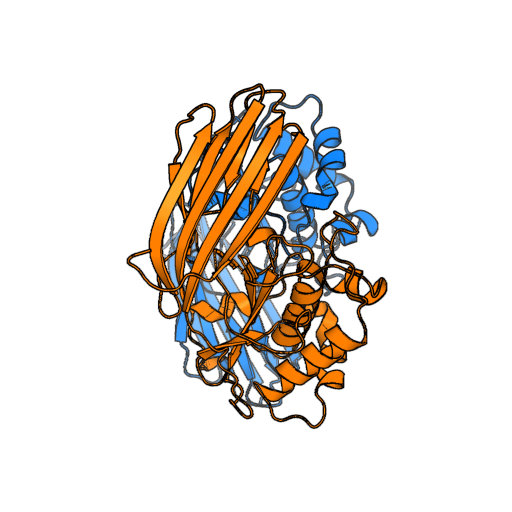 ALA B 1 78 ? -2.951 -29.344 -1.285 1 80.5 78 ALA B CA 1
ATOM 2675 C C . ALA B 1 78 ? -3.109 -29.781 -2.738 1 80.5 78 ALA B C 1
ATOM 2677 O O . ALA B 1 78 ? -2.592 -29.125 -3.648 1 80.5 78 ALA B O 1
ATOM 2678 N N . ASP B 1 79 ? -3.76 -30.875 -2.934 1 73.94 79 ASP B N 1
ATOM 2679 C CA . ASP B 1 79 ? -3.963 -31.422 -4.273 1 73.94 79 ASP B CA 1
ATOM 2680 C C . ASP B 1 79 ? -5.07 -30.672 -5.008 1 73.94 79 ASP B C 1
ATOM 2682 O O . ASP B 1 79 ? -5.117 -30.672 -6.238 1 73.94 79 ASP B O 1
ATOM 2686 N N . SER B 1 80 ? -5.992 -30.188 -4.23 1 71.44 80 SER B N 1
ATOM 2687 C CA . SER B 1 80 ? -7.117 -29.547 -4.895 1 71.44 80 SER B CA 1
ATOM 2688 C C . SER B 1 80 ? -7.316 -28.125 -4.383 1 71.44 80 SER B C 1
ATOM 2690 O O . SER B 1 80 ? -6.887 -27.781 -3.275 1 71.44 80 SER B O 1
ATOM 2692 N N . SER B 1 81 ? -7.738 -27.344 -5.441 1 67.31 81 SER B N 1
ATOM 2693 C CA . SER B 1 81 ? -8.125 -26.016 -4.965 1 67.31 81 SER B CA 1
ATOM 2694 C C . SER B 1 81 ? -9.477 -26.062 -4.254 1 67.31 81 SER B C 1
ATOM 2696 O O . SER B 1 81 ? -10.359 -26.828 -4.633 1 67.31 81 SER B O 1
ATOM 2698 N N . ASP B 1 82 ? -9.547 -25.359 -3.188 1 78.88 82 ASP B N 1
ATOM 2699 C CA . ASP B 1 82 ? -10.734 -25.203 -2.359 1 78.88 82 ASP B CA 1
ATOM 2700 C C . ASP B 1 82 ? -11.688 -24.156 -2.949 1 78.88 82 ASP B C 1
ATOM 2702 O O . ASP B 1 82 ? -11.289 -23.016 -3.182 1 78.88 82 ASP B O 1
ATOM 2706 N N . THR B 1 83 ? -12.797 -24.625 -3.619 1 86.25 83 THR B N 1
ATOM 2707 C CA . THR B 1 83 ? -13.867 -23.719 -4.039 1 86.25 83 THR B CA 1
ATOM 2708 C C . THR B 1 83 ? -14.953 -23.641 -2.973 1 86.25 83 THR B C 1
ATOM 2710 O O . THR B 1 83 ? -15.078 -24.531 -2.135 1 86.25 83 THR B O 1
ATOM 2713 N N . ALA B 1 84 ? -15.656 -22.484 -3.023 1 91.75 84 ALA B N 1
ATOM 2714 C CA . ALA B 1 84 ? -16.703 -22.312 -2.018 1 91.75 84 ALA B CA 1
ATOM 2715 C C . ALA B 1 84 ? -17.891 -21.547 -2.588 1 91.75 84 ALA B C 1
ATOM 2717 O O . ALA B 1 84 ? -18.234 -20.469 -2.104 1 91.75 84 ALA B O 1
ATOM 2718 N N . PRO B 1 85 ? -18.562 -22.219 -3.529 1 93.56 85 PRO B N 1
ATOM 2719 C CA . PRO B 1 85 ? -19.797 -21.562 -3.984 1 93.56 85 PRO B CA 1
ATOM 2720 C C . PRO B 1 85 ? -20.734 -21.203 -2.834 1 93.56 85 PRO B C 1
ATOM 2722 O O . PRO B 1 85 ? -20.891 -21.984 -1.892 1 93.56 85 PRO B O 1
ATOM 2725 N N . ASN B 1 86 ? -21.203 -20.031 -2.793 1 95.81 86 ASN B N 1
ATOM 2726 C CA . ASN B 1 86 ? -22.172 -19.5 -1.844 1 95.81 86 ASN B CA 1
ATOM 2727 C C . ASN B 1 86 ? -21.5 -19.047 -0.552 1 95.81 86 ASN B C 1
ATOM 2729 O O . ASN B 1 86 ? -22.172 -18.609 0.385 1 95.81 86 ASN B O 1
ATOM 2733 N N . ALA B 1 87 ? -20.203 -19.219 -0.458 1 97.44 87 ALA B N 1
ATOM 2734 C CA . ALA B 1 87 ? -19.562 -18.625 0.709 1 97.44 87 ALA B CA 1
ATOM 2735 C C . ALA B 1 87 ? -19.922 -17.141 0.84 1 97.44 87 ALA B C 1
ATOM 2737 O O . ALA B 1 87 ? -19.766 -16.375 -0.109 1 97.44 87 ALA B O 1
ATOM 2738 N N . PRO B 1 88 ? -20.391 -16.75 1.956 1 98.38 88 PRO B N 1
ATOM 2739 C CA . PRO B 1 88 ? -21.016 -15.438 2.086 1 98.38 88 PRO B CA 1
ATOM 2740 C C . PRO B 1 88 ? -19.984 -14.305 2.201 1 98.38 88 PRO B C 1
ATOM 2742 O O . PRO B 1 88 ? -18.859 -14.539 2.629 1 98.38 88 PRO B O 1
ATOM 2745 N N . PHE B 1 89 ? -20.438 -13.195 1.828 1 98.25 89 PHE B N 1
ATOM 2746 C CA . PHE B 1 89 ? -19.766 -11.938 2.143 1 98.25 89 PHE B CA 1
ATOM 2747 C C . PHE B 1 89 ? -19.578 -11.789 3.646 1 98.25 89 PHE B C 1
ATOM 2749 O O . PHE B 1 89 ? -20.469 -12.125 4.426 1 98.25 89 PHE B O 1
ATOM 2756 N N . VAL B 1 90 ? -18.422 -11.344 4.082 1 98.38 90 VAL B N 1
ATOM 2757 C CA . VAL B 1 90 ? -18.188 -11.031 5.484 1 98.38 90 VAL B CA 1
ATOM 2758 C C . VAL B 1 90 ? -18.297 -9.523 5.707 1 98.38 90 VAL B C 1
ATOM 2760 O O . VAL B 1 90 ? -17.594 -8.734 5.074 1 98.38 90 VAL B O 1
ATOM 2763 N N . GLU B 1 91 ? -19.141 -9.148 6.562 1 96.94 91 GLU B N 1
ATOM 2764 C CA . GLU B 1 91 ? -19.328 -7.734 6.863 1 96.94 91 GLU B CA 1
ATOM 2765 C C . GLU B 1 91 ? -18.016 -7.109 7.355 1 96.94 91 GLU B C 1
ATOM 2767 O O . GLU B 1 91 ? -17.281 -7.727 8.125 1 96.94 91 GLU B O 1
ATOM 2772 N N . VAL B 1 92 ? -17.797 -5.879 6.957 1 96.31 92 VAL B N 1
ATOM 2773 C CA . VAL B 1 92 ? -16.531 -5.219 7.195 1 96.31 92 VAL B CA 1
ATOM 2774 C C . VAL B 1 92 ? -16.234 -5.176 8.695 1 96.31 92 VAL B C 1
ATOM 2776 O O . VAL B 1 92 ? -15.094 -5.379 9.117 1 96.31 92 VAL B O 1
ATOM 2779 N N . GLN B 1 93 ? -17.234 -4.938 9.492 1 94.75 93 GLN B N 1
ATOM 2780 C CA . GLN B 1 93 ? -17.047 -4.828 10.938 1 94.75 93 GLN B CA 1
ATOM 2781 C C . GLN B 1 93 ? -16.688 -6.184 11.547 1 94.75 93 GLN B C 1
ATOM 2783 O O . GLN B 1 93 ? -16.25 -6.254 12.703 1 94.75 93 GLN B O 1
ATOM 2788 N N . GLN B 1 94 ? -16.828 -7.211 10.852 1 96.69 94 GLN B N 1
ATOM 2789 C CA . GLN B 1 94 ? -16.578 -8.555 11.367 1 96.69 94 GLN B CA 1
ATOM 2790 C C . GLN B 1 94 ? -15.273 -9.117 10.812 1 96.69 94 GLN B C 1
ATOM 2792 O O . GLN B 1 94 ? -14.836 -10.195 11.219 1 96.69 94 GLN B O 1
ATOM 2797 N N . LEU B 1 95 ? -14.688 -8.406 9.867 1 98.31 95 LEU B N 1
ATOM 2798 C CA . LEU B 1 95 ? -13.445 -8.875 9.258 1 98.31 95 LEU B CA 1
ATOM 2799 C C . LEU B 1 95 ? -12.32 -8.906 10.289 1 98.31 95 LEU B C 1
ATOM 2801 O O . LEU B 1 95 ? -12.211 -8.016 11.125 1 98.31 95 LEU B O 1
ATOM 2805 N N . PRO B 1 96 ? -11.469 -9.961 10.242 1 97.94 96 PRO B N 1
ATOM 2806 C CA . PRO B 1 96 ? -10.227 -9.844 11.023 1 97.94 96 PRO B CA 1
ATOM 2807 C C . PRO B 1 96 ? -9.414 -8.602 10.648 1 97.94 96 PRO B C 1
ATOM 2809 O O . PRO B 1 96 ? -9.359 -8.227 9.477 1 97.94 96 PRO B O 1
ATOM 2812 N N . ASP B 1 97 ? -8.734 -8.008 11.617 1 96.88 97 ASP B N 1
ATOM 2813 C CA . ASP B 1 97 ? -8.023 -6.754 11.422 1 96.88 97 ASP B CA 1
ATOM 2814 C C . ASP B 1 97 ? -6.965 -6.891 10.328 1 96.88 97 ASP B C 1
ATOM 2816 O O . ASP B 1 97 ? -6.742 -5.957 9.555 1 96.88 97 ASP B O 1
ATOM 2820 N N . ASP B 1 98 ? -6.355 -8.039 10.234 1 96.5 98 ASP B N 1
ATOM 2821 C CA . ASP B 1 98 ? -5.223 -8.219 9.336 1 96.5 98 ASP B CA 1
ATOM 2822 C C . ASP B 1 98 ? -5.691 -8.344 7.887 1 96.5 98 ASP B C 1
ATOM 2824 O O . ASP B 1 98 ? -4.871 -8.398 6.965 1 96.5 98 ASP B O 1
ATOM 2828 N N . THR B 1 99 ? -7.066 -8.32 7.621 1 98.12 99 THR B N 1
ATOM 2829 C CA . THR B 1 99 ? -7.582 -8.359 6.254 1 98.12 99 THR B CA 1
ATOM 2830 C C . THR B 1 99 ? -7.859 -6.953 5.742 1 98.12 99 THR B C 1
ATOM 2832 O O . THR B 1 99 ? -8.039 -6.75 4.539 1 98.12 99 THR B O 1
ATOM 2835 N N . LEU B 1 100 ? -7.898 -6.012 6.594 1 97.62 100 LEU B N 1
ATOM 2836 C CA . LEU B 1 100 ? -8.398 -4.68 6.27 1 97.62 100 LEU B CA 1
ATOM 2837 C C . LEU B 1 100 ? -7.492 -3.994 5.254 1 97.62 100 LEU B C 1
ATOM 2839 O O . LEU B 1 100 ? -7.977 -3.299 4.355 1 97.62 100 LEU B O 1
ATOM 2843 N N . PRO B 1 101 ? -6.133 -4.246 5.324 1 97.38 101 PRO B N 1
ATOM 2844 C CA . PRO B 1 101 ? -5.277 -3.619 4.312 1 97.38 101 PRO B CA 1
ATOM 2845 C C . PRO B 1 101 ? -5.625 -4.059 2.893 1 97.38 101 PRO B C 1
ATOM 2847 O O . PRO B 1 101 ? -5.344 -3.336 1.934 1 97.38 101 PRO B O 1
ATOM 2850 N N . PHE B 1 102 ? -6.293 -5.133 2.748 1 98.75 102 PHE B N 1
ATOM 2851 C CA . PHE B 1 102 ? -6.586 -5.703 1.439 1 98.75 102 PHE B CA 1
ATOM 2852 C C . PHE B 1 102 ? -7.945 -5.234 0.937 1 98.75 102 PHE B C 1
ATOM 2854 O O . PHE B 1 102 ? -8.492 -5.797 -0.015 1 98.75 102 PHE B O 1
ATOM 2861 N N . LEU B 1 103 ? -8.508 -4.254 1.602 1 98.5 103 LEU B N 1
ATOM 2862 C CA . LEU B 1 103 ? -9.703 -3.566 1.128 1 98.5 103 LEU B CA 1
ATOM 2863 C C . LEU B 1 103 ? -9.328 -2.322 0.329 1 98.5 103 LEU B C 1
ATOM 2865 O O . LEU B 1 103 ? -10.117 -1.852 -0.496 1 98.5 103 LEU B O 1
ATOM 2869 N N . HIS B 1 104 ? -8.125 -1.772 0.598 1 97.69 104 HIS B N 1
ATOM 2870 C CA . HIS B 1 104 ? -7.754 -0.456 0.088 1 97.69 104 HIS B CA 1
ATOM 2871 C C . HIS B 1 104 ? -7.219 -0.547 -1.337 1 97.69 104 HIS B C 1
ATOM 2873 O O . HIS B 1 104 ? -6.637 -1.562 -1.721 1 97.69 104 HIS B O 1
ATOM 2879 N N . PRO B 1 105 ? -7.465 0.583 -2.139 1 98.44 105 PRO B N 1
ATOM 2880 C CA . PRO B 1 105 ? -6.742 0.615 -3.414 1 98.44 105 PRO B CA 1
ATOM 2881 C C . PRO B 1 105 ? -5.227 0.629 -3.234 1 98.44 105 PRO B C 1
ATOM 2883 O O . PRO B 1 105 ? -4.73 1.041 -2.182 1 98.44 105 PRO B O 1
ATOM 2886 N N . SER B 1 106 ? -4.539 0.136 -4.195 1 98.69 106 SER B N 1
ATOM 2887 C CA . SER B 1 106 ? -3.08 0.079 -4.16 1 98.69 106 SER B CA 1
ATOM 2888 C C . SER B 1 106 ? -2.482 0.394 -5.531 1 98.69 106 SER B C 1
ATOM 2890 O O . SER B 1 106 ? -3.213 0.686 -6.48 1 98.69 106 SER B O 1
ATOM 2892 N N . ARG B 1 107 ? -1.211 0.386 -5.707 1 98.69 107 ARG B N 1
ATOM 2893 C CA . ARG B 1 107 ? -0.48 0.93 -6.848 1 98.69 107 ARG B CA 1
ATOM 2894 C C . ARG B 1 107 ? -1.043 0.4 -8.164 1 98.69 107 ARG B C 1
ATOM 2896 O O . ARG B 1 107 ? -1.238 1.162 -9.109 1 98.69 107 ARG B O 1
ATOM 2903 N N . TYR B 1 108 ? -1.262 -0.934 -8.219 1 98.69 108 TYR B N 1
ATOM 2904 C CA . TYR B 1 108 ? -1.662 -1.544 -9.484 1 98.69 108 TYR B CA 1
ATOM 2905 C C . TYR B 1 108 ? -3.109 -2.018 -9.422 1 98.69 108 TYR B C 1
ATOM 2907 O O . TYR B 1 108 ? -3.643 -2.529 -10.414 1 98.69 108 TYR B O 1
ATOM 2915 N N . CYS B 1 109 ? -3.697 -1.888 -8.273 1 98.88 109 CYS B N 1
ATOM 2916 C CA . CYS B 1 109 ? -5.09 -2.27 -8.055 1 98.88 109 CYS B CA 1
ATOM 2917 C C . CYS B 1 109 ? -5.922 -1.072 -7.613 1 98.88 109 CYS B C 1
ATOM 2919 O O . CYS B 1 109 ? -6.336 -0.997 -6.453 1 98.88 109 CYS B O 1
ATOM 2921 N N . GLU B 1 110 ? -6.277 -0.264 -8.562 1 98.5 110 GLU B N 1
ATOM 2922 C CA . GLU B 1 110 ? -7.004 0.97 -8.273 1 98.5 110 GLU B CA 1
ATOM 2923 C C . GLU B 1 110 ? -8.492 0.7 -8.07 1 98.5 110 GLU B C 1
ATOM 2925 O O . GLU B 1 110 ? -9.328 1.177 -8.844 1 98.5 110 GLU B O 1
ATOM 2930 N N . SER B 1 111 ? -8.82 0.05 -7.043 1 98.44 111 SER B N 1
ATOM 2931 C CA . SER B 1 111 ? -10.188 -0.377 -6.789 1 98.44 111 SER B CA 1
ATOM 2932 C C . SER B 1 111 ? -11.141 0.814 -6.742 1 98.44 111 SER B C 1
ATOM 2934 O O . SER B 1 111 ? -12.32 0.685 -7.07 1 98.44 111 SER B O 1
ATOM 2936 N N . ASP B 1 112 ? -10.594 2.002 -6.355 1 96.62 112 ASP B N 1
ATOM 2937 C CA . ASP B 1 112 ? -11.391 3.219 -6.266 1 96.62 112 ASP B CA 1
ATOM 2938 C C . ASP B 1 112 ? -11.883 3.656 -7.645 1 96.62 112 ASP B C 1
ATOM 2940 O O . ASP B 1 112 ? -12.789 4.484 -7.75 1 96.62 112 ASP B O 1
ATOM 2944 N N . ARG B 1 113 ? -11.367 3.092 -8.656 1 97.38 113 ARG B N 1
ATOM 2945 C CA . ARG B 1 113 ? -11.766 3.445 -10.008 1 97.38 113 ARG B CA 1
ATOM 2946 C C . ARG B 1 113 ? -12.703 2.391 -10.594 1 97.38 113 ARG B C 1
ATOM 2948 O O . ARG B 1 113 ? -13.156 2.516 -11.734 1 97.38 113 ARG B O 1
ATOM 2955 N N . PHE B 1 114 ? -13.062 1.343 -9.852 1 98.06 114 PHE B N 1
ATOM 2956 C CA . PHE B 1 114 ? -13.789 0.211 -10.422 1 98.06 114 PHE B CA 1
ATOM 2957 C C . PHE B 1 114 ? -15.117 -0 -9.711 1 98.06 114 PHE B C 1
ATOM 2959 O O . PHE B 1 114 ? -15.773 -1.029 -9.891 1 98.06 114 PHE B O 1
ATOM 2966 N N . THR B 1 115 ? -15.547 0.927 -8.898 1 96.81 115 THR B N 1
ATOM 2967 C CA . THR B 1 115 ? -16.734 0.758 -8.062 1 96.81 115 THR B CA 1
ATOM 2968 C C . THR B 1 115 ? -17.969 0.471 -8.914 1 96.81 115 THR B C 1
ATOM 2970 O O . THR B 1 115 ? -18.656 -0.522 -8.695 1 96.81 115 THR B O 1
ATOM 2973 N N . GLU B 1 116 ? -18.219 1.286 -9.93 1 96.69 116 GLU B N 1
ATOM 2974 C CA . GLU B 1 116 ? -19.406 1.136 -10.766 1 96.69 116 GLU B CA 1
ATOM 2975 C C . GLU B 1 116 ? -19.312 -0.121 -11.625 1 96.69 116 GLU B C 1
ATOM 2977 O O . GLU B 1 116 ? -20.281 -0.878 -11.727 1 96.69 116 GLU B O 1
ATOM 2982 N N . MET B 1 117 ? -18.203 -0.303 -12.211 1 97.44 117 MET B N 1
ATOM 2983 C CA . MET B 1 117 ? -18.016 -1.463 -13.078 1 97.44 117 MET B CA 1
ATOM 2984 C C . MET B 1 117 ? -18.203 -2.76 -12.297 1 97.44 117 MET B C 1
ATOM 2986 O O . MET B 1 117 ? -18.906 -3.662 -12.742 1 97.44 117 MET B O 1
ATOM 2990 N N . ALA B 1 118 ? -17.547 -2.871 -11.133 1 98.31 118 ALA B N 1
ATOM 2991 C CA . ALA B 1 118 ? -17.625 -4.09 -10.328 1 98.31 118 ALA B CA 1
ATOM 2992 C C . ALA B 1 118 ? -19.062 -4.383 -9.922 1 98.31 118 ALA B C 1
ATOM 2994 O O . ALA B 1 118 ? -19.516 -5.527 -10.008 1 98.31 118 ALA B O 1
ATOM 2995 N N . ALA B 1 119 ? -19.766 -3.363 -9.555 1 97.31 119 ALA B N 1
ATOM 2996 C CA . ALA B 1 119 ? -21.172 -3.523 -9.156 1 97.31 119 ALA B CA 1
ATOM 2997 C C . ALA B 1 119 ? -22 -4.066 -10.312 1 97.31 119 ALA B C 1
ATOM 2999 O O . ALA B 1 119 ? -22.844 -4.941 -10.117 1 97.31 119 ALA B O 1
ATOM 3000 N N . SER B 1 120 ? -21.766 -3.518 -11.453 1 97.94 120 SER B N 1
ATOM 3001 C CA . SER B 1 120 ? -22.516 -3.938 -12.641 1 97.94 120 SER B CA 1
ATOM 3002 C C . SER B 1 120 ? -22.188 -5.383 -13.008 1 97.94 120 SER B C 1
ATOM 3004 O O . SER B 1 120 ? -23.094 -6.141 -13.391 1 97.94 120 SER B O 1
ATOM 3006 N N . LEU B 1 121 ? -20.984 -5.816 -12.859 1 97.94 121 LEU B N 1
ATOM 3007 C CA . LEU B 1 121 ? -20.516 -7.137 -13.258 1 97.94 121 LEU B CA 1
ATOM 3008 C C . LEU B 1 121 ? -21.172 -8.227 -12.406 1 97.94 121 LEU B C 1
ATOM 3010 O O . LEU B 1 121 ? -21.359 -9.352 -12.867 1 97.94 121 LEU B O 1
ATOM 3014 N N . VAL B 1 122 ? -21.531 -7.852 -11.172 1 98.25 122 VAL B N 1
ATOM 3015 C CA . VAL B 1 122 ? -21.875 -8.914 -10.242 1 98.25 122 VAL B CA 1
ATOM 3016 C C . VAL B 1 122 ? -23.375 -8.883 -9.953 1 98.25 122 VAL B C 1
ATOM 3018 O O . VAL B 1 122 ? -23.859 -9.555 -9.031 1 98.25 122 VAL B O 1
ATOM 3021 N N . ARG B 1 123 ? -24.109 -8.086 -10.68 1 97.38 123 ARG B N 1
ATOM 3022 C CA . ARG B 1 123 ? -25.562 -8.047 -10.523 1 97.38 123 ARG B CA 1
ATOM 3023 C C . ARG B 1 123 ? -26.172 -9.438 -10.656 1 97.38 123 ARG B C 1
ATOM 3025 O O . ARG B 1 123 ? -25.844 -10.18 -11.586 1 97.38 123 ARG B O 1
ATOM 3032 N N . GLY B 1 124 ? -26.984 -9.797 -9.719 1 97.31 124 GLY B N 1
ATOM 3033 C CA . GLY B 1 124 ? -27.688 -11.078 -9.789 1 97.31 124 GLY B CA 1
ATOM 3034 C C . GLY B 1 124 ? -26.938 -12.203 -9.094 1 97.31 124 GLY B C 1
ATOM 3035 O O . GLY B 1 124 ? -27.453 -13.312 -8.977 1 97.31 124 GLY B O 1
ATOM 3036 N N . TYR B 1 125 ? -25.75 -11.977 -8.656 1 98.12 125 TYR B N 1
ATOM 3037 C CA . TYR B 1 125 ? -24.969 -12.992 -7.957 1 98.12 125 TYR B CA 1
ATOM 3038 C C . TYR B 1 125 ? -25.109 -12.844 -6.449 1 98.12 125 TYR B C 1
ATOM 3040 O O . TYR B 1 125 ? -25.297 -11.734 -5.941 1 98.12 125 TYR B O 1
ATOM 3048 N N . SER B 1 126 ? -25 -13.977 -5.824 1 97.62 126 SER B N 1
ATOM 3049 C CA . SER B 1 126 ? -24.969 -13.922 -4.363 1 97.62 126 SER B CA 1
ATOM 3050 C C . SER B 1 126 ? -23.719 -13.227 -3.863 1 97.62 126 SER B C 1
ATOM 3052 O O . SER B 1 126 ? -22.625 -13.445 -4.398 1 97.62 126 SER B O 1
ATOM 3054 N N . SER B 1 127 ? -23.906 -12.422 -2.773 1 97.62 127 SER B N 1
ATOM 3055 C CA . SER B 1 127 ? -22.781 -11.672 -2.234 1 97.62 127 SER B CA 1
ATOM 3056 C C . SER B 1 127 ? -21.719 -12.609 -1.681 1 97.62 127 SER B C 1
ATOM 3058 O O . SER B 1 127 ? -22.031 -13.555 -0.956 1 97.62 127 SER B O 1
ATOM 3060 N N . GLY B 1 128 ? -20.484 -12.305 -1.955 1 98.12 128 GLY B N 1
ATOM 3061 C CA . GLY B 1 128 ? -19.391 -13.117 -1.471 1 98.12 128 GLY B CA 1
ATOM 3062 C C . GLY B 1 128 ? -18.656 -13.852 -2.58 1 98.12 128 GLY B C 1
ATOM 3063 O O . GLY B 1 128 ? -18.188 -13.234 -3.539 1 98.12 128 GLY B O 1
ATOM 3064 N N . TYR B 1 129 ? -18.531 -15.141 -2.467 1 98.19 129 TYR B N 1
ATOM 3065 C CA . TYR B 1 129 ? -17.719 -15.969 -3.35 1 98.19 129 TYR B CA 1
ATOM 3066 C C . TYR B 1 129 ? -18.234 -15.906 -4.781 1 98.19 129 TYR B C 1
ATOM 3068 O O . TYR B 1 129 ? -17.438 -15.828 -5.73 1 98.19 129 TYR B O 1
ATOM 3076 N N . ASP B 1 130 ? -19.531 -15.93 -4.969 1 98.5 130 ASP B N 1
ATOM 3077 C CA . ASP B 1 130 ? -20.125 -15.977 -6.301 1 98.5 130 ASP B CA 1
ATOM 3078 C C . ASP B 1 130 ? -19.844 -14.688 -7.07 1 98.5 130 ASP B C 1
ATOM 3080 O O . ASP B 1 130 ? -19.672 -14.711 -8.289 1 98.5 130 ASP B O 1
ATOM 3084 N N . GLN B 1 131 ? -19.812 -13.586 -6.379 1 98.69 131 GLN B N 1
ATOM 3085 C CA . GLN B 1 131 ? -19.438 -12.328 -7.016 1 98.69 131 GLN B CA 1
ATOM 3086 C C . GLN B 1 131 ? -17.984 -12.383 -7.504 1 98.69 131 GLN B C 1
ATOM 3088 O O . GLN B 1 131 ? -17.688 -11.914 -8.602 1 98.69 131 GLN B O 1
ATOM 3093 N N . CYS B 1 132 ? -17.125 -12.969 -6.695 1 98.31 132 CYS B N 1
ATOM 3094 C CA . CYS B 1 132 ? -15.719 -13.062 -7.055 1 98.31 132 CYS B CA 1
ATOM 3095 C C . CYS B 1 132 ? -15.531 -13.938 -8.281 1 98.31 132 CYS B C 1
ATOM 3097 O O . CYS B 1 132 ? -14.719 -13.617 -9.156 1 98.31 132 CYS B O 1
ATOM 3099 N N . THR B 1 133 ? -16.281 -15 -8.367 1 96.88 133 THR B N 1
ATOM 3100 C CA . THR B 1 133 ? -16.156 -15.883 -9.523 1 96.88 133 THR B CA 1
ATOM 3101 C C . THR B 1 133 ? -16.688 -15.195 -10.781 1 96.88 133 THR B C 1
ATOM 3103 O O . THR B 1 133 ? -16.156 -15.406 -11.875 1 96.88 133 THR B O 1
ATOM 3106 N N . ALA B 1 134 ? -17.734 -14.398 -10.625 1 98.25 134 ALA B N 1
ATOM 3107 C CA . ALA B 1 134 ? -18.234 -13.617 -11.75 1 98.25 134 ALA B CA 1
ATOM 3108 C C . ALA B 1 134 ? -17.156 -12.664 -12.273 1 98.25 134 ALA B C 1
ATOM 3110 O O . ALA B 1 134 ? -17 -12.492 -13.484 1 98.25 134 ALA B O 1
ATOM 3111 N N . ILE B 1 135 ? -16.453 -12.086 -11.391 1 98.44 135 ILE B N 1
ATOM 3112 C CA . ILE B 1 135 ? -15.367 -11.172 -11.75 1 98.44 135 ILE B CA 1
ATOM 3113 C C . ILE B 1 135 ? -14.273 -11.945 -12.492 1 98.44 135 ILE B C 1
ATOM 3115 O O . ILE B 1 135 ? -13.766 -11.477 -13.516 1 98.44 135 ILE B O 1
ATOM 3119 N N . VAL B 1 136 ? -13.898 -13.102 -12.008 1 97.62 136 VAL B N 1
ATOM 3120 C CA . VAL B 1 136 ? -12.883 -13.93 -12.641 1 97.62 136 VAL B CA 1
ATOM 3121 C C . VAL B 1 136 ? -13.32 -14.289 -14.062 1 97.62 136 VAL B C 1
ATOM 3123 O O . VAL B 1 136 ? -12.523 -14.219 -15 1 97.62 136 VAL B O 1
ATOM 3126 N N . ASP B 1 137 ? -14.555 -14.625 -14.18 1 96.75 137 ASP B N 1
ATOM 3127 C CA . ASP B 1 137 ? -15.094 -14.961 -15.492 1 96.75 137 ASP B CA 1
ATOM 3128 C C . ASP B 1 137 ? -15.008 -13.773 -16.438 1 96.75 137 ASP B C 1
ATOM 3130 O O . ASP B 1 137 ? -14.633 -13.922 -17.609 1 96.75 137 ASP B O 1
ATOM 3134 N N . TYR B 1 138 ? -15.367 -12.656 -15.984 1 97.62 138 TYR B N 1
ATOM 3135 C CA . TYR B 1 138 ? -15.266 -11.438 -16.781 1 97.62 138 TYR B CA 1
ATOM 3136 C C . TYR B 1 138 ? -13.836 -11.227 -17.266 1 97.62 138 TYR B C 1
ATOM 3138 O O . TYR B 1 138 ? -13.609 -10.984 -18.453 1 97.62 138 TYR B O 1
ATOM 3146 N N . VAL B 1 139 ? -12.844 -11.297 -16.312 1 98.06 139 VAL B N 1
ATOM 3147 C CA . VAL B 1 139 ? -11.445 -11.062 -16.656 1 98.06 139 VAL B CA 1
ATOM 3148 C C . VAL B 1 139 ? -10.984 -12.078 -17.688 1 98.06 139 VAL B C 1
ATOM 3150 O O . VAL B 1 139 ? -10.367 -11.711 -18.688 1 98.06 139 VAL B O 1
ATOM 3153 N N . ARG B 1 140 ? -11.297 -13.305 -17.453 1 96.25 140 ARG B N 1
ATOM 3154 C CA . ARG B 1 140 ? -10.891 -14.391 -18.328 1 96.25 140 ARG B CA 1
ATOM 3155 C C . ARG B 1 140 ? -11.453 -14.195 -19.734 1 96.25 140 ARG B C 1
ATOM 3157 O O . ARG B 1 140 ? -10.766 -14.438 -20.734 1 96.25 140 ARG B O 1
ATOM 3164 N N . ASN B 1 141 ? -12.656 -13.688 -19.828 1 95.94 141 ASN B N 1
ATOM 3165 C CA . ASN B 1 141 ? -13.352 -13.586 -21.109 1 95.94 141 ASN B CA 1
ATOM 3166 C C . ASN B 1 141 ? -12.992 -12.297 -21.844 1 95.94 141 ASN B C 1
ATOM 3168 O O . ASN B 1 141 ? -13.188 -12.195 -23.062 1 95.94 141 ASN B O 1
ATOM 3172 N N . THR B 1 142 ? -12.508 -11.312 -21.172 1 96.38 142 THR B N 1
ATOM 3173 C CA . THR B 1 142 ? -12.32 -10.008 -21.781 1 96.38 142 THR B CA 1
ATOM 3174 C C . THR B 1 142 ? -10.844 -9.734 -22.047 1 96.38 142 THR B C 1
ATOM 3176 O O . THR B 1 142 ? -10.5 -8.977 -22.953 1 96.38 142 THR B O 1
ATOM 3179 N N . ILE B 1 143 ? -9.961 -10.352 -21.25 1 96.69 143 ILE B N 1
ATOM 3180 C CA . ILE B 1 143 ? -8.531 -10.062 -21.359 1 96.69 143 ILE B CA 1
ATOM 3181 C C . ILE B 1 143 ? -7.844 -11.188 -22.141 1 96.69 143 ILE B C 1
ATOM 3183 O O . ILE B 1 143 ? -7.977 -12.359 -21.781 1 96.69 143 ILE B O 1
ATOM 3187 N N . GLN B 1 144 ? -7.184 -10.797 -23.156 1 95.88 144 GLN B N 1
ATOM 3188 C CA . GLN B 1 144 ? -6.316 -11.758 -23.828 1 95.88 144 GLN B CA 1
ATOM 3189 C C . GLN B 1 144 ? -5.062 -12.039 -23 1 95.88 144 GLN B C 1
ATOM 3191 O O . GLN B 1 144 ? -4.27 -11.133 -22.75 1 95.88 144 GLN B O 1
ATOM 3196 N N . TYR B 1 145 ? -4.98 -13.289 -22.594 1 94.62 145 TYR B N 1
ATOM 3197 C CA . TYR B 1 145 ? -3.812 -13.727 -21.828 1 94.62 145 TYR B CA 1
ATOM 3198 C C . TYR B 1 145 ? -2.607 -13.914 -22.75 1 94.62 145 TYR B C 1
ATOM 3200 O O . TYR B 1 145 ? -2.629 -14.766 -23.641 1 94.62 145 TYR B O 1
ATOM 3208 N N . THR B 1 146 ? -1.521 -13.078 -22.531 1 92.94 146 THR B N 1
ATOM 3209 C CA . THR B 1 146 ? -0.353 -13.078 -23.406 1 92.94 146 THR B CA 1
ATOM 3210 C C . THR B 1 146 ? 0.92 -13.344 -22.609 1 92.94 146 THR B C 1
ATOM 3212 O O . THR B 1 146 ? 1.778 -12.469 -22.484 1 92.94 146 THR B O 1
ATOM 3215 N N . PRO B 1 147 ? 1.046 -14.594 -22.125 1 88.94 147 PRO B N 1
ATOM 3216 C CA . PRO B 1 147 ? 2.246 -14.906 -21.344 1 88.94 147 PRO B CA 1
ATOM 3217 C C . PRO B 1 147 ? 3.535 -14.695 -22.141 1 88.94 147 PRO B C 1
ATOM 3219 O O . PRO B 1 147 ? 3.59 -15.008 -23.328 1 88.94 147 PRO B O 1
ATOM 3222 N N . GLY B 1 148 ? 4.555 -14.156 -21.484 1 78.44 148 GLY B N 1
ATOM 3223 C CA . GLY B 1 148 ? 5.84 -13.93 -22.141 1 78.44 148 GLY B CA 1
ATOM 3224 C C . GLY B 1 148 ? 5.902 -12.633 -22.906 1 78.44 148 GLY B C 1
ATOM 3225 O O . GLY B 1 148 ? 6.977 -12.195 -23.312 1 78.44 148 GLY B O 1
ATOM 3226 N N . ALA B 1 149 ? 4.68 -12.117 -23.141 1 70.31 149 ALA B N 1
ATOM 3227 C CA . ALA B 1 149 ? 4.609 -10.867 -23.891 1 70.31 149 ALA B CA 1
ATOM 3228 C C . ALA B 1 149 ? 4.441 -9.672 -22.953 1 70.31 149 ALA B C 1
ATOM 3230 O O . ALA B 1 149 ? 3.721 -9.766 -21.953 1 70.31 149 ALA B O 1
ATOM 3231 N N . GLY B 1 150 ? 5.246 -8.609 -23.188 1 61.84 150 GLY B N 1
ATOM 3232 C CA . GLY B 1 150 ? 4.988 -7.355 -22.484 1 61.84 150 GLY B CA 1
ATOM 3233 C C . GLY B 1 150 ? 5.555 -7.32 -21.078 1 61.84 150 GLY B C 1
ATOM 3234 O O . GLY B 1 150 ? 5.008 -7.949 -20.172 1 61.84 150 GLY B O 1
ATOM 3235 N N . GLN B 1 151 ? 6.586 -6.82 -20.875 1 65.69 151 GLN B N 1
ATOM 3236 C CA . GLN B 1 151 ? 7.422 -6.887 -19.672 1 65.69 151 GLN B CA 1
ATOM 3237 C C . GLN B 1 151 ? 7.059 -5.781 -18.688 1 65.69 151 GLN B C 1
ATOM 3239 O O . GLN B 1 151 ? 7.344 -5.891 -17.5 1 65.69 151 GLN B O 1
ATOM 3244 N N . GLN B 1 152 ? 6.156 -4.93 -19.125 1 83.88 152 GLN B N 1
ATOM 3245 C CA . GLN B 1 152 ? 5.938 -3.818 -18.203 1 83.88 152 GLN B CA 1
ATOM 3246 C C . GLN B 1 152 ? 4.789 -4.121 -17.234 1 83.88 152 GLN B C 1
ATOM 3248 O O . GLN B 1 152 ? 3.773 -4.695 -17.641 1 83.88 152 GLN B O 1
ATOM 3253 N N . ILE B 1 153 ? 5.027 -3.865 -16.016 1 91.44 153 ILE B N 1
ATOM 3254 C CA . ILE B 1 153 ? 3.969 -3.982 -15.016 1 91.44 153 ILE B CA 1
ATOM 3255 C C . ILE B 1 153 ? 2.947 -2.865 -15.211 1 91.44 153 ILE B C 1
ATOM 3257 O O . ILE B 1 153 ? 3.307 -1.686 -15.242 1 91.44 153 ILE B O 1
ATOM 3261 N N . ILE B 1 154 ? 1.666 -3.254 -15.406 1 94.5 154 ILE B N 1
ATOM 3262 C CA . ILE B 1 154 ? 0.64 -2.246 -15.648 1 94.5 154 ILE B CA 1
ATOM 3263 C C . ILE B 1 154 ? -0.458 -2.361 -14.594 1 94.5 154 ILE B C 1
ATOM 3265 O O . ILE B 1 154 ? -0.607 -3.406 -13.953 1 94.5 154 ILE B O 1
ATOM 3269 N N . SER B 1 155 ? -1.157 -1.292 -14.422 1 97.44 155 SER B N 1
ATOM 3270 C CA . SER B 1 155 ? -2.23 -1.232 -13.438 1 97.44 155 SER B CA 1
ATOM 3271 C C . SER B 1 155 ? -3.504 -1.885 -13.969 1 97.44 155 SER B C 1
ATOM 3273 O O . SER B 1 155 ? -3.637 -2.115 -15.172 1 97.44 155 SER B O 1
ATOM 3275 N N . ALA B 1 156 ? -4.43 -2.143 -13.07 1 98.44 156 ALA B N 1
ATOM 3276 C CA . ALA B 1 156 ? -5.738 -2.678 -13.438 1 98.44 156 ALA B CA 1
ATOM 3277 C C . ALA B 1 156 ? -6.453 -1.756 -14.422 1 98.44 156 ALA B C 1
ATOM 3279 O O . ALA B 1 156 ? -7.074 -2.223 -15.383 1 98.44 156 ALA B O 1
ATOM 3280 N N . THR B 1 157 ? -6.387 -0.428 -14.188 1 97.88 157 THR B N 1
ATOM 3281 C CA . THR B 1 157 ? -7.008 0.541 -15.086 1 97.88 157 THR B CA 1
ATOM 3282 C C . THR B 1 157 ? -6.402 0.45 -16.484 1 97.88 157 THR B C 1
ATOM 3284 O O . THR B 1 157 ? -7.129 0.442 -17.484 1 97.88 157 THR B O 1
ATOM 3287 N N . GLU B 1 158 ? -5.066 0.389 -16.531 1 96.94 158 GLU B N 1
ATOM 3288 C CA . GLU B 1 158 ? -4.387 0.273 -17.812 1 96.94 158 GLU B CA 1
ATOM 3289 C C . GLU B 1 158 ? -4.758 -1.028 -18.516 1 96.94 158 GLU B C 1
ATOM 3291 O O . GLU B 1 158 ? -4.988 -1.04 -19.734 1 96.94 158 GLU B O 1
ATOM 3296 N N . LEU B 1 159 ? -4.809 -2.137 -17.797 1 96.88 159 LEU B N 1
ATOM 3297 C CA . LEU B 1 159 ? -5.18 -3.422 -18.375 1 96.88 159 LEU B CA 1
ATOM 3298 C C . LEU B 1 159 ? -6.598 -3.371 -18.938 1 96.88 159 LEU B C 1
ATOM 3300 O O . LEU B 1 159 ? -6.859 -3.91 -20.016 1 96.88 159 LEU B O 1
ATOM 3304 N N . ASN B 1 160 ? -7.488 -2.803 -18.156 1 95.38 160 ASN B N 1
ATOM 3305 C CA . ASN B 1 160 ? -8.883 -2.713 -18.562 1 95.38 160 ASN B CA 1
ATOM 3306 C C . ASN B 1 160 ? -9.031 -1.956 -19.891 1 95.38 160 ASN B C 1
ATOM 3308 O O . ASN B 1 160 ? -9.977 -2.195 -20.641 1 95.38 160 ASN B O 1
ATOM 3312 N N . GLN B 1 161 ? -8.094 -1.105 -20.203 1 94.44 161 GLN B N 1
ATOM 3313 C CA . GLN B 1 161 ? -8.078 -0.352 -21.453 1 94.44 161 GLN B CA 1
ATOM 3314 C C . GLN B 1 161 ? -7.395 -1.141 -22.562 1 94.44 161 GLN B C 1
ATOM 3316 O O . GLN B 1 161 ? -7.848 -1.128 -23.703 1 94.44 161 GLN B O 1
ATOM 3321 N N . LEU B 1 162 ? -6.336 -1.852 -22.297 1 91.75 162 LEU B N 1
ATOM 3322 C CA . LEU B 1 162 ? -5.516 -2.561 -23.266 1 91.75 162 LEU B CA 1
ATOM 3323 C C . LEU B 1 162 ? -6.152 -3.893 -23.656 1 91.75 162 LEU B C 1
ATOM 3325 O O . LEU B 1 162 ? -5.945 -4.391 -24.766 1 91.75 162 LEU B O 1
ATOM 3329 N N . SER B 1 163 ? -6.738 -4.609 -22.734 1 92.69 163 SER B N 1
ATOM 3330 C CA . SER B 1 163 ? -7.457 -5.867 -22.875 1 92.69 163 SER B CA 1
ATOM 3331 C C . SER B 1 163 ? -6.508 -7.016 -23.203 1 92.69 163 SER B C 1
ATOM 3333 O O . SER B 1 163 ? -6.895 -7.973 -23.875 1 92.69 163 SER B O 1
ATOM 3335 N N . SER B 1 164 ? -5.285 -6.836 -22.984 1 95.38 164 SER B N 1
ATOM 3336 C CA . SER B 1 164 ? -4.305 -7.914 -23.062 1 95.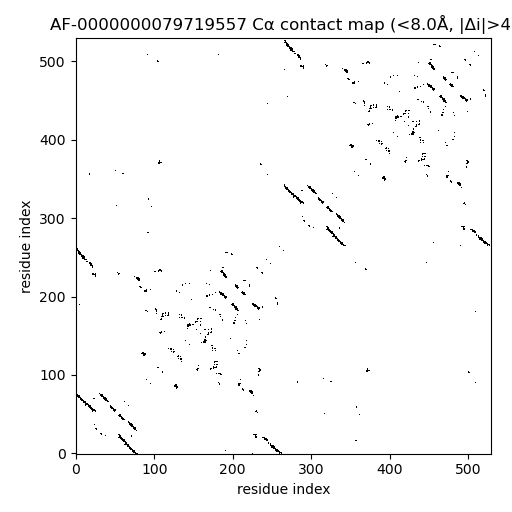38 164 SER B CA 1
ATOM 3337 C C . SER B 1 164 ? -3.25 -7.77 -21.969 1 95.38 164 SER B C 1
ATOM 3339 O O . SER B 1 164 ? -2.824 -6.656 -21.641 1 95.38 164 SER B O 1
ATOM 3341 N N . GLY B 1 165 ? -2.852 -8.836 -21.406 1 95.44 165 GLY B N 1
ATOM 3342 C CA . GLY B 1 165 ? -1.871 -8.82 -20.328 1 95.44 165 GLY B CA 1
ATOM 3343 C C . GLY B 1 165 ? -1.49 -10.203 -19.844 1 95.44 165 GLY B C 1
ATOM 3344 O O . GLY B 1 165 ? -1.931 -11.211 -20.422 1 95.44 165 GLY B O 1
ATOM 3345 N N . VAL B 1 166 ? -0.616 -10.273 -18.875 1 96.06 166 VAL B N 1
ATOM 3346 C CA . VAL B 1 166 ? -0.118 -11.539 -18.328 1 96.06 166 VAL B CA 1
ATOM 3347 C C . VAL B 1 166 ? -0.818 -11.852 -17.016 1 96.06 166 VAL B C 1
ATOM 3349 O O . VAL B 1 166 ? -1.734 -11.133 -16.609 1 96.06 166 VAL B O 1
ATOM 3352 N N . CYS B 1 167 ? -0.431 -12.938 -16.312 1 96.56 167 CYS B N 1
ATOM 3353 C CA . CYS B 1 167 ? -1.071 -13.414 -15.086 1 96.56 167 CYS B CA 1
ATOM 3354 C C . CYS B 1 167 ? -1.123 -12.32 -14.031 1 96.56 167 CYS B C 1
ATOM 3356 O O . CYS B 1 167 ? -2.156 -12.117 -13.398 1 96.56 167 CYS B O 1
ATOM 3358 N N . ARG B 1 168 ? -0.006 -11.625 -13.898 1 96.88 168 ARG B N 1
ATOM 3359 C CA . ARG B 1 168 ? 0.085 -10.531 -12.938 1 96.88 168 ARG B CA 1
ATOM 3360 C C . ARG B 1 168 ? -0.981 -9.477 -13.203 1 96.88 168 ARG B C 1
ATOM 3362 O O . ARG B 1 168 ? -1.672 -9.031 -12.289 1 96.88 168 ARG B O 1
ATOM 3369 N N . ASP B 1 169 ? -1.147 -9.062 -14.414 1 97.56 169 ASP B N 1
ATOM 3370 C CA . ASP B 1 169 ? -2.084 -8.016 -14.805 1 97.56 169 ASP B CA 1
ATOM 3371 C C . ASP B 1 169 ? -3.529 -8.469 -14.602 1 97.56 169 ASP B C 1
ATOM 3373 O O . ASP B 1 169 ? -4.355 -7.703 -14.102 1 97.56 169 ASP B O 1
ATOM 3377 N N . MET B 1 170 ? -3.791 -9.656 -14.953 1 97.75 170 MET B N 1
ATOM 3378 C CA . MET B 1 170 ? -5.141 -10.195 -14.797 1 97.75 170 MET B CA 1
ATOM 3379 C C . MET B 1 170 ? -5.508 -10.312 -13.32 1 97.75 170 MET B C 1
ATOM 3381 O O . MET B 1 170 ? -6.648 -10.055 -12.938 1 97.75 170 MET B O 1
ATOM 3385 N N . ALA B 1 171 ? -4.52 -10.727 -12.508 1 98.19 171 ALA B N 1
ATOM 3386 C CA . ALA B 1 171 ? -4.746 -10.758 -11.062 1 98.19 171 ALA B CA 1
ATOM 3387 C C . ALA B 1 171 ? -5.066 -9.367 -10.531 1 98.19 171 ALA B C 1
ATOM 3389 O O . ALA B 1 171 ? -5.969 -9.203 -9.711 1 98.19 171 ALA B O 1
ATOM 3390 N N . HIS B 1 172 ? -4.336 -8.367 -11.008 1 98.75 172 HIS B N 1
ATOM 3391 C CA . HIS B 1 172 ? -4.57 -6.992 -10.578 1 98.75 172 HIS B CA 1
ATOM 3392 C C . HIS B 1 172 ? -6.016 -6.574 -10.828 1 98.75 172 HIS B C 1
ATOM 3394 O O . HIS B 1 172 ? -6.656 -5.984 -9.961 1 98.75 172 HIS B O 1
ATOM 3400 N N . LEU B 1 173 ? -6.508 -6.844 -11.992 1 98.75 173 LEU B N 1
ATOM 3401 C CA . LEU B 1 173 ? -7.867 -6.445 -12.344 1 98.75 173 LEU B CA 1
ATOM 3402 C C . LEU B 1 173 ? -8.883 -7.172 -11.469 1 98.75 173 LEU B C 1
ATOM 3404 O O . LEU B 1 173 ? -9.836 -6.555 -10.977 1 98.75 173 LEU B O 1
ATOM 3408 N N . GLY B 1 174 ? -8.695 -8.477 -11.25 1 98.81 174 GLY B N 1
ATOM 3409 C CA . GLY B 1 174 ? -9.562 -9.219 -10.336 1 98.81 174 GLY B CA 1
ATOM 3410 C C . GLY B 1 174 ? -9.57 -8.648 -8.93 1 98.81 174 GLY B C 1
ATOM 3411 O O . GLY B 1 174 ? -10.633 -8.445 -8.344 1 98.81 174 GLY B O 1
ATOM 3412 N N . ILE B 1 175 ? -8.391 -8.375 -8.43 1 98.94 175 ILE B N 1
ATOM 3413 C CA . ILE B 1 175 ? -8.227 -7.82 -7.09 1 98.94 175 ILE B CA 1
ATOM 3414 C C . ILE B 1 175 ? -8.938 -6.477 -6.996 1 98.94 175 ILE B C 1
ATOM 3416 O O . ILE B 1 175 ? -9.703 -6.23 -6.055 1 98.94 175 ILE B O 1
ATOM 3420 N N . ALA B 1 176 ? -8.672 -5.605 -7.965 1 98.94 176 ALA B N 1
ATOM 3421 C CA . ALA B 1 176 ? -9.273 -4.273 -7.953 1 98.94 176 ALA B CA 1
ATOM 3422 C C . ALA B 1 176 ? -10.797 -4.355 -7.902 1 98.94 176 ALA B C 1
ATOM 3424 O O . ALA B 1 176 ? -11.438 -3.643 -7.129 1 98.94 176 ALA B O 1
ATOM 3425 N N . CYS B 1 177 ? -11.375 -5.215 -8.68 1 98.88 177 CYS B N 1
ATOM 3426 C CA . CYS B 1 177 ? -12.828 -5.352 -8.734 1 98.88 177 CYS B CA 1
ATOM 3427 C C . CYS B 1 177 ? -13.375 -5.93 -7.438 1 98.88 177 CYS B C 1
ATOM 3429 O O . CYS B 1 177 ? -14.406 -5.477 -6.938 1 98.88 177 CYS B O 1
ATOM 3431 N N . CYS B 1 178 ? -12.719 -6.926 -6.871 1 98.94 178 CYS B N 1
ATOM 3432 C CA . CYS B 1 178 ? -13.172 -7.512 -5.613 1 98.94 178 CYS B CA 1
ATOM 3433 C C . CYS B 1 178 ? -13.125 -6.488 -4.488 1 98.94 178 CYS B C 1
ATOM 3435 O O . CYS B 1 178 ? -14.078 -6.363 -3.719 1 98.94 178 CYS B O 1
ATOM 3437 N N . ARG B 1 179 ? -12.016 -5.75 -4.375 1 98.88 179 ARG B N 1
ATOM 3438 C CA . ARG B 1 179 ? -11.891 -4.727 -3.342 1 98.88 179 ARG B CA 1
ATOM 3439 C C . ARG B 1 179 ? -12.953 -3.645 -3.51 1 98.88 179 ARG B C 1
ATOM 3441 O O . ARG B 1 179 ? -13.445 -3.094 -2.523 1 98.88 179 ARG B O 1
ATOM 3448 N N . ALA B 1 180 ? -13.312 -3.35 -4.793 1 98.5 180 ALA B N 1
ATOM 3449 C CA . ALA B 1 180 ? -14.352 -2.363 -5.066 1 98.5 180 ALA B CA 1
ATOM 3450 C C . ALA B 1 180 ? -15.688 -2.803 -4.48 1 98.5 180 ALA B C 1
ATOM 3452 O O . ALA B 1 180 ? -16.578 -1.979 -4.27 1 98.5 180 ALA B O 1
ATOM 3453 N N . LEU B 1 181 ? -15.852 -4.078 -4.227 1 98.38 181 LEU B N 1
ATOM 3454 C CA . LEU B 1 181 ? -17.062 -4.637 -3.627 1 98.38 181 LEU B CA 1
ATOM 3455 C C . LEU B 1 181 ? -16.875 -4.82 -2.123 1 98.38 181 LEU B C 1
ATOM 3457 O O . LEU B 1 181 ? -17.672 -5.508 -1.48 1 98.38 181 LEU B O 1
ATOM 3461 N N . SER B 1 182 ? -15.82 -4.297 -1.543 1 98.25 182 SER B N 1
ATOM 3462 C CA . SER B 1 182 ? -15.492 -4.41 -0.126 1 98.25 182 SER B CA 1
ATOM 3463 C C . SER B 1 182 ? -15.195 -5.855 0.26 1 98.25 182 SER B C 1
ATOM 3465 O O . SER B 1 182 ? -15.508 -6.281 1.373 1 98.25 182 SER B O 1
ATOM 3467 N N . ILE B 1 183 ? -14.703 -6.621 -0.634 1 98.81 183 ILE B N 1
ATOM 3468 C CA . ILE B 1 183 ? -14.195 -7.961 -0.362 1 98.81 183 ILE B CA 1
ATOM 3469 C C . ILE B 1 183 ? -12.672 -7.938 -0.309 1 98.81 183 ILE B C 1
ATOM 3471 O O . ILE B 1 183 ? -12.016 -7.621 -1.305 1 98.81 183 ILE B O 1
ATOM 3475 N N . PRO B 1 184 ? -12.094 -8.25 0.868 1 98.88 184 PRO B N 1
ATOM 3476 C CA . PRO B 1 184 ? -10.625 -8.266 0.907 1 98.88 184 PRO B CA 1
ATOM 3477 C C . PRO B 1 184 ? -10.016 -9.195 -0.144 1 98.88 184 PRO B C 1
ATOM 3479 O O . PRO B 1 184 ? -10.43 -10.352 -0.268 1 98.88 184 PRO B O 1
ATOM 3482 N N . ALA B 1 185 ? -9.078 -8.648 -0.887 1 98.94 185 ALA B N 1
ATOM 3483 C CA . ALA B 1 185 ? -8.383 -9.414 -1.923 1 98.94 185 ALA B CA 1
ATOM 3484 C C . ALA B 1 185 ? -6.887 -9.133 -1.901 1 98.94 185 ALA B C 1
ATOM 3486 O O . ALA B 1 185 ? -6.465 -7.973 -1.868 1 98.94 185 ALA B O 1
ATOM 3487 N N . ARG B 1 186 ? -6.062 -10.195 -1.949 1 98.88 186 ARG B N 1
ATOM 3488 C CA . ARG B 1 186 ? -4.613 -10.039 -1.896 1 98.88 186 ARG B CA 1
ATOM 3489 C C . ARG B 1 186 ? -3.938 -10.781 -3.045 1 98.88 186 ARG B C 1
ATOM 3491 O O . ARG B 1 186 ? -4.441 -11.805 -3.512 1 98.88 186 ARG B O 1
ATOM 3498 N N . MET B 1 187 ? -2.84 -10.219 -3.469 1 98.75 187 MET B N 1
ATOM 3499 C CA . MET B 1 187 ? -2.033 -10.836 -4.52 1 98.75 187 MET B CA 1
ATOM 3500 C C . MET B 1 187 ? -1.155 -11.945 -3.947 1 98.75 187 MET B C 1
ATOM 3502 O O . MET B 1 187 ? -0.593 -11.797 -2.859 1 98.75 187 MET B O 1
ATOM 3506 N N . VAL B 1 188 ? -1.025 -12.984 -4.68 1 97.88 188 VAL B N 1
ATOM 3507 C CA . VAL B 1 188 ? -0.128 -14.086 -4.348 1 97.88 188 VAL B CA 1
ATOM 3508 C C . VAL B 1 188 ? 0.788 -14.383 -5.531 1 97.88 188 VAL B C 1
ATOM 3510 O O . VAL B 1 188 ? 0.348 -14.367 -6.684 1 97.88 188 VAL B O 1
ATOM 3513 N N . VAL B 1 189 ? 2.023 -14.609 -5.25 1 98.25 189 VAL B N 1
ATOM 3514 C CA . VAL B 1 189 ? 2.957 -15.008 -6.301 1 98.25 189 VAL B CA 1
ATOM 3515 C C . VAL B 1 189 ? 3.686 -16.281 -5.895 1 98.25 189 VAL B C 1
ATOM 3517 O O . VAL B 1 189 ? 3.891 -16.531 -4.703 1 98.25 189 VAL B O 1
ATOM 3520 N N . GLY B 1 190 ? 4.039 -17.047 -6.906 1 97.75 190 GLY B N 1
ATOM 3521 C CA . GLY B 1 190 ? 4.758 -18.297 -6.652 1 97.75 190 GLY B CA 1
ATOM 3522 C C . GLY B 1 190 ? 4.832 -19.203 -7.863 1 97.75 190 GLY B C 1
ATOM 3523 O O . GLY B 1 190 ? 5.125 -18.75 -8.969 1 97.75 190 GLY B O 1
ATOM 3524 N N . TYR B 1 191 ? 4.707 -20.484 -7.57 1 97.12 191 TYR B N 1
ATOM 3525 C CA . TYR B 1 191 ? 4.84 -21.5 -8.609 1 97.12 191 TYR B CA 1
ATOM 3526 C C . TYR B 1 191 ? 3.496 -22.172 -8.891 1 97.12 191 TYR B C 1
ATOM 3528 O O . TYR B 1 191 ? 2.652 -22.281 -8 1 97.12 191 TYR B O 1
ATOM 3536 N N . LEU B 1 192 ? 3.312 -22.578 -10.086 1 95.06 192 LEU B N 1
ATOM 3537 C CA . LEU B 1 192 ? 2.16 -23.375 -10.508 1 95.06 192 LEU B CA 1
ATOM 3538 C C . LEU B 1 192 ? 2.594 -24.547 -11.375 1 95.06 192 LEU B C 1
ATOM 3540 O O . LEU B 1 192 ? 3.215 -24.359 -12.422 1 95.06 192 LEU B O 1
ATOM 3544 N N . GLU B 1 193 ? 2.254 -25.656 -10.922 1 93.81 193 GLU B N 1
ATOM 3545 C CA . GLU B 1 193 ? 2.564 -26.859 -11.695 1 93.81 193 GLU B CA 1
ATOM 3546 C C . GLU B 1 193 ? 1.826 -26.859 -13.031 1 93.81 193 GLU B C 1
ATOM 3548 O O . GLU B 1 193 ? 0.642 -26.516 -13.094 1 93.81 193 GLU B O 1
ATOM 3553 N N . GLY B 1 194 ? 2.527 -27.219 -14.125 1 91.12 194 GLY B N 1
ATOM 3554 C CA . GLY B 1 194 ? 1.908 -27.406 -15.43 1 91.12 194 GLY B CA 1
ATOM 3555 C C . GLY B 1 194 ? 1.731 -26.094 -16.188 1 91.12 194 GLY B C 1
ATOM 3556 O O . GLY B 1 194 ? 1.133 -26.078 -17.266 1 91.12 194 GLY B O 1
ATOM 3557 N N . LEU B 1 195 ? 2.174 -25.031 -15.594 1 92.94 195 LEU B N 1
ATOM 3558 C CA . LEU B 1 195 ? 2.068 -23.75 -16.281 1 92.94 195 LEU B CA 1
ATOM 3559 C C . LEU B 1 195 ? 2.797 -23.781 -17.609 1 92.94 195 LEU B C 1
ATOM 3561 O O . LEU B 1 195 ? 3.908 -24.297 -17.703 1 92.94 195 LEU B O 1
ATOM 3565 N N . VAL B 1 196 ? 2.17 -23.172 -18.688 1 91.12 196 VAL B N 1
ATOM 3566 C CA . VAL B 1 196 ? 2.766 -23.094 -20.016 1 91.12 196 VAL B CA 1
ATOM 3567 C C . VAL B 1 196 ? 2.637 -21.672 -20.562 1 91.12 196 VAL B C 1
ATOM 3569 O O . VAL B 1 196 ? 1.527 -21.172 -20.781 1 91.12 196 VAL B O 1
ATOM 3572 N N . PRO B 1 197 ? 3.664 -21.047 -21.016 1 94 197 PRO B N 1
ATOM 3573 C CA . PRO B 1 197 ? 5.035 -21.469 -20.734 1 94 197 PRO B CA 1
ATOM 3574 C C . PRO B 1 197 ? 5.363 -21.453 -19.234 1 94 197 PRO B C 1
ATOM 3576 O O . PRO B 1 197 ? 4.695 -20.75 -18.469 1 94 197 PRO B O 1
ATOM 3579 N N . MET B 1 198 ? 6.348 -22.297 -18.875 1 95.19 198 MET B N 1
ATOM 3580 C CA . MET B 1 198 ? 6.762 -22.312 -17.469 1 95.19 198 MET B CA 1
ATOM 3581 C C . MET B 1 198 ? 7.379 -20.984 -17.062 1 95.19 198 MET B C 1
ATOM 3583 O O . MET B 1 198 ? 8.219 -20.438 -17.781 1 95.19 198 MET B O 1
ATOM 3587 N N . ASP B 1 199 ? 6.922 -20.484 -15.922 1 95.31 199 ASP B N 1
ATOM 3588 C CA . ASP B 1 199 ? 7.352 -19.234 -15.328 1 95.31 199 ASP B CA 1
ATOM 3589 C C . ASP B 1 199 ? 6.879 -19.109 -13.883 1 95.31 199 ASP B C 1
ATOM 3591 O O . ASP B 1 199 ? 6.16 -19.984 -13.383 1 95.31 199 ASP B O 1
ATOM 3595 N N . LEU B 1 200 ? 7.359 -18.109 -13.227 1 96.38 200 LEU B N 1
ATOM 3596 C CA . LEU B 1 200 ? 6.66 -17.734 -12 1 96.38 200 LEU B CA 1
ATOM 3597 C C . LEU B 1 200 ? 5.23 -17.297 -12.305 1 96.38 200 LEU B C 1
ATOM 3599 O O . LEU B 1 200 ? 4.934 -16.859 -13.414 1 96.38 200 LEU B O 1
ATOM 3603 N N . HIS B 1 201 ? 4.363 -17.484 -11.359 1 96.06 201 HIS B N 1
ATOM 3604 C CA . HIS B 1 201 ? 2.947 -17.234 -11.594 1 96.06 201 HIS B CA 1
ATOM 3605 C C . HIS B 1 201 ? 2.375 -16.281 -10.547 1 96.06 201 HIS B C 1
ATOM 3607 O O . HIS B 1 201 ? 2.893 -16.203 -9.43 1 96.06 201 HIS B O 1
ATOM 3613 N N . ALA B 1 202 ? 1.461 -15.516 -10.945 1 97.06 202 ALA B N 1
ATOM 3614 C CA . ALA B 1 202 ? 0.701 -14.641 -10.055 1 97.06 202 ALA B CA 1
ATOM 3615 C C . ALA B 1 202 ? -0.787 -14.984 -10.094 1 97.06 202 ALA B C 1
ATOM 3617 O O . ALA B 1 202 ? -1.34 -15.25 -11.164 1 97.06 202 ALA B O 1
ATOM 3618 N N . TRP B 1 203 ? -1.427 -15.016 -8.984 1 96.88 203 TRP B N 1
ATOM 3619 C CA . TRP B 1 203 ? -2.867 -15.148 -8.797 1 96.88 203 TRP B CA 1
ATOM 3620 C C . TRP B 1 203 ? -3.338 -14.328 -7.598 1 96.88 203 TRP B C 1
ATOM 3622 O O . TRP B 1 203 ? -2.65 -13.398 -7.168 1 96.88 203 TRP B O 1
ATOM 3632 N N . PHE B 1 204 ? -4.617 -14.531 -7.207 1 97.88 204 PHE B N 1
ATOM 3633 C CA . PHE B 1 204 ? -5.039 -13.766 -6.039 1 97.88 204 PHE B CA 1
ATOM 3634 C C . PHE B 1 204 ? -5.984 -14.578 -5.172 1 97.88 204 PHE B C 1
ATOM 3636 O O . PHE B 1 204 ? -6.414 -15.672 -5.562 1 97.88 204 PHE B O 1
ATOM 3643 N N . GLU B 1 205 ? -6.086 -14.094 -3.939 1 97.31 205 GLU B N 1
ATOM 3644 C CA . GLU B 1 205 ? -7.004 -14.695 -2.98 1 97.31 205 GLU B CA 1
ATOM 3645 C C . GLU B 1 205 ? -8.016 -13.68 -2.467 1 97.31 205 GLU B C 1
ATOM 3647 O O . GLU B 1 205 ? -7.723 -12.484 -2.406 1 97.31 205 GLU B O 1
ATOM 3652 N N . VAL B 1 206 ? -9.188 -14.211 -2.127 1 98.44 206 VAL B N 1
ATOM 3653 C CA . VAL B 1 206 ? -10.25 -13.367 -1.582 1 98.44 206 VAL B CA 1
ATOM 3654 C C . VAL B 1 206 ? -10.711 -13.93 -0.237 1 98.44 206 VAL B C 1
ATOM 3656 O O . VAL B 1 206 ? -10.664 -15.141 -0.008 1 98.44 206 VAL B O 1
ATOM 3659 N N . TYR B 1 207 ? -11.102 -13.023 0.628 1 98.75 207 TYR B N 1
ATOM 3660 C CA . TYR B 1 207 ? -11.594 -13.422 1.941 1 98.75 207 TYR B CA 1
ATOM 3661 C C . TYR B 1 207 ? -13.117 -13.398 1.984 1 98.75 207 TYR B C 1
ATOM 3663 O O . TYR B 1 207 ? -13.727 -12.328 2.025 1 98.75 207 TYR B O 1
ATOM 3671 N N . VAL B 1 208 ? -13.711 -14.555 1.973 1 98.44 208 VAL B N 1
ATOM 3672 C CA . VAL B 1 208 ? -15.156 -14.758 2.055 1 98.44 208 VAL B CA 1
ATOM 3673 C C . VAL B 1 208 ? -15.461 -15.969 2.936 1 98.44 208 VAL B C 1
ATOM 3675 O O . VAL B 1 208 ? -14.625 -16.875 3.076 1 98.44 208 VAL B O 1
ATOM 3678 N N . GLY B 1 209 ? -16.578 -15.922 3.635 1 97.81 209 GLY B N 1
ATOM 3679 C CA . GLY B 1 209 ? -16.922 -17.031 4.508 1 97.81 209 GLY B CA 1
ATOM 3680 C C . GLY B 1 209 ? -15.883 -17.281 5.59 1 97.81 209 GLY B C 1
ATOM 3681 O O . GLY B 1 209 ? -15.594 -18.422 5.93 1 97.81 209 GLY B O 1
ATOM 3682 N N . ASN B 1 210 ? -15.172 -16.266 5.922 1 97.38 210 ASN B N 1
ATOM 3683 C CA . ASN B 1 210 ? -14.211 -16.25 7.02 1 97.38 210 ASN B CA 1
ATOM 3684 C C . ASN B 1 210 ? -12.969 -17.062 6.688 1 97.38 210 ASN B C 1
ATOM 3686 O O . ASN B 1 210 ? -12.32 -17.609 7.582 1 97.38 210 ASN B O 1
ATOM 3690 N N . ARG B 1 211 ? -12.742 -17.094 5.379 1 95.19 211 ARG B N 1
ATOM 3691 C CA . ARG B 1 211 ? -11.539 -17.781 4.922 1 95.19 211 ARG B CA 1
ATOM 3692 C C . ARG B 1 211 ? -11.023 -17.172 3.619 1 95.19 211 ARG B C 1
ATOM 3694 O O . ARG B 1 211 ? -11.773 -16.5 2.902 1 95.19 211 ARG B O 1
ATOM 3701 N N . TRP B 1 212 ? -9.727 -17.438 3.373 1 96.06 212 TRP B N 1
ATOM 3702 C CA . TRP B 1 212 ? -9.141 -17.062 2.09 1 96.06 212 TRP B CA 1
ATOM 3703 C C . TRP B 1 212 ? -9.359 -18.156 1.05 1 96.06 212 TRP B C 1
ATOM 3705 O O . TRP B 1 212 ? -9.141 -19.328 1.327 1 96.06 212 TRP B O 1
ATOM 3715 N N . TYR B 1 213 ? -9.742 -17.734 -0.132 1 94.94 213 TYR B N 1
ATOM 3716 C CA . TYR B 1 213 ? -9.891 -18.656 -1.249 1 94.94 213 TYR B CA 1
ATOM 3717 C C . TYR B 1 213 ? -9.086 -18.188 -2.455 1 94.94 213 TYR B C 1
ATOM 3719 O O . TYR B 1 213 ? -9.055 -17 -2.76 1 94.94 213 TYR B O 1
ATOM 3727 N N . THR B 1 214 ? -8.508 -19.109 -3.191 1 95.31 214 THR B N 1
ATOM 3728 C CA . THR B 1 214 ? -7.68 -18.828 -4.359 1 95.31 214 THR B CA 1
ATOM 3729 C C . THR B 1 214 ? -8.547 -18.625 -5.598 1 95.31 214 THR B C 1
ATOM 3731 O O . THR B 1 214 ? -9.484 -19.391 -5.84 1 95.31 214 THR B O 1
ATOM 3734 N N . LEU B 1 215 ? -8.25 -17.625 -6.34 1 95.88 215 LEU B N 1
ATOM 3735 C CA . LEU B 1 215 ? -8.805 -17.375 -7.664 1 95.88 215 LEU B CA 1
ATOM 3736 C C . LEU B 1 215 ? -7.699 -17.109 -8.68 1 95.88 215 LEU B C 1
ATOM 3738 O O . LEU B 1 215 ? -6.664 -16.531 -8.336 1 95.88 215 LEU B O 1
ATOM 3742 N N . ASP B 1 216 ? -7.922 -17.531 -9.914 1 95.75 216 AS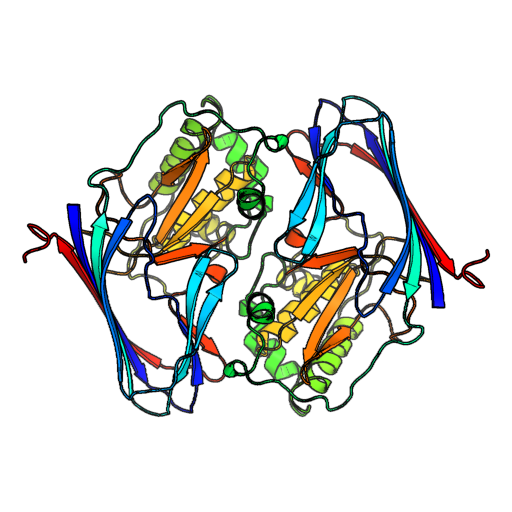P B N 1
ATOM 3743 C CA . ASP B 1 216 ? -6.926 -17.391 -10.969 1 95.75 216 ASP B CA 1
ATOM 3744 C C . ASP B 1 216 ? -7.59 -17.25 -12.336 1 95.75 216 ASP B C 1
ATOM 3746 O O . ASP B 1 216 ? -7.996 -18.25 -12.938 1 95.75 216 ASP B O 1
ATOM 3750 N N . PRO B 1 217 ? -7.602 -16.047 -12.844 1 95.62 217 PRO B N 1
ATOM 3751 C CA . PRO B 1 217 ? -8.289 -15.844 -14.117 1 95.62 217 PRO B CA 1
ATOM 3752 C C . PRO B 1 217 ? -7.566 -16.5 -15.289 1 95.62 217 PRO B C 1
ATOM 3754 O O . PRO B 1 217 ? -8.133 -16.641 -16.375 1 95.62 217 PRO B O 1
ATOM 3757 N N . THR B 1 218 ? -6.34 -16.859 -15.102 1 94.12 218 THR B N 1
ATOM 3758 C CA . THR B 1 218 ? -5.582 -17.438 -16.203 1 94.12 218 THR B CA 1
ATOM 3759 C C . THR B 1 218 ? -5.867 -18.938 -16.328 1 94.12 218 THR B C 1
ATOM 3761 O O . THR B 1 218 ? -5.523 -19.562 -17.328 1 94.12 218 THR B O 1
ATOM 3764 N N . GLN B 1 219 ? -6.418 -19.469 -15.266 1 90.12 219 GLN B N 1
ATOM 3765 C CA . GLN B 1 219 ? -6.633 -20.906 -15.219 1 90.12 219 GLN B CA 1
ATOM 3766 C C . GLN B 1 219 ? -8.117 -21.25 -15.32 1 90.12 219 GLN B C 1
ATOM 3768 O O . GLN B 1 219 ? -8.938 -20.672 -14.594 1 90.12 219 GLN B O 1
ATOM 3773 N N . ALA B 1 220 ? -8.492 -22.156 -16.125 1 80.88 220 ALA B N 1
ATOM 3774 C CA . ALA B 1 220 ? -9.883 -22.578 -16.266 1 80.88 220 ALA B CA 1
ATOM 3775 C C . ALA B 1 220 ? -10.344 -23.375 -15.055 1 80.88 220 ALA B C 1
ATOM 3777 O O . ALA B 1 220 ? -11.492 -23.234 -14.617 1 80.88 220 ALA B O 1
ATOM 3778 N N . ASP B 1 221 ? -9.414 -24.219 -14.648 1 74.88 221 ASP B N 1
ATOM 3779 C CA . ASP B 1 221 ? -9.719 -25.031 -13.469 1 74.88 221 ASP B CA 1
ATOM 3780 C C . ASP B 1 221 ? -8.719 -24.766 -12.344 1 74.88 221 ASP B C 1
ATOM 3782 O O . ASP B 1 221 ? -7.527 -24.578 -12.602 1 74.88 221 ASP B O 1
ATOM 3786 N N . LEU B 1 222 ? -9.414 -24.422 -11.25 1 68.69 222 LEU B N 1
ATOM 3787 C CA . LEU B 1 222 ? -8.523 -24.25 -10.102 1 68.69 222 LEU B CA 1
ATOM 3788 C C . LEU B 1 222 ? -8.055 -25.594 -9.562 1 68.69 222 LEU B C 1
ATOM 3790 O O . LEU B 1 222 ? -8.797 -26.281 -8.859 1 68.69 222 LEU B O 1
ATOM 3794 N N . LYS B 1 223 ? -7.004 -26.031 -10.234 1 73.5 223 LYS B N 1
ATOM 3795 C CA . LYS B 1 223 ? -6.387 -27.25 -9.719 1 73.5 223 LYS B CA 1
ATOM 3796 C C . LYS B 1 223 ? -5.305 -26.922 -8.688 1 73.5 223 LYS B C 1
ATOM 3798 O O . LYS B 1 223 ? -4.844 -25.781 -8.609 1 73.5 223 LYS B O 1
ATOM 3803 N N . GLY B 1 224 ? -5.062 -27.797 -7.77 1 79.81 224 GLY B N 1
ATOM 3804 C CA . GLY B 1 224 ? -3.92 -27.656 -6.883 1 79.81 224 GLY B CA 1
ATOM 3805 C C . GLY B 1 224 ? -2.611 -27.453 -7.625 1 79.81 224 GLY B C 1
ATOM 3806 O O . GLY B 1 224 ? -2.6 -26.938 -8.734 1 79.81 224 GLY B O 1
ATOM 3807 N N . GLY B 1 225 ? -1.53 -27.531 -6.941 1 90.12 225 GLY B N 1
ATOM 3808 C CA . GLY B 1 225 ? -0.208 -27.484 -7.547 1 90.12 225 GLY B CA 1
ATOM 3809 C C . GLY B 1 225 ? 0.449 -26.125 -7.43 1 90.12 225 GLY B C 1
ATOM 3810 O O . GLY B 1 225 ? 1.248 -25.734 -8.289 1 90.12 225 GLY B O 1
ATOM 3811 N N . ARG B 1 226 ? -0.031 -25.406 -6.504 1 93.94 226 ARG B N 1
ATOM 3812 C CA . ARG B 1 226 ? 0.537 -24.078 -6.297 1 93.94 226 ARG B CA 1
ATOM 3813 C C . ARG B 1 226 ? 1.471 -24.062 -5.09 1 93.94 226 ARG B C 1
ATOM 3815 O O . ARG B 1 226 ? 1.2 -24.719 -4.082 1 93.94 226 ARG B O 1
ATOM 3822 N N . ILE B 1 227 ? 2.518 -23.375 -5.172 1 96.06 227 ILE B N 1
ATOM 3823 C CA . ILE B 1 227 ? 3.375 -23.016 -4.051 1 96.06 227 ILE B CA 1
ATOM 3824 C C . ILE B 1 227 ? 3.426 -21.484 -3.914 1 96.06 227 ILE B C 1
ATOM 3826 O O . ILE B 1 227 ? 3.939 -20.797 -4.797 1 96.06 227 ILE B O 1
ATOM 3830 N N . ALA B 1 228 ? 2.881 -20.984 -2.848 1 96.75 228 ALA B N 1
ATOM 3831 C CA . ALA B 1 228 ? 2.922 -19.547 -2.605 1 96.75 228 ALA B CA 1
ATOM 3832 C C . ALA B 1 228 ? 4.277 -19.125 -2.049 1 96.75 228 ALA B C 1
ATOM 3834 O O . ALA B 1 228 ? 4.777 -19.719 -1.089 1 96.75 228 ALA B O 1
ATOM 3835 N N . ILE B 1 229 ? 4.828 -18.125 -2.645 1 98.12 229 ILE B N 1
ATOM 3836 C CA . ILE B 1 229 ? 6.082 -17.562 -2.162 1 98.12 229 ILE B CA 1
ATOM 3837 C C . ILE B 1 229 ? 5.805 -16.312 -1.34 1 98.12 229 ILE B C 1
ATOM 3839 O O . ILE B 1 229 ? 6.371 -16.125 -0.26 1 98.12 229 ILE B O 1
ATOM 3843 N N . ALA B 1 230 ? 4.945 -15.438 -1.831 1 98.38 230 ALA B N 1
ATOM 3844 C CA . ALA B 1 230 ? 4.727 -14.156 -1.167 1 98.38 230 ALA B CA 1
ATOM 3845 C C . ALA B 1 230 ? 3.287 -13.68 -1.353 1 98.38 230 ALA B C 1
ATOM 3847 O O . ALA B 1 230 ? 2.637 -14.023 -2.342 1 98.38 230 ALA B O 1
ATOM 3848 N N . TYR B 1 231 ? 2.822 -12.898 -0.404 1 98.31 231 TYR B N 1
ATOM 3849 C CA . TYR B 1 231 ? 1.526 -12.227 -0.397 1 98.31 231 TYR B CA 1
ATOM 3850 C C . TYR B 1 231 ? 1.692 -10.711 -0.293 1 98.31 231 TYR B C 1
ATOM 3852 O O . TYR B 1 231 ? 2.611 -10.227 0.371 1 98.31 231 TYR B O 1
ATOM 3860 N N . GLY B 1 232 ? 0.878 -9.992 -0.86 1 98.56 232 GLY B N 1
ATOM 3861 C CA . GLY B 1 232 ? 0.881 -8.539 -0.744 1 98.56 232 GLY B CA 1
ATOM 3862 C C . GLY B 1 232 ? -0.374 -7.895 -1.3 1 98.56 232 GLY B C 1
ATOM 3863 O O . GLY B 1 232 ? -1.327 -8.586 -1.662 1 98.56 232 GLY B O 1
ATOM 3864 N N . ARG B 1 233 ? -0.438 -6.59 -1.312 1 98.75 233 ARG B N 1
ATOM 3865 C CA . ARG B 1 233 ? -1.589 -5.855 -1.829 1 98.75 233 ARG B CA 1
ATOM 3866 C C . ARG B 1 233 ? -1.638 -5.918 -3.352 1 98.75 233 ARG B C 1
ATOM 3868 O O . ARG B 1 233 ? -2.719 -5.902 -3.945 1 98.75 233 ARG B O 1
ATOM 3875 N N . ASP B 1 234 ? -0.495 -5.867 -3.953 1 98.75 234 ASP B N 1
ATOM 3876 C CA . ASP B 1 234 ? -0.322 -5.98 -5.398 1 98.75 234 ASP B CA 1
ATOM 3877 C C . ASP B 1 234 ? 1.136 -6.258 -5.758 1 98.75 234 ASP B C 1
ATOM 3879 O O . ASP B 1 234 ? 1.927 -6.656 -4.898 1 98.75 234 ASP B O 1
ATOM 3883 N N . ALA B 1 235 ? 1.498 -6.055 -7.031 1 98.12 235 ALA B N 1
ATOM 3884 C CA . ALA B 1 235 ? 2.818 -6.43 -7.527 1 98.12 235 ALA B CA 1
ATOM 3885 C C . ALA B 1 235 ? 3.916 -5.629 -6.832 1 98.12 235 ALA B C 1
ATOM 3887 O O . ALA B 1 235 ? 5.047 -6.098 -6.695 1 98.12 235 ALA B O 1
ATOM 3888 N N . ALA B 1 236 ? 3.629 -4.422 -6.344 1 97.94 236 ALA B N 1
ATOM 3889 C CA . ALA B 1 236 ? 4.625 -3.596 -5.668 1 97.94 236 ALA B CA 1
ATOM 3890 C C . ALA B 1 236 ? 5.113 -4.27 -4.387 1 97.94 236 ALA B C 1
ATOM 3892 O O . ALA B 1 236 ? 6.262 -4.074 -3.975 1 97.94 236 ALA B O 1
ATOM 3893 N N . ASP B 1 237 ? 4.285 -5.094 -3.793 1 98.19 237 ASP B N 1
ATOM 3894 C CA . ASP B 1 237 ? 4.598 -5.695 -2.5 1 98.19 237 ASP B CA 1
ATOM 3895 C C . ASP B 1 237 ? 5.262 -7.059 -2.678 1 98.19 237 ASP B C 1
ATOM 3897 O O . ASP B 1 237 ? 5.836 -7.605 -1.731 1 98.19 237 ASP B O 1
ATOM 3901 N N . VAL B 1 238 ? 5.18 -7.645 -3.904 1 98.12 238 VAL B N 1
ATOM 3902 C CA . VAL B 1 238 ? 5.543 -9.055 -3.979 1 98.12 238 VAL B CA 1
ATOM 3903 C C . VAL B 1 238 ? 6.531 -9.273 -5.121 1 98.12 238 VAL B C 1
ATOM 3905 O O . VAL B 1 238 ? 6.648 -10.383 -5.645 1 98.12 238 VAL B O 1
ATOM 3908 N N . ALA B 1 239 ? 7.234 -8.281 -5.539 1 96.06 239 ALA B N 1
ATOM 3909 C CA . ALA B 1 239 ? 8.25 -8.445 -6.578 1 96.06 239 ALA B CA 1
ATOM 3910 C C . ALA B 1 239 ? 9.266 -9.508 -6.18 1 96.06 239 ALA B C 1
ATOM 3912 O O . ALA B 1 239 ? 9.742 -9.531 -5.039 1 96.06 239 ALA B O 1
ATOM 3913 N N . ILE B 1 240 ? 9.633 -10.367 -7.094 1 94.62 240 ILE B N 1
ATOM 3914 C CA . ILE B 1 240 ? 10.586 -11.438 -6.82 1 94.62 240 ILE B CA 1
ATOM 3915 C C . ILE B 1 240 ? 11.953 -10.836 -6.484 1 94.62 240 ILE B C 1
ATOM 3917 O O . ILE B 1 240 ? 12.703 -11.406 -5.688 1 94.62 240 ILE B O 1
ATOM 3921 N N . PHE B 1 241 ? 12.258 -9.758 -7.184 1 95.94 241 PHE B N 1
ATOM 3922 C CA . PHE B 1 241 ? 13.406 -8.953 -6.77 1 95.94 241 PHE B CA 1
ATOM 3923 C C . PHE B 1 241 ? 13.172 -7.48 -7.086 1 95.94 241 PHE B C 1
ATOM 3925 O O . PHE B 1 241 ? 12.492 -7.148 -8.055 1 95.94 241 PHE B O 1
ATOM 3932 N N . THR B 1 242 ? 13.656 -6.656 -6.277 1 96.56 242 THR B N 1
ATOM 3933 C CA . THR B 1 242 ? 13.781 -5.215 -6.477 1 96.56 242 THR B CA 1
ATOM 3934 C C . THR B 1 242 ? 15.242 -4.781 -6.387 1 96.56 242 THR B C 1
ATOM 3936 O O . THR B 1 242 ? 15.945 -5.129 -5.434 1 96.56 242 THR B O 1
ATOM 3939 N N . GLN B 1 243 ? 15.664 -4.176 -7.418 1 96.12 243 GLN B N 1
ATOM 3940 C CA . GLN B 1 243 ? 17.016 -3.633 -7.387 1 96.12 243 GLN B CA 1
ATOM 3941 C C . GLN B 1 243 ? 17 -2.113 -7.246 1 96.12 243 GLN B C 1
ATOM 3943 O O . GLN B 1 243 ? 16.109 -1.446 -7.785 1 96.12 243 GLN B O 1
ATOM 3948 N N . PHE B 1 244 ? 17.953 -1.55 -6.551 1 95.88 244 PHE B N 1
ATOM 3949 C CA . PHE B 1 244 ? 18.047 -0.116 -6.301 1 95.88 244 PHE B CA 1
ATOM 3950 C C . PHE B 1 244 ? 19.312 0.455 -6.922 1 95.88 244 PHE B C 1
ATOM 3952 O O . PHE B 1 244 ? 20.359 -0.192 -6.91 1 95.88 244 PHE B O 1
ATOM 3959 N N . GLY B 1 245 ? 19.234 1.698 -7.414 1 90.69 245 GLY B N 1
ATOM 3960 C CA . GLY B 1 245 ? 20.391 2.324 -8.055 1 90.69 245 GLY B CA 1
ATOM 3961 C C . GLY B 1 245 ? 20.422 2.113 -9.555 1 90.69 245 GLY B C 1
ATOM 3962 O O . GLY B 1 245 ? 19.391 2.199 -10.227 1 90.69 245 GLY B O 1
ATOM 3963 N N . ASN B 1 246 ? 21.547 1.877 -10.07 1 88 246 ASN B N 1
ATOM 3964 C CA . ASN B 1 246 ? 21.719 1.702 -11.508 1 88 246 ASN B CA 1
ATOM 3965 C C . ASN B 1 246 ? 21.062 0.424 -12 1 88 246 ASN B C 1
ATOM 3967 O O . ASN B 1 246 ? 21.062 -0.597 -11.312 1 88 246 ASN B O 1
ATOM 3971 N N . PRO B 1 247 ? 20.562 0.481 -13.172 1 90.81 247 PRO B N 1
ATOM 3972 C CA . PRO B 1 247 ? 19.906 -0.706 -13.719 1 90.81 247 PRO B CA 1
ATOM 3973 C C . PRO B 1 247 ? 20.844 -1.899 -13.852 1 90.81 247 PRO B C 1
ATOM 3975 O O . PRO B 1 247 ? 22.031 -1.726 -14.156 1 90.81 247 PRO B O 1
ATOM 3978 N N . VAL B 1 248 ? 20.344 -3.006 -13.609 1 95.56 248 VAL B N 1
ATOM 3979 C CA . VAL B 1 248 ? 21.047 -4.266 -13.836 1 95.56 248 VAL B CA 1
ATOM 3980 C C . VAL B 1 248 ? 20.422 -5.004 -15.016 1 95.56 248 VAL B C 1
ATOM 3982 O O . VAL B 1 248 ? 19.328 -4.656 -15.461 1 95.56 248 VAL B O 1
ATOM 3985 N N . GLU B 1 249 ? 21.172 -5.926 -15.547 1 96.5 249 GLU B N 1
ATOM 3986 C CA . GLU B 1 249 ? 20.656 -6.723 -16.656 1 96.5 249 GLU B CA 1
ATOM 3987 C C . GLU B 1 249 ? 20.312 -8.141 -16.203 1 96.5 249 GLU B C 1
ATOM 3989 O O . GLU B 1 249 ? 21.172 -8.859 -15.695 1 96.5 249 GLU B O 1
ATOM 3994 N N . LEU B 1 250 ? 19.094 -8.531 -16.281 1 96.19 250 LEU B N 1
ATOM 3995 C CA . LEU B 1 250 ? 18.688 -9.922 -16.078 1 96.19 250 LEU B CA 1
ATOM 3996 C C . LEU B 1 250 ? 19.031 -10.766 -17.312 1 96.19 250 LEU B C 1
ATOM 3998 O O . LEU B 1 250 ? 18.422 -10.609 -18.359 1 96.19 250 LEU B O 1
ATOM 4002 N N . LEU B 1 251 ? 19.938 -11.586 -17.172 1 97.62 251 LEU B N 1
ATOM 4003 C CA . LEU B 1 251 ? 20.469 -12.383 -18.281 1 97.62 251 LEU B CA 1
ATOM 4004 C C . LEU B 1 251 ? 19.594 -13.609 -18.531 1 97.62 251 LEU B C 1
ATOM 4006 O O . LEU B 1 251 ? 19.406 -14.023 -19.672 1 97.62 251 LEU B O 1
ATOM 4010 N N . ASN B 1 252 ? 19.172 -14.188 -17.469 1 96.75 252 ASN B N 1
ATOM 4011 C CA . ASN B 1 252 ? 18.422 -15.438 -17.562 1 96.75 252 ASN B CA 1
ATOM 4012 C C . ASN B 1 252 ? 17.516 -15.641 -16.359 1 96.75 252 ASN B C 1
ATOM 4014 O O . ASN B 1 252 ? 17.875 -15.266 -15.242 1 96.75 252 ASN B O 1
ATOM 4018 N N . MET B 1 253 ? 16.359 -16.172 -16.656 1 96.5 253 MET B N 1
ATOM 4019 C CA . MET B 1 253 ? 15.453 -16.672 -15.633 1 96.5 253 MET B CA 1
ATOM 4020 C C . MET B 1 253 ? 14.898 -18.047 -16.016 1 96.5 253 MET B C 1
ATOM 4022 O O . MET B 1 253 ? 14.336 -18.203 -17.109 1 96.5 253 MET B O 1
ATOM 4026 N N . LYS B 1 254 ? 15.117 -18.984 -15.195 1 97.88 254 LYS B N 1
ATOM 4027 C CA . LYS B 1 254 ? 14.617 -20.344 -15.438 1 97.88 254 LYS B CA 1
ATOM 4028 C C . LYS B 1 254 ? 13.797 -20.844 -14.25 1 97.88 254 LYS B C 1
ATOM 4030 O O . LYS B 1 254 ? 14.258 -20.812 -13.109 1 97.88 254 LYS B O 1
ATOM 4035 N N . VAL B 1 255 ? 12.602 -21.266 -14.516 1 98.12 255 VAL B N 1
ATOM 4036 C CA . VAL B 1 255 ? 11.688 -21.766 -13.508 1 98.12 255 VAL B CA 1
ATOM 4037 C C . VAL B 1 255 ? 11.281 -23.203 -13.852 1 98.12 255 VAL B C 1
ATOM 4039 O O . VAL B 1 255 ? 11.039 -23.516 -15.023 1 98.12 255 VAL B O 1
ATOM 4042 N N . THR B 1 256 ? 11.266 -24.062 -12.867 1 98 256 THR B N 1
ATOM 4043 C CA . THR B 1 256 ? 10.773 -25.422 -13.062 1 98 256 THR B CA 1
ATOM 4044 C C . THR B 1 256 ? 9.844 -25.828 -11.922 1 98 256 THR B C 1
ATOM 4046 O O . THR B 1 256 ? 10.039 -25.422 -10.773 1 98 256 THR B O 1
ATOM 4049 N N . VAL B 1 257 ? 8.844 -26.531 -12.211 1 97.62 257 VAL B N 1
ATOM 4050 C CA . VAL B 1 257 ? 7.941 -27.141 -11.25 1 97.62 257 VAL B CA 1
ATOM 4051 C C . VAL B 1 257 ? 7.672 -28.594 -11.641 1 97.62 257 VAL B C 1
ATOM 4053 O O . VAL B 1 257 ? 7.188 -28.859 -12.742 1 97.62 257 VAL B O 1
ATOM 4056 N N . GLU B 1 258 ? 7.973 -29.469 -10.75 1 95.44 258 GLU B N 1
ATOM 4057 C CA . GLU B 1 258 ? 7.789 -30.891 -11.023 1 95.44 258 GLU B CA 1
ATOM 4058 C C . GLU B 1 258 ? 7.004 -31.578 -9.898 1 95.44 258 GLU B C 1
ATOM 4060 O O . GLU B 1 258 ? 7.281 -31.344 -8.719 1 95.44 258 GLU B O 1
ATOM 4065 N N . GLN B 1 259 ? 6.043 -32.312 -10.273 1 93.25 259 GLN B N 1
ATOM 4066 C CA . GLN B 1 259 ? 5.363 -33.125 -9.289 1 93.25 259 GLN B CA 1
ATOM 4067 C C . GLN B 1 259 ? 6.227 -34.312 -8.891 1 93.25 259 GLN B C 1
ATOM 4069 O O . GLN B 1 259 ? 6.871 -34.938 -9.742 1 93.25 259 GLN B O 1
ATOM 4074 N N . MET B 1 260 ? 6.172 -34.531 -7.594 1 90.19 260 MET B N 1
ATOM 4075 C CA . MET B 1 260 ? 7.008 -35.594 -7.062 1 90.19 260 MET B CA 1
ATOM 4076 C C . MET B 1 260 ? 6.152 -36.688 -6.453 1 90.19 260 MET B C 1
ATOM 4078 O O . MET B 1 260 ? 5.008 -36.469 -6.062 1 90.19 260 MET B O 1
ATOM 4082 N N . SER B 1 261 ? 6.52 -38.062 -6.434 1 82.75 261 SER B N 1
ATOM 4083 C CA . SER B 1 261 ? 5.773 -39.219 -5.914 1 82.75 261 SER B CA 1
ATOM 4084 C C . SER B 1 261 ? 5.73 -39.188 -4.391 1 82.75 261 SER B C 1
ATOM 4086 O O . SER B 1 261 ? 4.789 -39.719 -3.785 1 82.75 261 SER B O 1
ATOM 4088 N N . GLY B 1 262 ? 6.535 -38.625 -3.629 1 74.31 262 GLY B N 1
ATOM 4089 C CA . GLY B 1 262 ? 6.555 -38.625 -2.176 1 74.31 262 GLY B CA 1
ATOM 4090 C C . GLY B 1 262 ? 7.852 -38.062 -1.598 1 74.31 262 GLY B C 1
ATOM 4091 O O . GLY B 1 262 ? 8.703 -37.562 -2.332 1 74.31 262 GLY B O 1
ATOM 4092 N N . PRO B 1 263 ? 7.867 -37.906 -0.166 1 66.38 263 PRO B N 1
ATOM 4093 C CA . PRO B 1 263 ? 9.039 -37.312 0.5 1 66.38 263 PRO B CA 1
ATOM 4094 C C . PRO B 1 263 ? 10.328 -38.062 0.189 1 66.38 263 PRO B C 1
ATOM 4096 O O . PRO B 1 263 ? 11.422 -37.531 0.376 1 66.38 263 PRO B O 1
ATOM 4099 N N . ASN B 1 264 ? 10.258 -39.344 0.04 1 60.16 264 ASN B N 1
ATOM 4100 C CA . ASN B 1 264 ? 11.453 -40.156 -0.071 1 60.16 264 ASN B CA 1
ATOM 4101 C C . ASN B 1 264 ? 12.094 -40.031 -1.453 1 60.16 264 ASN B C 1
ATOM 4103 O O . ASN B 1 264 ? 12.961 -40.844 -1.812 1 60.16 264 ASN B O 1
ATOM 4107 N N . CYS B 1 265 ? 11.547 -39.156 -2.213 1 49.41 265 CYS B N 1
ATOM 4108 C CA . CYS B 1 265 ? 12.18 -39.156 -3.529 1 49.41 265 CYS B CA 1
ATOM 4109 C C . CYS B 1 265 ? 13.141 -38 -3.678 1 49.41 265 CYS B C 1
ATOM 4111 O O . CYS B 1 265 ? 12.906 -36.906 -3.139 1 49.41 265 CYS B O 1
#